Protein AF-A0A8H3C759-F1 (afdb_monomer)

InterPro domains:
  IPR009783 Protein of unknown function DUF1348 [PF07080] (22-110)
  IPR009783 Protein of unknown function DUF1348 [PTHR31757] (17-109)
  IPR032710 NTF2-like domain superfamily [SSF54427] (20-110)

Foldseek 3Di:
DDDDDDDDDDDDDDDDDPPLAWPDDPVSLQVVQVVLQVQVVVLQLLSNLVVADQQDWDDDPPDIAGGSVRSSVVSVVVCVFFAPKHKDKGWDDHGTGDTDIDMDIDTDGPLNQQFDALEADPDCPLDPPDDDLAACVVVLVVLVVVQVVLVVVQCVVCVPPDDDRDDDDGPVVVSQQLVLVPLVAPPWLYAFDKFFFDDDPPDDDDTDIATFGTQGDLNLATEDEDADALVRQVVQLVVLVVVVPPPDDDDDDDDDPDPDDDNDTPVVVNLVRLQRRQQVDDRFLVSHRRAAEYEHAHYDDDPVVDPDDRDVVSVVNQVVSVVVRHNYHYHGQDPPHPPPPPPDPRADRAFFDLEEEEFLLVLQVLLACLQFADADPDLVVLLQQQQFFDWDDDPNDIDTDSDDDPPDDDDDDDDDDDDPPPPVVSVVSVVVSVVQSVVSVVCVVPRPLVVVLVRNDDPDHGAAEYEPVSLVVLQVVCVVDFDPSSNQLSVLCQDQNSQCSNNVSGPDDGPSPPHSPNHHYDPDRADPDSDADDDDDDDSNLVSLRLLLSLLCCCLDQVVLVLLCVLVVHPDSPPLPDVPHPPPDDDDDPDPPDRDDDVVLVPQDHNQPLADSSLSRSLNVLSNVVGEYERQSSSNVSVSVVSSSSVSVNDDDPDCDDDDDDDDDDDDDDDDDDDDDDDHRHRSYYYDHGHHHCQCSTPVNSVVDDDDDD

Structure (mmCIF, N/CA/C/O backbone):
data_AF-A0A8H3C759-F1
#
_entry.id   AF-A0A8H3C759-F1
#
loop_
_atom_site.group_PDB
_atom_site.id
_atom_site.type_symbol
_atom_site.label_atom_id
_atom_site.label_alt_id
_atom_site.label_comp_id
_atom_site.label_asym_id
_atom_site.label_entity_id
_atom_site.label_seq_id
_atom_site.pdbx_PDB_ins_code
_atom_site.Cartn_x
_atom_site.Cartn_y
_atom_site.Cartn_z
_atom_site.occupancy
_atom_site.B_iso_or_equiv
_atom_site.auth_seq_id
_atom_site.auth_comp_id
_atom_site.auth_asym_id
_atom_site.auth_atom_id
_atom_site.pdbx_PDB_model_num
ATOM 1 N N . MET A 1 1 ? -8.752 -54.317 -41.571 1.00 29.92 1 MET A N 1
ATOM 2 C CA . MET A 1 1 ? -7.894 -55.275 -40.842 1.00 29.92 1 MET A CA 1
ATOM 3 C C . MET A 1 1 ? -6.826 -54.487 -40.098 1.00 29.92 1 MET A C 1
ATOM 5 O O . MET A 1 1 ? -6.147 -53.725 -40.766 1.00 29.92 1 MET A O 1
ATOM 9 N N . LEU A 1 2 ? -6.716 -54.722 -38.775 1.00 32.88 2 LEU A N 1
ATOM 10 C CA . LEU A 1 2 ? -5.603 -54.405 -37.843 1.00 32.88 2 LEU A CA 1
ATOM 11 C C . LEU A 1 2 ? -5.312 -52.904 -37.574 1.00 32.88 2 LEU A C 1
ATOM 13 O O . LEU A 1 2 ? -5.333 -52.103 -38.491 1.00 32.88 2 LEU A O 1
ATOM 17 N N . SER A 1 3 ? -5.082 -52.412 -36.347 1.00 28.69 3 SER A N 1
ATOM 18 C CA . SER A 1 3 ? -4.614 -53.028 -35.090 1.00 28.69 3 SER A CA 1
ATOM 19 C C . SER A 1 3 ? -5.157 -52.291 -33.848 1.00 28.69 3 SER A C 1
ATOM 21 O O . SER A 1 3 ? -5.332 -51.075 -33.871 1.00 28.69 3 SER A O 1
ATOM 23 N N . ARG A 1 4 ? -5.384 -53.019 -32.742 1.00 31.38 4 ARG A N 1
ATOM 24 C CA . ARG A 1 4 ? -5.858 -52.513 -31.435 1.00 31.38 4 ARG A CA 1
ATOM 25 C C . ARG A 1 4 ? -5.018 -53.119 -30.297 1.00 31.38 4 ARG A C 1
ATOM 27 O O . ARG A 1 4 ? -4.582 -54.260 -30.402 1.00 31.38 4 ARG A O 1
ATOM 34 N N . CYS A 1 5 ? -4.827 -52.332 -29.237 1.00 28.53 5 CYS A N 1
ATOM 35 C CA . CYS A 1 5 ? -4.073 -52.582 -28.001 1.00 28.53 5 CYS A CA 1
ATOM 36 C C . CYS A 1 5 ? -4.086 -54.016 -27.438 1.00 28.53 5 CYS A C 1
ATOM 38 O O . CYS A 1 5 ? -5.150 -54.616 -27.283 1.00 28.53 5 CYS A O 1
ATOM 40 N N . MET A 1 6 ? -2.926 -54.465 -26.938 1.00 28.61 6 MET A N 1
ATOM 41 C CA . MET A 1 6 ? -2.805 -55.600 -26.019 1.00 28.61 6 MET A CA 1
ATOM 42 C C . MET A 1 6 ? -2.182 -55.167 -24.682 1.00 28.61 6 MET A C 1
ATOM 44 O O . MET A 1 6 ? -1.163 -54.485 -24.631 1.00 28.61 6 MET A O 1
ATOM 48 N N . ARG A 1 7 ? -2.868 -55.570 -23.607 1.00 30.38 7 ARG A N 1
ATOM 49 C CA . ARG A 1 7 ? -2.545 -55.418 -22.182 1.00 30.38 7 ARG A CA 1
ATOM 50 C C . ARG A 1 7 ? -1.283 -56.199 -21.803 1.00 30.38 7 ARG A C 1
ATOM 52 O O . ARG A 1 7 ? -1.209 -57.387 -22.109 1.00 30.38 7 ARG A O 1
ATOM 59 N N . LEU A 1 8 ? -0.400 -55.604 -20.998 1.00 29.20 8 LEU A N 1
ATOM 60 C CA . LEU A 1 8 ? 0.524 -56.360 -20.148 1.00 29.20 8 LEU A CA 1
ATOM 61 C C . LEU A 1 8 ? -0.111 -56.600 -18.768 1.00 29.20 8 LEU A C 1
ATOM 63 O O . LEU A 1 8 ? -0.513 -55.668 -18.073 1.00 29.20 8 LEU A O 1
ATOM 67 N N . ARG A 1 9 ? -0.202 -57.880 -18.394 1.00 32.62 9 ARG A N 1
ATOM 68 C CA . ARG A 1 9 ? -0.493 -58.387 -17.044 1.00 32.62 9 ARG A CA 1
ATOM 69 C C . ARG A 1 9 ? 0.599 -57.903 -16.081 1.00 32.62 9 ARG A C 1
ATOM 71 O O . ARG A 1 9 ? 1.733 -58.353 -16.202 1.00 32.62 9 ARG A O 1
ATOM 78 N N . MET A 1 10 ? 0.260 -57.072 -15.096 1.00 31.66 10 MET A N 1
ATOM 79 C CA . MET A 1 10 ? 1.064 -56.969 -13.875 1.00 31.66 10 MET A CA 1
ATOM 80 C C . MET A 1 10 ? 0.614 -58.061 -12.904 1.00 31.66 10 MET A C 1
ATOM 82 O O . MET A 1 10 ? -0.567 -58.170 -12.570 1.00 31.66 10 MET A O 1
ATOM 86 N N . MET A 1 11 ? 1.561 -58.909 -12.514 1.00 29.75 11 MET A N 1
ATOM 87 C CA . MET A 1 11 ? 1.376 -59.959 -11.521 1.00 29.75 11 MET A CA 1
ATOM 88 C C . MET A 1 11 ? 1.150 -59.308 -10.154 1.00 29.75 11 MET A C 1
ATOM 90 O O . MET A 1 11 ? 1.928 -58.468 -9.712 1.00 29.75 11 MET A O 1
ATOM 94 N N . SER A 1 12 ? 0.049 -59.690 -9.513 1.00 35.22 12 SER A N 1
ATOM 95 C CA . SER A 1 12 ? -0.295 -59.315 -8.148 1.00 35.22 12 SER A CA 1
ATOM 96 C C . SER A 1 12 ? 0.658 -60.012 -7.176 1.00 35.22 12 SER A C 1
ATOM 98 O O . SER A 1 12 ? 0.594 -61.228 -7.009 1.00 35.22 12 SER A O 1
ATOM 100 N N . THR A 1 13 ? 1.532 -59.245 -6.529 1.00 27.98 13 THR A N 1
ATOM 101 C CA . THR A 1 13 ? 2.136 -59.610 -5.246 1.00 27.98 13 THR A CA 1
ATOM 102 C C . THR A 1 13 ? 1.504 -58.721 -4.179 1.00 27.98 13 THR A C 1
ATOM 104 O O . THR A 1 13 ? 1.869 -57.564 -3.984 1.00 27.98 13 THR A O 1
ATOM 107 N N . SER A 1 14 ? 0.472 -59.234 -3.511 1.00 35.12 14 SER A N 1
ATOM 108 C CA . SER A 1 14 ? -0.116 -58.581 -2.344 1.00 35.12 14 SER A CA 1
ATOM 109 C C . SER A 1 14 ? 0.861 -58.670 -1.166 1.00 35.12 14 SER A C 1
ATOM 111 O O . SER A 1 14 ? 0.833 -59.641 -0.408 1.00 35.12 14 SER A O 1
ATOM 113 N N . SER A 1 15 ? 1.730 -57.669 -1.004 1.00 35.56 15 SER A N 1
ATOM 114 C CA . SER A 1 15 ? 2.420 -57.449 0.273 1.00 35.56 15 SER A CA 1
ATOM 115 C C . SER A 1 15 ? 1.374 -57.153 1.355 1.00 35.56 15 SER A C 1
ATOM 117 O O . SER A 1 15 ? 0.507 -56.302 1.131 1.00 35.56 15 SER A O 1
ATOM 119 N N . PRO A 1 16 ? 1.404 -57.827 2.518 1.00 41.16 16 PRO A N 1
ATOM 120 C CA . PRO A 1 16 ? 0.467 -57.544 3.596 1.00 41.16 16 PRO A CA 1
ATOM 121 C C . PRO A 1 16 ? 0.680 -56.107 4.081 1.00 41.16 16 PRO A C 1
ATOM 123 O O . PRO A 1 16 ? 1.810 -55.695 4.337 1.00 41.16 16 PRO A O 1
ATOM 126 N N . ALA A 1 17 ? -0.401 -55.332 4.194 1.00 52.66 17 ALA A N 1
ATOM 127 C CA . ALA A 1 17 ? -0.354 -53.976 4.729 1.00 52.66 17 ALA A CA 1
ATOM 128 C C . ALA A 1 17 ? 0.270 -54.007 6.134 1.00 52.66 17 ALA A C 1
ATOM 130 O O . ALA A 1 17 ? -0.335 -54.525 7.075 1.00 52.66 17 ALA A O 1
ATOM 131 N N . THR A 1 18 ? 1.492 -53.486 6.269 1.00 64.62 18 THR A N 1
ATOM 132 C CA . THR A 1 18 ? 2.233 -53.481 7.532 1.00 64.62 18 THR A CA 1
ATOM 133 C C . THR A 1 18 ? 1.395 -52.779 8.595 1.00 64.62 18 THR A C 1
ATOM 135 O O . THR A 1 18 ? 1.074 -51.593 8.481 1.00 64.62 18 THR A O 1
ATOM 138 N N . LYS A 1 19 ? 0.976 -53.523 9.619 1.00 76.81 19 LYS A N 1
ATOM 139 C CA . LYS A 1 19 ? 0.057 -53.027 10.643 1.00 76.81 19 LYS A CA 1
ATOM 140 C C . LYS A 1 19 ? 0.784 -51.987 11.504 1.00 76.81 19 LYS A C 1
ATOM 142 O O . LYS A 1 19 ? 1.639 -52.335 12.307 1.00 76.81 19 LYS A O 1
ATOM 147 N N . LEU A 1 20 ? 0.448 -50.706 11.335 1.00 89.06 20 LEU A N 1
ATOM 148 C CA . LEU A 1 20 ? 1.064 -49.585 12.062 1.00 89.06 20 LEU A CA 1
ATOM 149 C C . LEU A 1 20 ? 0.465 -49.424 13.472 1.00 89.06 20 LEU A C 1
ATOM 151 O O . LEU A 1 20 ? -0.201 -48.420 13.773 1.00 89.06 20 LEU A O 1
ATOM 155 N N . VAL A 1 21 ? 0.666 -50.443 14.306 1.00 89.50 21 VAL A N 1
ATOM 156 C CA . VAL A 1 21 ? 0.178 -50.543 15.689 1.00 89.50 21 VAL A CA 1
ATOM 157 C C . VAL A 1 21 ? 1.346 -50.763 16.653 1.00 89.50 21 VAL A C 1
ATOM 159 O O . VAL A 1 21 ? 2.360 -51.317 16.239 1.00 89.50 21 VAL A O 1
ATOM 162 N N . PRO A 1 22 ? 1.222 -50.328 17.917 1.00 90.00 22 PRO A N 1
ATOM 163 C CA . PRO A 1 22 ? 2.254 -50.560 18.918 1.00 90.00 22 PRO A CA 1
ATOM 164 C C . PRO A 1 22 ? 2.316 -52.038 19.367 1.00 90.00 22 PRO A C 1
ATOM 166 O O . PRO A 1 22 ? 1.301 -52.735 19.260 1.00 90.00 22 PRO A O 1
ATOM 169 N N . PRO A 1 23 ? 3.454 -52.505 19.918 1.00 91.88 23 PRO A N 1
ATOM 170 C CA . PRO A 1 23 ? 4.701 -51.757 20.110 1.00 91.88 23 PRO A CA 1
ATOM 171 C C . PRO A 1 23 ? 5.412 -51.469 18.781 1.00 91.88 23 PRO A C 1
ATOM 173 O O . PRO A 1 23 ? 5.431 -52.306 17.881 1.00 91.88 23 PRO A O 1
ATOM 176 N N . PHE A 1 24 ? 5.959 -50.261 18.640 1.00 93.44 24 PHE A N 1
ATOM 177 C CA . PHE A 1 24 ? 6.588 -49.833 17.392 1.00 93.44 24 PHE A CA 1
ATOM 178 C C . PHE A 1 24 ? 8.043 -50.306 17.293 1.00 93.44 24 PHE A C 1
ATOM 180 O O . PHE A 1 24 ? 8.797 -50.250 18.258 1.00 93.44 24 PHE A O 1
ATOM 187 N N . THR A 1 25 ? 8.438 -50.707 16.089 1.00 94.38 25 THR A N 1
ATOM 188 C CA . THR A 1 25 ? 9.834 -50.742 15.625 1.00 94.38 25 THR A CA 1
ATOM 189 C C . THR A 1 25 ? 10.195 -49.401 14.985 1.00 94.38 25 THR A C 1
ATOM 191 O O . THR A 1 25 ? 9.303 -48.625 14.641 1.00 94.38 25 THR A O 1
ATOM 194 N N . GLU A 1 26 ? 11.479 -49.125 14.747 1.00 92.81 26 GLU A N 1
ATOM 195 C CA . GLU A 1 26 ? 11.882 -47.875 14.086 1.00 92.81 26 GLU A CA 1
ATOM 196 C C . GLU A 1 26 ? 11.220 -47.717 12.708 1.00 92.81 26 GLU A C 1
ATOM 198 O O . GLU A 1 26 ? 10.673 -46.659 12.387 1.00 92.81 26 GLU A O 1
ATOM 203 N N . GLU A 1 27 ? 11.197 -48.792 11.919 1.00 94.31 27 GLU A N 1
ATOM 204 C CA . GLU A 1 27 ? 10.571 -48.820 10.596 1.00 94.31 27 GLU A CA 1
ATOM 205 C C . GLU A 1 27 ? 9.072 -48.508 10.666 1.00 94.31 27 GLU A C 1
ATOM 207 O O . GLU A 1 27 ? 8.565 -47.650 9.937 1.00 94.31 27 GLU A O 1
ATOM 212 N N . THR A 1 28 ? 8.351 -49.162 11.582 1.00 95.06 28 THR A N 1
ATOM 213 C CA . THR A 1 28 ? 6.902 -48.966 11.736 1.00 95.06 28 THR A CA 1
ATOM 214 C C . THR A 1 28 ? 6.565 -47.614 12.370 1.00 95.06 28 THR A C 1
ATOM 216 O O . THR A 1 28 ? 5.567 -47.003 11.982 1.00 95.06 28 THR A O 1
ATOM 219 N N . ALA A 1 29 ? 7.411 -47.082 13.260 1.00 94.56 29 ALA A N 1
ATOM 220 C CA . ALA A 1 29 ? 7.297 -45.726 13.794 1.00 94.56 29 ALA A CA 1
ATOM 221 C C . ALA A 1 29 ? 7.492 -44.679 12.688 1.00 94.56 29 ALA A C 1
ATOM 223 O O . ALA A 1 29 ? 6.664 -43.779 12.533 1.00 94.56 29 ALA A O 1
ATOM 224 N N . ARG A 1 30 ? 8.530 -44.821 11.855 1.00 95.00 30 ARG A N 1
ATOM 225 C CA . ARG A 1 30 ? 8.799 -43.929 10.715 1.00 95.00 30 ARG A CA 1
ATOM 226 C C . ARG A 1 30 ? 7.655 -43.964 9.700 1.00 95.00 30 ARG A C 1
ATOM 228 O O . ARG A 1 30 ? 7.188 -42.908 9.266 1.00 95.00 30 ARG A O 1
ATOM 235 N N . ALA A 1 31 ? 7.142 -45.155 9.389 1.00 93.81 31 ALA A N 1
ATOM 236 C CA . ALA A 1 31 ? 5.971 -45.327 8.532 1.00 93.81 31 ALA A CA 1
ATOM 237 C C . ALA A 1 31 ? 4.710 -44.679 9.137 1.00 93.81 31 ALA A C 1
ATOM 239 O O . ALA A 1 31 ? 3.974 -43.993 8.425 1.00 93.81 31 ALA A O 1
ATOM 240 N N . LYS A 1 32 ? 4.487 -44.800 10.456 1.00 94.81 32 LYS A N 1
ATOM 241 C CA . LYS A 1 32 ? 3.389 -44.119 11.168 1.00 94.81 32 LYS A CA 1
ATOM 242 C C . LYS A 1 32 ? 3.497 -42.598 11.069 1.00 94.81 32 LYS A C 1
ATOM 244 O O . LYS A 1 32 ? 2.493 -41.939 10.801 1.00 94.81 32 LYS A O 1
ATOM 249 N N . VAL A 1 33 ? 4.700 -42.041 11.232 1.00 95.50 33 VAL A N 1
ATOM 250 C CA . VAL A 1 33 ? 4.949 -40.594 11.118 1.00 95.50 33 VAL A CA 1
ATOM 251 C C . VAL A 1 33 ? 4.652 -40.084 9.707 1.00 95.50 33 VAL A C 1
ATOM 253 O O . VAL A 1 33 ? 3.975 -39.065 9.562 1.00 95.50 33 VAL A O 1
ATOM 256 N N . LYS A 1 34 ? 5.092 -40.796 8.660 1.00 95.12 34 LYS A N 1
ATOM 257 C CA . LYS A 1 34 ? 4.815 -40.407 7.266 1.00 95.12 34 LYS A CA 1
ATOM 258 C C . LYS A 1 34 ? 3.345 -40.575 6.884 1.00 95.12 34 LYS A C 1
ATOM 260 O O . LYS A 1 34 ? 2.791 -39.693 6.233 1.00 95.12 34 LYS A O 1
ATOM 265 N N . ALA A 1 35 ? 2.677 -41.621 7.369 1.00 93.25 35 ALA A N 1
ATOM 266 C CA . ALA A 1 35 ? 1.230 -41.763 7.214 1.00 93.25 35 ALA A CA 1
ATOM 267 C C . ALA A 1 35 ? 0.473 -40.591 7.866 1.00 93.25 35 ALA A C 1
ATOM 269 O O . ALA A 1 35 ? -0.438 -40.033 7.257 1.00 93.25 35 ALA A O 1
ATOM 270 N N . ALA A 1 36 ? 0.889 -40.159 9.063 1.00 92.62 36 ALA A N 1
ATOM 271 C CA . ALA A 1 36 ? 0.318 -38.987 9.721 1.00 92.62 36 ALA A CA 1
ATOM 272 C C . ALA A 1 36 ? 0.609 -37.685 8.954 1.00 92.62 36 ALA A C 1
ATOM 274 O O . ALA A 1 36 ? -0.281 -36.852 8.833 1.00 92.62 36 ALA A O 1
ATOM 275 N N . GLN A 1 37 ? 1.813 -37.501 8.400 1.00 95.25 37 GLN A N 1
ATOM 276 C CA . GLN A 1 37 ? 2.134 -36.345 7.550 1.00 95.25 37 GLN A CA 1
ATOM 277 C C . GLN A 1 37 ? 1.175 -36.252 6.355 1.00 95.25 37 GLN A C 1
ATOM 279 O O . GLN A 1 37 ? 0.558 -35.212 6.145 1.00 95.25 37 GLN A O 1
ATOM 284 N N . ASN A 1 38 ? 1.005 -37.355 5.622 1.00 93.06 38 ASN A N 1
ATOM 285 C CA . ASN A 1 38 ? 0.133 -37.414 4.448 1.00 93.06 38 ASN A CA 1
ATOM 286 C C . ASN A 1 38 ? -1.332 -37.159 4.814 1.00 93.06 38 ASN A C 1
ATOM 288 O O . ASN A 1 38 ? -2.027 -36.429 4.112 1.00 93.06 38 ASN A O 1
ATOM 292 N N . LEU A 1 39 ? -1.790 -37.714 5.940 1.00 93.44 39 LEU A N 1
ATOM 293 C CA . LEU A 1 39 ? -3.149 -37.500 6.428 1.00 93.44 39 LEU A CA 1
ATOM 294 C C . LEU A 1 39 ? -3.406 -36.019 6.757 1.00 93.44 39 LEU A C 1
ATOM 296 O O . LEU A 1 39 ? -4.450 -35.491 6.386 1.00 93.44 39 LEU A O 1
ATOM 300 N N . TRP A 1 40 ? -2.448 -35.344 7.404 1.00 93.19 40 TRP A N 1
ATOM 301 C CA . TRP A 1 40 ? -2.547 -33.922 7.754 1.00 93.19 40 TRP A CA 1
ATOM 302 C C . TRP A 1 40 ? -2.427 -32.990 6.539 1.00 93.19 40 TRP A C 1
ATOM 304 O O . TRP A 1 40 ? -3.160 -32.007 6.471 1.00 93.19 40 TRP A O 1
ATOM 314 N N . ASN A 1 41 ? -1.581 -33.317 5.556 1.00 91.62 41 ASN A N 1
ATOM 315 C CA . ASN A 1 41 ? -1.504 -32.584 4.282 1.00 91.62 41 ASN A CA 1
ATOM 316 C C . ASN A 1 41 ? -2.771 -32.732 3.427 1.00 91.62 41 ASN A C 1
ATOM 318 O O . ASN A 1 41 ? -3.012 -31.913 2.552 1.00 91.62 41 ASN A O 1
ATOM 322 N N . GLY A 1 42 ? -3.611 -33.736 3.695 1.00 90.75 42 GLY A N 1
ATOM 323 C CA . GLY A 1 42 ? -4.936 -33.839 3.083 1.00 90.75 42 GLY A CA 1
ATOM 324 C C . GLY A 1 42 ? -5.953 -32.810 3.597 1.00 90.75 42 GLY A C 1
ATOM 325 O O . GLY A 1 42 ? -7.047 -32.747 3.042 1.00 90.75 42 GLY A O 1
ATOM 326 N N . GLN A 1 43 ? -5.628 -32.061 4.665 1.00 90.56 43 GLN A N 1
ATOM 327 C CA . GLN A 1 43 ? -6.428 -30.969 5.248 1.00 90.56 43 GLN A CA 1
ATOM 328 C C . GLN A 1 43 ? -7.923 -31.293 5.434 1.00 90.56 43 GLN A C 1
ATOM 330 O O . GLN A 1 43 ? -8.787 -30.434 5.268 1.00 90.56 43 GLN A O 1
ATOM 335 N N . ASN A 1 44 ? -8.245 -32.547 5.772 1.00 94.12 44 ASN A N 1
ATOM 336 C CA . ASN A 1 44 ? -9.616 -33.015 5.969 1.00 94.12 44 ASN A CA 1
ATOM 337 C C . ASN A 1 44 ? -9.857 -33.305 7.466 1.00 94.12 44 ASN A C 1
ATOM 339 O O . ASN A 1 44 ? -9.405 -34.349 7.956 1.00 94.12 44 ASN A O 1
ATOM 343 N N . PRO A 1 45 ? -10.528 -32.394 8.200 1.00 94.19 45 PRO A N 1
ATOM 344 C CA . PRO A 1 45 ? -10.726 -32.493 9.647 1.00 94.19 45 PRO A CA 1
ATOM 345 C C . PRO A 1 45 ? -11.353 -33.811 10.096 1.00 94.19 45 PRO A C 1
ATOM 347 O O . PRO A 1 45 ? -10.883 -34.432 11.049 1.00 94.19 45 PRO A O 1
ATOM 350 N N . GLU A 1 46 ? -12.382 -34.264 9.386 1.00 93.69 46 GLU A N 1
ATOM 351 C CA . GLU A 1 46 ? -13.151 -35.459 9.712 1.00 93.69 46 GLU A CA 1
ATOM 352 C C . GLU A 1 46 ? -12.291 -36.716 9.543 1.00 93.69 46 GLU A C 1
ATOM 354 O O . GLU A 1 46 ? -12.238 -37.561 10.438 1.00 93.69 46 GLU A O 1
ATOM 359 N N . LYS A 1 47 ? -11.540 -36.819 8.439 1.00 92.75 47 LYS A N 1
ATOM 360 C CA . LYS A 1 47 ? -10.616 -37.941 8.200 1.00 92.75 47 LYS A CA 1
ATOM 361 C C . LYS A 1 47 ? -9.463 -37.967 9.198 1.00 92.75 47 LYS A C 1
ATOM 363 O O . LYS A 1 47 ? -9.042 -39.047 9.607 1.00 92.75 47 LYS A O 1
ATOM 368 N N . ILE A 1 48 ? -8.955 -36.804 9.602 1.00 94.06 48 ILE A N 1
ATOM 369 C CA . ILE A 1 48 ? -7.866 -36.719 10.580 1.00 94.06 48 ILE A CA 1
ATOM 370 C C . ILE A 1 48 ? -8.362 -37.113 11.969 1.00 94.06 48 ILE A C 1
ATOM 372 O O . ILE A 1 48 ? -7.689 -37.890 12.642 1.00 94.06 48 ILE A O 1
ATOM 376 N N . ALA A 1 49 ? -9.553 -36.670 12.377 1.00 93.31 49 ALA A N 1
ATOM 377 C CA . ALA A 1 49 ? -10.143 -37.041 13.663 1.00 93.31 49 ALA A CA 1
ATOM 378 C C . ALA A 1 49 ? -10.341 -38.564 13.810 1.00 93.31 49 ALA A C 1
ATOM 380 O O . ALA A 1 49 ? -10.172 -39.102 14.905 1.00 93.31 49 ALA A O 1
ATOM 381 N N . LEU A 1 50 ? -10.624 -39.284 12.715 1.00 93.62 50 LEU A N 1
ATOM 382 C CA . LEU A 1 50 ? -10.756 -40.749 12.720 1.00 93.62 50 LEU A CA 1
ATOM 383 C C . LEU A 1 50 ? -9.459 -41.495 13.074 1.00 93.62 50 LEU A C 1
ATOM 385 O O . LEU A 1 50 ? -9.531 -42.644 13.508 1.00 93.62 50 LEU A O 1
ATOM 389 N N . ALA A 1 51 ? -8.289 -40.861 12.945 1.00 90.94 51 ALA A N 1
ATOM 390 C CA . ALA A 1 51 ? -7.017 -41.458 13.357 1.00 90.94 51 ALA A CA 1
ATOM 391 C C . ALA A 1 51 ? -6.829 -41.514 14.886 1.00 90.94 51 ALA A C 1
ATOM 393 O O . ALA A 1 51 ? -5.881 -42.142 15.359 1.00 90.94 51 ALA A O 1
ATOM 394 N N . TYR A 1 52 ? -7.720 -40.879 15.651 1.00 93.00 52 TYR A N 1
ATOM 395 C CA . TYR A 1 52 ? -7.667 -40.776 17.109 1.00 93.00 52 TYR A CA 1
ATOM 396 C C . TYR A 1 52 ? -8.845 -41.522 17.747 1.00 93.00 52 TYR A C 1
ATOM 398 O O . TYR A 1 52 ? -9.860 -41.774 17.091 1.00 93.00 52 TYR A O 1
ATOM 406 N N . THR A 1 53 ? -8.735 -41.918 19.016 1.00 92.81 53 THR A N 1
ATOM 407 C CA . THR A 1 53 ? -9.828 -42.605 19.726 1.00 92.81 53 THR A CA 1
ATOM 408 C C . THR A 1 53 ? -11.009 -41.655 19.988 1.00 92.81 53 THR A C 1
ATOM 410 O O . THR A 1 53 ? -10.822 -40.434 19.988 1.00 92.81 53 THR A O 1
ATOM 413 N N . PRO A 1 54 ? -12.243 -42.169 20.174 1.00 93.25 54 PRO A N 1
ATOM 414 C CA . PRO A 1 54 ? -13.421 -41.336 20.446 1.00 93.25 54 PRO A CA 1
ATOM 415 C C . PRO A 1 54 ? -13.270 -40.401 21.654 1.00 93.25 54 PRO A C 1
ATOM 417 O O . PRO A 1 54 ? -13.819 -39.305 21.638 1.00 93.25 54 PRO A O 1
ATOM 420 N N . ASP A 1 55 ? -12.493 -40.823 22.647 1.00 92.31 55 ASP A N 1
ATOM 421 C CA . ASP A 1 55 ? -12.193 -40.170 23.924 1.00 92.31 55 ASP A CA 1
ATOM 422 C C . ASP A 1 55 ? -10.804 -39.500 23.961 1.00 92.31 55 ASP A C 1
ATOM 424 O O . ASP A 1 55 ? -10.325 -39.114 25.025 1.00 92.31 55 ASP A O 1
ATOM 428 N N . SER A 1 56 ? -10.146 -39.351 22.804 1.00 94.19 56 SER A N 1
ATOM 429 C CA . SER A 1 56 ? -8.790 -38.803 22.700 1.00 94.19 56 SER A CA 1
ATOM 430 C C . SER A 1 56 ? -8.672 -37.422 23.347 1.00 94.19 56 SER A C 1
ATOM 432 O O . SER A 1 56 ? -9.464 -36.525 23.058 1.00 94.19 56 SER A O 1
ATOM 434 N N . ILE A 1 57 ? -7.618 -37.225 24.140 1.00 93.88 57 ILE A N 1
ATOM 435 C CA . ILE A 1 57 ? -7.291 -35.952 24.791 1.00 93.88 57 ILE A CA 1
ATOM 436 C C . ILE A 1 57 ? -6.075 -35.341 24.096 1.00 93.88 57 ILE A C 1
ATOM 438 O O . ILE A 1 57 ? -5.016 -35.965 24.017 1.00 93.88 57 ILE A O 1
ATOM 442 N N . TRP A 1 58 ? -6.213 -34.122 23.578 1.00 94.06 58 TRP A N 1
ATOM 443 C CA . TRP A 1 58 ? -5.110 -33.342 23.021 1.00 94.06 58 TRP A CA 1
ATOM 444 C C . TRP A 1 58 ? -4.816 -32.133 23.887 1.00 94.06 58 TRP A C 1
ATOM 446 O O . TRP A 1 58 ? -5.723 -31.439 24.337 1.00 94.06 58 TRP A O 1
ATOM 456 N N . ARG A 1 59 ? -3.529 -31.812 23.991 1.00 92.00 59 ARG A N 1
ATOM 457 C CA . ARG A 1 59 ? -3.078 -30.461 24.298 1.00 92.00 59 ARG A CA 1
ATOM 458 C C . ARG A 1 59 ? -2.469 -29.870 23.034 1.00 92.00 59 ARG A C 1
ATOM 460 O O . ARG A 1 59 ? -1.412 -30.315 22.591 1.00 92.00 59 ARG A O 1
ATOM 467 N N . ASN A 1 60 ? -3.139 -28.891 22.439 1.00 87.88 60 ASN A N 1
ATOM 468 C CA . ASN A 1 60 ? -2.629 -28.148 21.293 1.00 87.88 60 ASN A CA 1
ATOM 469 C C . ASN A 1 60 ? -2.250 -26.741 21.760 1.00 87.88 60 ASN A C 1
ATOM 471 O O . ASN A 1 60 ? -3.121 -25.941 22.090 1.00 87.88 60 ASN A O 1
ATOM 475 N N . ARG A 1 61 ? -0.94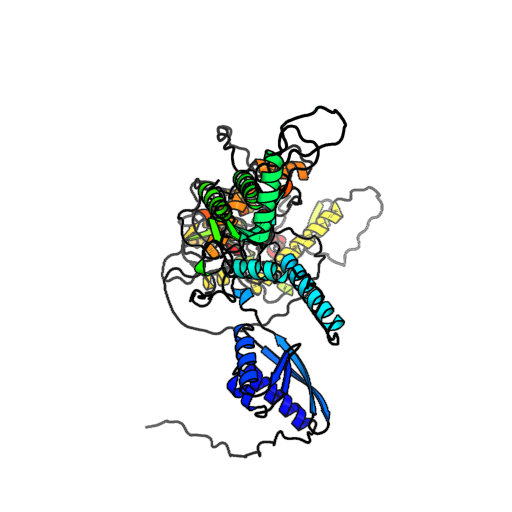3 -26.453 21.816 1.00 85.94 61 ARG A N 1
ATOM 476 C CA . ARG A 1 61 ? -0.398 -25.214 22.395 1.00 85.94 61 ARG A CA 1
ATOM 477 C C . ARG A 1 61 ? -0.918 -25.002 23.830 1.00 85.94 61 ARG A C 1
ATOM 479 O O . ARG A 1 61 ? -0.552 -25.778 24.715 1.00 85.94 61 ARG A O 1
ATOM 486 N N . SER A 1 62 ? -1.749 -23.983 24.043 1.00 81.50 62 SER A N 1
ATOM 487 C CA . SER A 1 62 ? -2.365 -23.610 25.322 1.00 81.50 62 SER A CA 1
ATOM 488 C C . SER A 1 62 ? -3.789 -24.153 25.513 1.00 81.50 62 SER A C 1
ATOM 490 O O . SER A 1 62 ? -4.395 -23.892 26.545 1.00 81.50 62 SER A O 1
ATOM 492 N N . SER A 1 63 ? -4.335 -24.913 24.558 1.00 75.56 63 SER A N 1
ATOM 493 C CA . SER A 1 63 ? -5.719 -25.407 24.603 1.00 75.56 63 SER A CA 1
ATOM 494 C C . SER A 1 63 ? -5.791 -26.919 24.810 1.00 75.56 63 SER A C 1
ATOM 496 O O . SER A 1 63 ? -5.001 -27.675 24.236 1.00 75.56 63 SER A O 1
ATOM 498 N N . PHE A 1 64 ? -6.783 -27.361 25.583 1.00 89.19 64 PHE A N 1
ATOM 499 C CA . PHE A 1 64 ? -7.127 -28.772 25.761 1.00 89.19 64 PHE A CA 1
ATOM 500 C C . PHE A 1 64 ? -8.377 -29.119 24.952 1.00 89.19 64 PHE A C 1
ATOM 502 O O . PHE A 1 64 ? -9.345 -28.364 24.946 1.00 89.19 64 PHE A O 1
ATOM 509 N N . ILE A 1 65 ? -8.342 -30.251 24.251 1.00 92.75 65 ILE A N 1
ATOM 510 C CA . ILE A 1 65 ? -9.421 -30.725 23.379 1.00 92.75 65 ILE A CA 1
ATOM 511 C C . ILE A 1 65 ? -9.715 -32.177 23.727 1.00 92.75 65 ILE A C 1
ATOM 513 O O . ILE A 1 65 ? -8.794 -32.993 23.770 1.00 92.75 65 ILE A O 1
ATOM 517 N N . GLN A 1 66 ? -10.988 -32.504 23.938 1.00 94.19 66 GLN A N 1
ATOM 518 C CA . GLN A 1 66 ? -11.418 -33.859 24.257 1.00 94.19 66 GLN A CA 1
ATOM 519 C C . GLN A 1 66 ? -12.422 -34.369 23.224 1.00 94.19 66 GLN A C 1
ATOM 521 O O . GLN A 1 66 ? -13.462 -33.763 22.974 1.00 94.19 66 GLN A O 1
ATOM 526 N N . GLY A 1 67 ? -12.096 -35.519 22.644 1.00 92.31 67 GLY A N 1
ATOM 527 C CA . GLY A 1 67 ? -12.938 -36.251 21.713 1.00 92.31 67 GLY A CA 1
ATOM 528 C C . GLY A 1 67 ? -12.856 -35.790 20.257 1.00 92.31 67 GLY A C 1
ATOM 529 O O . GLY A 1 67 ? -12.408 -34.692 19.919 1.00 92.31 67 GLY A O 1
ATOM 530 N N . ARG A 1 68 ? -13.300 -36.674 19.356 1.00 95.94 68 ARG A N 1
ATOM 531 C CA . ARG A 1 68 ? -13.179 -36.492 17.896 1.00 95.94 68 ARG A CA 1
ATOM 532 C C . ARG A 1 68 ? -13.894 -35.249 17.373 1.00 95.94 68 ARG A C 1
ATOM 534 O O . ARG A 1 68 ? -13.360 -34.582 16.492 1.00 95.94 68 ARG A O 1
ATOM 541 N N . THR A 1 69 ? -15.074 -34.938 17.909 1.00 90.94 69 THR A N 1
ATOM 542 C CA . THR A 1 69 ? -15.878 -33.786 17.475 1.00 90.94 69 THR A CA 1
ATOM 543 C C . THR A 1 69 ? -15.126 -32.477 17.696 1.00 90.94 69 THR A C 1
ATOM 545 O O . THR A 1 69 ? -14.999 -31.679 16.769 1.00 90.94 69 THR A O 1
ATOM 548 N N . ALA A 1 70 ? -14.545 -32.303 18.886 1.00 88.56 70 ALA A N 1
ATOM 549 C CA . ALA A 1 70 ? -13.784 -31.111 19.235 1.00 88.56 70 ALA A CA 1
ATOM 550 C C . ALA A 1 70 ? -12.443 -31.038 18.474 1.00 88.56 70 ALA A C 1
ATOM 552 O O . ALA A 1 70 ? -12.013 -29.957 18.073 1.00 88.56 70 ALA A O 1
ATOM 553 N N . ILE A 1 71 ? -11.808 -32.187 18.188 1.00 93.19 71 ILE A N 1
ATOM 554 C CA . ILE A 1 71 ? -10.622 -32.251 17.314 1.00 93.19 71 ILE A CA 1
ATOM 555 C C . ILE A 1 71 ? -10.969 -31.779 15.895 1.00 93.19 71 ILE A C 1
ATOM 557 O O . ILE A 1 71 ? -10.260 -30.941 15.340 1.00 93.19 71 ILE A O 1
ATOM 561 N N . ALA A 1 72 ? -12.059 -32.282 15.307 1.00 92.94 72 ALA A N 1
ATOM 562 C CA . ALA A 1 72 ? -12.485 -31.888 13.965 1.00 92.94 72 ALA A CA 1
ATOM 563 C C . ALA A 1 72 ? -12.830 -30.391 13.894 1.00 92.94 72 ALA A C 1
ATOM 565 O O . ALA A 1 72 ? -12.477 -29.720 12.928 1.00 92.94 72 ALA A O 1
ATOM 566 N N . GLU A 1 73 ? -13.469 -29.842 14.926 1.00 92.31 73 GLU A N 1
ATOM 567 C CA . GLU A 1 73 ? -13.771 -28.411 15.006 1.00 92.31 73 GLU A CA 1
ATOM 568 C C . GLU A 1 73 ? -12.512 -27.541 15.091 1.00 92.31 73 GLU A C 1
ATOM 570 O O . GLU A 1 73 ? -12.375 -26.578 14.334 1.00 92.31 73 GLU A O 1
ATOM 575 N N . LEU A 1 74 ? -11.541 -27.922 15.926 1.00 91.62 74 LEU A N 1
ATOM 576 C CA . LEU A 1 74 ? -10.253 -27.233 15.984 1.00 91.62 74 LEU A CA 1
ATOM 577 C C . LEU A 1 74 ? -9.541 -27.251 14.626 1.00 91.62 74 LEU A C 1
ATOM 579 O O . LEU A 1 74 ? -8.984 -26.238 14.207 1.00 91.62 74 LEU A O 1
ATOM 583 N N . LEU A 1 75 ? -9.559 -28.387 13.926 1.00 92.81 75 LEU A N 1
ATOM 584 C CA . LEU A 1 75 ? -8.924 -28.526 12.616 1.00 92.81 75 LEU A CA 1
ATOM 585 C C . LEU A 1 75 ? -9.653 -27.723 11.525 1.00 92.81 75 LEU A C 1
ATOM 587 O O . LEU A 1 75 ? -8.990 -27.111 10.687 1.00 92.81 75 LEU A O 1
ATOM 591 N N . ARG A 1 76 ? -10.992 -27.646 11.573 1.00 91.62 76 ARG A N 1
ATOM 592 C CA . ARG A 1 76 ? -11.785 -26.744 10.718 1.00 91.62 76 ARG A CA 1
ATOM 593 C C . ARG A 1 76 ? -11.343 -25.295 10.903 1.00 91.62 76 ARG A C 1
ATOM 595 O O . ARG A 1 76 ? -11.023 -24.628 9.924 1.00 91.62 76 ARG A O 1
ATOM 602 N N . ASN A 1 77 ? -11.239 -24.837 12.149 1.00 88.06 77 ASN A N 1
ATOM 603 C CA . ASN A 1 77 ? -10.792 -23.477 12.456 1.00 88.06 77 ASN A CA 1
ATOM 604 C C . ASN A 1 77 ? -9.333 -23.242 12.033 1.00 88.06 77 ASN A C 1
ATOM 606 O O . ASN A 1 77 ? -9.002 -22.180 11.505 1.00 88.06 77 ASN A O 1
ATOM 610 N N . LYS A 1 78 ? -8.468 -24.250 12.199 1.00 89.12 78 LYS A N 1
ATOM 611 C CA . LYS A 1 78 ? -7.065 -24.195 11.778 1.00 89.12 78 LYS A CA 1
ATOM 612 C C . LYS A 1 78 ? -6.936 -23.920 10.279 1.00 89.12 78 LYS A C 1
ATOM 614 O O . LYS A 1 78 ? -6.289 -22.946 9.919 1.00 89.12 78 LYS A O 1
ATOM 619 N N . TRP A 1 79 ? -7.571 -24.704 9.406 1.00 89.44 79 TRP A N 1
ATOM 620 C CA . TRP A 1 79 ? -7.457 -24.508 7.945 1.00 89.44 79 TRP A CA 1
ATOM 621 C C . TRP A 1 79 ? -8.433 -23.482 7.362 1.00 89.44 79 TRP A C 1
ATOM 623 O O . TRP A 1 79 ? -8.296 -23.062 6.207 1.00 89.44 79 TRP A O 1
ATOM 633 N N . ALA A 1 80 ? -9.392 -23.004 8.158 1.00 82.88 80 ALA A N 1
ATOM 634 C CA . ALA A 1 80 ? -10.071 -21.754 7.850 1.00 82.88 80 ALA A CA 1
ATOM 635 C C . ALA A 1 80 ? -9.061 -20.598 7.814 1.00 82.88 80 ALA A C 1
ATOM 637 O O . ALA A 1 80 ? -9.137 -19.794 6.893 1.00 82.88 80 ALA A O 1
ATOM 638 N N . LYS A 1 81 ? -8.093 -20.574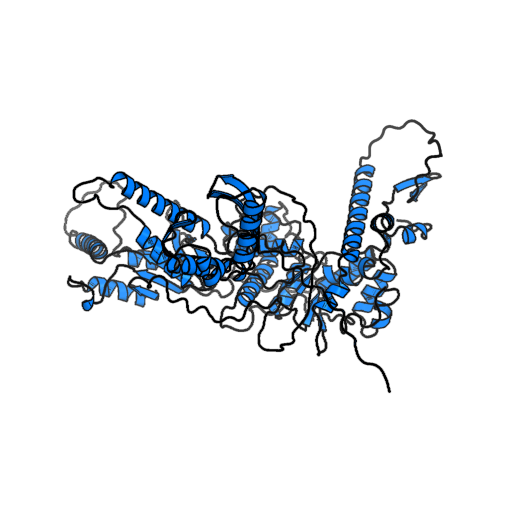 8.743 1.00 76.69 81 LYS A N 1
ATOM 639 C CA . LYS A 1 81 ? -7.075 -19.524 8.888 1.00 76.69 81 LYS A CA 1
ATOM 640 C C . LYS A 1 81 ? -5.764 -19.788 8.134 1.00 76.69 81 LYS A C 1
ATOM 642 O O . LYS A 1 81 ? -5.207 -18.870 7.546 1.00 76.69 81 LYS A O 1
ATOM 647 N N . GLU A 1 82 ? -5.255 -21.013 8.175 1.00 86.94 82 GLU A N 1
ATOM 648 C CA . GLU A 1 82 ? -3.952 -21.390 7.619 1.00 86.94 82 GLU A CA 1
ATOM 649 C C . GLU A 1 82 ? -4.122 -21.928 6.187 1.00 86.94 82 GLU A C 1
ATOM 651 O O . GLU A 1 82 ? -4.414 -23.113 5.993 1.00 86.94 82 GLU A O 1
ATOM 656 N N . LYS A 1 83 ? -4.000 -21.045 5.186 1.00 84.31 83 LYS A N 1
ATOM 657 C CA . LYS A 1 83 ? -4.077 -21.389 3.754 1.00 84.31 83 LYS A CA 1
ATOM 658 C C . LYS A 1 83 ? -2.735 -21.887 3.234 1.00 84.31 83 LYS A C 1
ATOM 660 O O . LYS A 1 83 ? -1.708 -21.631 3.850 1.00 84.31 83 LYS A O 1
ATOM 665 N N . ASP A 1 84 ? -2.764 -22.621 2.123 1.00 85.69 84 ASP A N 1
ATOM 666 C CA . ASP A 1 84 ? -1.566 -23.188 1.480 1.00 85.69 84 ASP A CA 1
ATOM 667 C C . ASP A 1 84 ? -0.695 -24.000 2.461 1.00 85.69 84 ASP A C 1
ATOM 669 O O . ASP A 1 84 ? 0.530 -23.988 2.412 1.00 85.69 84 ASP A O 1
ATOM 673 N N . TYR A 1 85 ? -1.356 -24.682 3.404 1.00 87.75 85 TYR A N 1
ATOM 674 C CA . TYR A 1 85 ? -0.713 -25.414 4.488 1.00 87.75 85 TYR A CA 1
ATOM 675 C C . TYR A 1 85 ? 0.084 -26.602 3.944 1.00 87.75 85 TYR A C 1
ATOM 677 O O . TYR A 1 85 ? -0.491 -27.548 3.402 1.00 87.75 85 TYR A O 1
ATOM 685 N N . MET A 1 86 ? 1.394 -26.600 4.171 1.00 89.94 86 MET A N 1
ATOM 686 C CA . MET A 1 86 ? 2.275 -27.724 3.867 1.00 89.94 86 MET A CA 1
ATOM 687 C C . MET A 1 86 ? 3.009 -28.165 5.123 1.00 89.94 86 MET A C 1
ATOM 689 O O . MET A 1 86 ? 3.659 -27.363 5.779 1.00 89.94 86 MET A O 1
ATOM 693 N N . LEU A 1 87 ? 2.924 -29.452 5.462 1.00 92.94 87 LEU A N 1
ATOM 694 C CA . LEU A 1 87 ? 3.524 -30.039 6.657 1.00 92.94 87 LEU A CA 1
ATOM 695 C C . LEU A 1 87 ? 4.544 -31.122 6.301 1.00 92.94 87 LEU A C 1
ATOM 697 O O . LEU A 1 87 ? 4.257 -32.073 5.567 1.00 92.94 87 LEU A O 1
ATOM 701 N N . ARG A 1 88 ? 5.707 -31.042 6.945 1.00 94.12 88 ARG A N 1
ATOM 702 C CA . ARG A 1 88 ? 6.741 -32.079 6.995 1.00 94.12 88 ARG A CA 1
ATOM 703 C C . ARG A 1 88 ? 6.859 -32.607 8.422 1.00 94.12 88 ARG A C 1
ATOM 705 O O . ARG A 1 88 ? 6.956 -31.826 9.361 1.00 94.12 88 ARG A O 1
ATOM 712 N N . LYS A 1 89 ? 6.862 -33.932 8.596 1.00 94.81 89 LYS A N 1
ATOM 713 C CA . LYS A 1 89 ? 7.095 -34.613 9.880 1.00 94.81 89 LYS A CA 1
ATOM 714 C C . LYS A 1 89 ? 8.278 -35.570 9.779 1.00 94.81 89 LYS A C 1
ATOM 716 O O . LYS A 1 89 ? 8.426 -36.283 8.781 1.00 94.81 89 LYS A O 1
ATOM 721 N N . GLU A 1 90 ? 9.069 -35.643 10.839 1.00 93.56 90 GLU A N 1
ATOM 722 C CA . GLU A 1 90 ? 10.205 -36.549 10.983 1.00 93.56 90 GLU A CA 1
ATOM 723 C C . GLU A 1 90 ? 10.188 -37.239 12.349 1.00 93.56 90 GLU A C 1
ATOM 725 O O . GLU A 1 90 ? 9.769 -36.667 13.357 1.00 93.56 90 GLU A O 1
ATOM 730 N N . LEU A 1 91 ? 10.584 -38.514 12.362 1.00 96.44 91 LEU A N 1
ATOM 731 C CA . LEU A 1 91 ? 10.684 -39.307 13.584 1.00 96.44 91 LEU A CA 1
ATOM 732 C C . LEU A 1 91 ? 11.845 -38.772 14.427 1.00 96.44 91 LEU A C 1
ATOM 734 O O . LEU A 1 91 ? 12.954 -38.665 13.913 1.00 96.44 91 LEU A O 1
ATOM 738 N N . PHE A 1 92 ? 11.593 -38.483 15.704 1.00 94.44 92 PHE A N 1
ATOM 739 C CA . PHE A 1 92 ? 12.640 -38.100 16.653 1.00 94.44 92 PHE A CA 1
ATOM 740 C C . PHE A 1 92 ? 13.065 -39.278 17.529 1.00 94.44 92 PHE A C 1
ATOM 742 O O . PHE A 1 92 ? 14.236 -39.628 17.580 1.00 94.44 92 PHE A O 1
ATOM 749 N N . ALA A 1 93 ? 12.097 -39.908 18.194 1.00 95.19 93 ALA A N 1
ATOM 750 C CA . ALA A 1 93 ? 12.303 -41.080 19.039 1.00 95.19 93 ALA A CA 1
ATOM 751 C C . ALA A 1 93 ? 10.996 -41.877 19.148 1.00 95.19 93 ALA A C 1
ATOM 753 O O . ALA A 1 93 ? 9.914 -41.352 18.873 1.00 95.19 93 ALA A O 1
ATOM 754 N N . PHE A 1 94 ? 11.070 -43.134 19.571 1.00 96.94 94 PHE A N 1
ATOM 755 C CA . PHE A 1 94 ? 9.900 -43.953 19.882 1.00 96.94 94 PHE A CA 1
ATOM 756 C C . PHE A 1 94 ? 10.213 -44.894 21.048 1.00 96.94 94 PHE A C 1
ATOM 758 O O . PHE A 1 94 ? 11.364 -45.263 21.274 1.00 96.94 94 PHE A O 1
ATOM 765 N N . THR A 1 95 ? 9.190 -45.264 21.811 1.00 95.75 95 THR A N 1
ATOM 766 C CA . THR A 1 95 ? 9.280 -46.267 22.882 1.00 95.75 95 THR A CA 1
ATOM 767 C C . THR A 1 95 ? 7.899 -46.879 23.064 1.00 95.75 95 THR A C 1
ATOM 769 O O . THR A 1 95 ? 6.933 -46.147 23.286 1.00 95.75 95 THR A O 1
ATOM 772 N N . ASP A 1 96 ? 7.794 -48.201 22.938 1.00 95.06 96 ASP A N 1
ATOM 773 C CA . ASP A 1 96 ? 6.549 -48.968 23.042 1.00 95.06 96 ASP A CA 1
ATOM 774 C C . ASP A 1 96 ? 5.406 -48.390 22.192 1.00 95.06 96 ASP A C 1
ATOM 776 O O . ASP A 1 96 ? 5.376 -48.545 20.970 1.00 95.06 96 ASP A O 1
ATOM 780 N N . ASN A 1 97 ? 4.454 -47.710 22.834 1.00 94.75 97 ASN A N 1
ATOM 781 C CA . ASN A 1 97 ? 3.278 -47.107 22.220 1.00 94.75 97 ASN A CA 1
ATOM 782 C C . ASN A 1 97 ? 3.381 -45.591 22.002 1.00 94.75 97 ASN A C 1
ATOM 784 O O . ASN A 1 97 ? 2.394 -44.967 21.606 1.00 94.75 97 ASN A O 1
ATOM 788 N N . ARG A 1 98 ? 4.550 -44.990 22.244 1.00 95.94 98 ARG A N 1
ATOM 789 C CA . ARG A 1 98 ? 4.792 -43.547 22.134 1.00 95.94 98 ARG A CA 1
ATOM 790 C C . ARG A 1 98 ? 5.762 -43.244 21.001 1.00 95.94 98 ARG A C 1
ATOM 792 O O . ARG A 1 98 ? 6.779 -43.910 20.838 1.00 95.94 98 ARG A O 1
ATOM 799 N N . ILE A 1 99 ? 5.455 -42.195 20.242 1.00 96.94 99 ILE A N 1
ATOM 800 C CA . ILE A 1 99 ? 6.305 -41.667 19.173 1.00 96.94 99 ILE A CA 1
ATOM 801 C C . ILE A 1 99 ? 6.487 -40.167 19.416 1.00 96.94 99 ILE A C 1
ATOM 803 O O . ILE A 1 99 ? 5.504 -39.430 19.507 1.00 96.94 99 ILE A O 1
ATOM 807 N N . ALA A 1 100 ? 7.736 -39.717 19.495 1.00 95.56 100 ALA A N 1
ATOM 808 C CA . ALA A 1 100 ? 8.111 -38.311 19.477 1.00 95.56 100 ALA A CA 1
ATOM 809 C C . ALA A 1 100 ? 8.414 -37.884 18.034 1.00 95.56 100 ALA A C 1
ATOM 811 O O . ALA A 1 100 ? 9.127 -38.573 17.300 1.00 95.56 100 ALA A O 1
ATOM 812 N N . VAL A 1 101 ? 7.858 -36.746 17.617 1.00 96.31 101 VAL A N 1
ATOM 813 C CA . VAL A 1 101 ? 7.878 -36.287 16.222 1.00 96.31 101 VAL A CA 1
ATOM 814 C C . VAL A 1 101 ? 8.335 -34.836 16.168 1.00 96.31 101 VAL A C 1
ATOM 816 O O . VAL A 1 101 ? 7.756 -33.991 16.849 1.00 96.31 101 VAL A O 1
ATOM 819 N N . GLN A 1 102 ? 9.319 -34.546 15.321 1.00 92.88 102 GLN A N 1
ATOM 820 C CA . GLN A 1 102 ? 9.642 -33.181 14.905 1.00 92.88 102 GLN A CA 1
ATOM 821 C C . GLN A 1 102 ? 8.852 -32.834 13.645 1.00 92.88 102 GLN A C 1
ATOM 823 O O . GLN A 1 102 ? 8.589 -33.701 12.808 1.00 92.88 102 GLN A O 1
ATOM 828 N N . PHE A 1 103 ? 8.421 -31.583 13.508 1.00 93.50 103 PHE A N 1
ATOM 829 C CA . PHE A 1 103 ? 7.673 -31.167 12.330 1.00 93.50 103 PHE A CA 1
ATOM 830 C C . PHE A 1 103 ? 7.838 -29.683 12.019 1.00 93.50 103 PHE A C 1
ATOM 832 O O . PHE A 1 103 ? 8.011 -28.864 12.917 1.00 93.50 103 PHE A O 1
ATOM 839 N N . TRP A 1 104 ? 7.695 -29.361 10.738 1.00 95.00 104 TRP A N 1
ATOM 840 C CA . TRP A 1 104 ? 7.706 -28.012 10.184 1.00 95.00 104 TRP A CA 1
ATOM 841 C C . TRP A 1 104 ? 6.477 -27.860 9.314 1.00 95.00 104 TRP A C 1
ATOM 843 O O . TRP A 1 104 ? 6.118 -28.794 8.593 1.00 95.00 104 TRP A O 1
ATOM 853 N N . TYR A 1 105 ? 5.820 -26.713 9.393 1.00 90.00 105 TYR A N 1
ATOM 854 C CA . TYR A 1 105 ? 4.763 -26.388 8.457 1.00 90.00 105 TYR A CA 1
ATOM 855 C C . TYR A 1 105 ? 4.846 -24.931 8.052 1.00 90.00 105 TYR A C 1
ATOM 857 O O . TYR A 1 105 ? 5.125 -24.065 8.880 1.00 90.00 105 TYR A O 1
ATOM 865 N N . GLU A 1 106 ? 4.567 -24.702 6.783 1.00 82.44 106 GLU A N 1
ATOM 866 C CA . GLU A 1 106 ? 4.416 -23.385 6.191 1.00 82.44 106 GLU A CA 1
ATOM 867 C C . GLU A 1 106 ? 2.947 -23.196 5.838 1.00 82.44 106 GLU A C 1
ATOM 869 O O . GLU A 1 106 ? 2.229 -24.157 5.550 1.00 82.44 106 GLU A O 1
ATOM 874 N N . TYR A 1 107 ? 2.480 -21.961 5.953 1.00 84.19 107 TYR A N 1
ATOM 875 C CA . TYR A 1 107 ? 1.126 -21.566 5.600 1.00 84.19 107 TYR A CA 1
ATOM 876 C C . TYR A 1 107 ? 1.095 -20.056 5.371 1.00 84.19 107 TYR A C 1
ATOM 878 O O . TYR A 1 107 ? 1.981 -19.329 5.822 1.00 84.19 107 TYR A O 1
ATOM 886 N N . ARG A 1 108 ? 0.029 -19.589 4.731 1.00 72.25 108 ARG A N 1
ATOM 887 C CA . ARG A 1 108 ? -0.312 -18.176 4.576 1.00 72.25 108 ARG A CA 1
ATOM 888 C C . ARG A 1 108 ? -1.542 -17.849 5.414 1.00 72.25 108 ARG A C 1
ATOM 890 O O . ARG A 1 108 ? -2.522 -18.600 5.384 1.00 72.25 108 ARG A O 1
ATOM 897 N N . ASP A 1 109 ? -1.508 -16.762 6.183 1.00 70.75 109 ASP A N 1
ATOM 898 C CA . ASP A 1 109 ? -2.672 -16.344 6.969 1.00 70.75 109 ASP A CA 1
ATOM 899 C C . ASP A 1 109 ? -3.748 -15.777 6.025 1.00 70.75 109 ASP A C 1
ATOM 901 O O . ASP A 1 109 ? -3.447 -15.080 5.053 1.00 70.75 109 ASP A O 1
ATOM 905 N N . VAL A 1 110 ? -5.028 -16.042 6.298 1.00 45.44 110 VAL A N 1
ATOM 906 C CA . VAL A 1 110 ? -6.136 -15.400 5.567 1.00 45.44 110 VAL A CA 1
ATOM 907 C C . VAL A 1 110 ? -6.066 -13.874 5.667 1.00 45.44 110 VAL A C 1
ATOM 909 O O . VAL A 1 110 ? -6.453 -13.186 4.724 1.00 45.44 110 VAL A O 1
ATOM 912 N N . LEU A 1 111 ? -5.541 -13.328 6.767 1.00 39.69 111 LEU A N 1
ATOM 913 C CA . LEU A 1 111 ? -5.373 -11.883 6.924 1.00 39.69 111 LEU A CA 1
ATOM 914 C C . LEU A 1 111 ? -4.288 -11.303 6.003 1.00 39.69 111 LEU A C 1
ATOM 916 O O . LEU A 1 111 ? -4.429 -10.153 5.584 1.00 39.69 111 LEU A O 1
ATOM 920 N N . ASP A 1 112 ? -3.294 -12.096 5.592 1.00 37.38 112 ASP A N 1
ATOM 921 C CA . ASP A 1 112 ? -2.276 -11.664 4.621 1.00 37.38 112 ASP A CA 1
ATOM 922 C C . ASP A 1 112 ? -2.885 -11.427 3.226 1.00 37.38 112 ASP A C 1
ATOM 924 O O . ASP A 1 112 ? -2.361 -10.647 2.433 1.00 37.38 112 ASP A O 1
ATOM 928 N N . ALA A 1 113 ? -4.038 -12.042 2.928 1.00 36.88 113 ALA A N 1
ATOM 929 C CA . ALA A 1 113 ? -4.770 -11.837 1.678 1.00 36.88 113 ALA A CA 1
ATOM 930 C C . ALA A 1 113 ? -5.598 -10.536 1.649 1.00 36.88 113 ALA A C 1
ATOM 932 O O . ALA A 1 113 ? -6.014 -10.102 0.578 1.00 36.88 113 ALA A O 1
ATOM 933 N N . THR A 1 114 ? -5.854 -9.899 2.800 1.00 35.34 114 THR A N 1
ATOM 934 C CA . THR A 1 114 ? -6.791 -8.757 2.886 1.00 35.34 114 THR A CA 1
ATOM 935 C C . THR A 1 114 ? -6.184 -7.401 2.522 1.00 35.34 114 THR A C 1
ATOM 937 O O . THR A 1 114 ? -6.915 -6.426 2.347 1.00 35.34 114 THR A O 1
ATOM 940 N N . LEU A 1 115 ? -4.863 -7.321 2.344 1.00 41.41 115 LEU A N 1
ATOM 941 C CA . LEU A 1 115 ? -4.158 -6.082 2.001 1.00 41.41 115 LEU A CA 1
ATOM 942 C C . LEU A 1 115 ? -2.989 -6.332 1.036 1.00 41.41 115 LEU A C 1
ATOM 944 O O . LEU A 1 115 ? -1.928 -5.728 1.197 1.00 41.41 115 LEU A O 1
ATOM 948 N N . GLN A 1 116 ? -3.162 -7.182 0.016 1.00 41.34 116 GLN A N 1
ATOM 949 C CA . GLN A 1 116 ? -2.258 -7.089 -1.130 1.00 41.34 116 GLN A CA 1
ATOM 950 C C . GLN A 1 116 ? -2.550 -5.769 -1.859 1.00 41.34 116 GLN A C 1
ATOM 952 O O . GLN A 1 116 ? -3.689 -5.540 -2.279 1.00 41.34 116 GLN A O 1
ATOM 957 N N . PRO A 1 117 ? -1.573 -4.854 -1.965 1.00 50.84 117 PRO A N 1
ATOM 958 C CA . PRO A 1 117 ? -1.741 -3.687 -2.809 1.00 50.84 117 PRO A CA 1
ATOM 959 C C . PRO A 1 117 ? -1.896 -4.159 -4.261 1.00 50.84 117 PRO A C 1
ATOM 961 O O . PRO A 1 117 ? -1.393 -5.228 -4.606 1.00 50.84 117 PRO A O 1
ATOM 964 N N . PRO A 1 118 ? -2.564 -3.384 -5.124 1.00 57.72 118 PRO A N 1
ATOM 965 C CA . PRO A 1 118 ? -2.805 -3.756 -6.514 1.00 57.72 118 PRO A CA 1
ATOM 966 C C . PRO A 1 118 ? -1.525 -3.631 -7.359 1.00 57.72 118 PRO A C 1
ATOM 968 O O . PRO A 1 118 ? -1.415 -2.742 -8.208 1.00 57.72 118 PRO A O 1
ATOM 971 N N . PHE A 1 119 ? -0.542 -4.491 -7.088 1.00 60.19 119 PHE A N 1
ATOM 972 C CA . PHE A 1 119 ? 0.746 -4.542 -7.764 1.00 60.19 119 PHE A CA 1
ATOM 973 C C . PHE A 1 119 ? 0.942 -5.828 -8.535 1.00 60.19 119 PHE A C 1
ATOM 975 O O . PHE A 1 119 ? 0.611 -6.912 -8.063 1.00 60.19 119 PHE A O 1
ATOM 982 N N . LEU A 1 120 ? 1.601 -5.672 -9.671 1.00 57.25 120 LEU A N 1
ATOM 983 C CA . LEU A 1 120 ? 2.366 -6.729 -10.307 1.00 57.25 120 LEU A CA 1
ATOM 984 C C . LEU A 1 120 ? 3.837 -6.514 -9.910 1.00 57.25 120 LEU A C 1
ATOM 986 O O . LEU A 1 120 ? 4.431 -5.510 -10.311 1.00 57.25 120 LEU A O 1
ATOM 990 N N . ASP A 1 121 ? 4.377 -7.386 -9.049 1.00 54.50 121 ASP A N 1
ATOM 991 C CA . ASP A 1 121 ? 5.793 -7.432 -8.631 1.00 54.50 121 ASP A CA 1
ATOM 992 C C . ASP A 1 121 ? 6.292 -8.881 -8.749 1.00 54.50 121 ASP A C 1
ATOM 994 O O . ASP A 1 121 ? 5.630 -9.805 -8.273 1.00 54.50 121 ASP A O 1
ATOM 998 N N . MET A 1 122 ? 7.445 -9.065 -9.391 1.00 46.31 122 MET A N 1
ATOM 999 C CA . MET A 1 122 ? 8.007 -10.366 -9.784 1.00 46.31 122 MET A CA 1
ATOM 1000 C C . MET A 1 122 ? 8.581 -11.180 -8.617 1.00 46.31 122 MET A C 1
ATOM 1002 O O . MET A 1 122 ? 8.652 -12.404 -8.676 1.00 46.31 122 MET A O 1
ATOM 1006 N N . GLU A 1 123 ? 8.941 -10.520 -7.523 1.00 44.53 123 GLU A N 1
ATOM 1007 C CA . GLU A 1 123 ? 9.438 -11.166 -6.313 1.00 44.53 123 GLU A CA 1
ATOM 1008 C C . GLU A 1 123 ? 8.824 -10.433 -5.135 1.00 44.53 123 GLU A C 1
ATOM 1010 O O . GLU A 1 123 ? 9.188 -9.276 -4.927 1.00 44.53 123 GLU A O 1
ATOM 1015 N N . GLY A 1 124 ? 7.903 -11.076 -4.404 1.00 42.81 124 GLY A N 1
ATOM 1016 C CA . GLY A 1 124 ? 7.081 -10.540 -3.303 1.00 42.81 124 GLY A CA 1
ATOM 1017 C C . GLY A 1 124 ? 7.836 -9.867 -2.143 1.00 42.81 124 GLY A C 1
ATOM 1018 O O . GLY A 1 124 ? 7.693 -10.249 -0.989 1.00 42.81 124 GLY A O 1
ATOM 1019 N N . GLY A 1 125 ? 8.618 -8.835 -2.446 1.00 41.31 125 GLY A N 1
ATOM 1020 C CA . GLY A 1 125 ? 9.641 -8.222 -1.608 1.00 41.31 125 GLY A CA 1
ATOM 1021 C C . GLY A 1 125 ? 9.603 -6.692 -1.624 1.00 41.31 125 GLY A C 1
ATOM 1022 O O . GLY A 1 125 ? 10.354 -6.054 -0.888 1.00 41.31 125 GLY A O 1
ATOM 1023 N N . LEU A 1 126 ? 8.707 -6.055 -2.392 1.00 39.50 126 LEU A N 1
ATOM 1024 C CA . LEU A 1 126 ? 8.351 -4.645 -2.151 1.00 39.50 126 LEU A CA 1
ATOM 1025 C C . LEU A 1 126 ? 7.479 -4.479 -0.896 1.00 39.50 126 LEU A C 1
ATOM 1027 O O . LEU A 1 126 ? 7.566 -3.455 -0.215 1.00 39.50 126 LEU A O 1
ATOM 1031 N N . TYR A 1 127 ? 6.666 -5.488 -0.586 1.00 42.06 127 TYR A N 1
ATOM 1032 C CA . TYR A 1 127 ? 5.885 -5.602 0.641 1.00 42.06 127 TYR A CA 1
ATOM 1033 C C . TYR A 1 127 ? 6.433 -6.776 1.449 1.00 42.06 127 TYR A C 1
ATOM 1035 O O . TYR A 1 127 ? 5.906 -7.880 1.391 1.00 42.06 127 TYR A O 1
ATOM 1043 N N . GLY A 1 128 ? 7.518 -6.533 2.189 1.00 34.72 128 GLY A N 1
ATOM 1044 C CA . GLY A 1 128 ? 7.952 -7.464 3.226 1.00 34.72 128 GLY A CA 1
ATOM 1045 C C . GLY A 1 128 ? 6.765 -7.828 4.121 1.00 34.72 128 GLY A C 1
ATOM 1046 O O . GLY A 1 128 ? 6.013 -6.947 4.548 1.00 34.72 128 GLY A O 1
ATOM 1047 N N . GLY A 1 129 ? 6.575 -9.127 4.350 1.00 32.25 129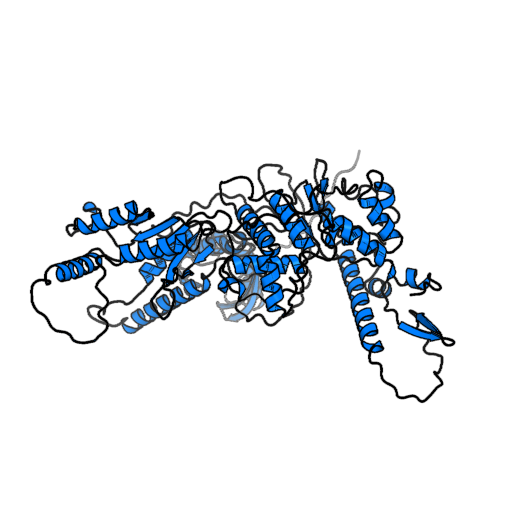 GLY A N 1
ATOM 1048 C CA . GLY A 1 129 ? 5.609 -9.641 5.311 1.00 32.25 129 GLY A CA 1
ATOM 1049 C C . GLY A 1 129 ? 5.957 -9.115 6.699 1.00 32.25 129 GLY A C 1
ATOM 1050 O O . GLY A 1 129 ? 6.905 -9.575 7.324 1.00 32.25 129 GLY A O 1
ATOM 1051 N N . GLY A 1 130 ? 5.228 -8.106 7.162 1.00 36.00 130 GLY A N 1
ATOM 1052 C CA . GLY A 1 130 ? 5.509 -7.471 8.441 1.00 36.00 130 GLY A CA 1
ATOM 1053 C C . GLY A 1 130 ? 4.556 -6.318 8.714 1.00 36.00 130 GLY A C 1
ATOM 1054 O O . GLY A 1 130 ? 4.673 -5.251 8.122 1.00 36.00 130 GLY A O 1
ATOM 1055 N N . ASP A 1 131 ? 3.634 -6.568 9.640 1.00 38.94 131 ASP A N 1
ATOM 1056 C CA . ASP A 1 131 ? 2.568 -5.698 10.137 1.00 38.94 131 ASP A CA 1
ATOM 1057 C C . ASP A 1 131 ? 1.449 -5.353 9.139 1.00 38.94 131 ASP A C 1
ATOM 1059 O O . ASP A 1 131 ? 1.603 -4.621 8.159 1.00 38.94 131 ASP A O 1
ATOM 1063 N N . SER A 1 132 ? 0.246 -5.836 9.478 1.00 46.91 132 SER A N 1
ATOM 1064 C CA . SER A 1 132 ? -1.030 -5.305 8.998 1.00 46.91 132 SER A CA 1
ATOM 1065 C C . SER A 1 132 ? -0.943 -3.779 8.952 1.00 46.91 132 SER A C 1
ATOM 1067 O O . SER A 1 132 ? -0.616 -3.175 9.972 1.00 46.91 132 SER A O 1
ATOM 1069 N N . GLY A 1 133 ? -1.223 -3.154 7.803 1.00 54.19 133 GLY A N 1
ATOM 1070 C CA . GLY A 1 133 ? -1.023 -1.717 7.542 1.00 54.19 133 GLY A CA 1
ATOM 1071 C C . GLY A 1 133 ? -1.843 -0.733 8.400 1.00 54.19 133 GLY A C 1
ATOM 1072 O O . GLY A 1 133 ? -2.047 0.407 7.987 1.00 54.19 133 GLY A O 1
ATOM 1073 N N . VAL A 1 134 ? -2.334 -1.168 9.561 1.00 65.81 134 VAL A N 1
ATOM 1074 C CA . VAL A 1 134 ? -3.110 -0.422 10.549 1.00 65.81 134 VAL A CA 1
ATOM 1075 C C . VAL A 1 134 ? -2.179 0.121 11.634 1.00 65.81 134 VAL A C 1
ATOM 1077 O O . VAL A 1 134 ? -1.588 -0.627 12.413 1.00 65.81 134 VAL A O 1
ATOM 1080 N N . VAL A 1 135 ? -2.080 1.447 11.732 1.00 67.38 135 VAL A N 1
ATOM 1081 C CA . VAL A 1 135 ? -1.258 2.125 12.748 1.00 67.38 135 VAL A CA 1
ATOM 1082 C C . VAL A 1 135 ? -1.735 1.761 14.153 1.00 67.38 135 VAL A C 1
ATOM 1084 O O . VAL A 1 135 ? -2.932 1.772 14.417 1.00 67.38 135 VAL A O 1
ATOM 1087 N N . GLY A 1 136 ? -0.815 1.504 15.085 1.00 70.00 136 GLY A N 1
ATOM 1088 C CA . GLY A 1 136 ? -1.141 1.367 16.512 1.00 70.00 136 GLY A CA 1
ATOM 1089 C C . GLY A 1 136 ? -1.737 0.017 16.923 1.00 70.00 136 GLY A C 1
ATOM 1090 O O . GLY A 1 136 ? -1.869 -0.245 18.119 1.00 70.00 136 GLY A O 1
ATOM 1091 N N . ILE A 1 137 ? -1.997 -0.888 15.973 1.00 78.06 137 ILE A N 1
ATOM 1092 C CA . ILE A 1 137 ? -2.530 -2.228 16.259 1.00 78.06 137 ILE A CA 1
ATOM 1093 C C . ILE A 1 137 ? -1.578 -3.069 17.121 1.00 78.06 137 ILE A C 1
ATOM 1095 O O . ILE A 1 137 ? -2.017 -3.783 18.021 1.00 78.06 137 ILE A O 1
ATOM 1099 N N . LYS A 1 138 ? -0.261 -2.923 16.923 1.00 72.81 138 LYS A N 1
ATOM 1100 C CA . LYS A 1 138 ? 0.769 -3.565 17.752 1.00 72.81 138 LYS A CA 1
ATOM 1101 C C . LYS A 1 138 ? 0.687 -3.108 19.209 1.00 72.81 138 LYS A C 1
ATOM 1103 O O . LYS A 1 138 ? 0.685 -3.938 20.113 1.00 72.81 138 LYS A O 1
ATOM 1108 N N . ASN A 1 139 ? 0.553 -1.801 19.443 1.00 76.25 139 ASN A N 1
ATOM 1109 C CA . ASN A 1 139 ? 0.426 -1.241 20.791 1.00 76.25 139 ASN A CA 1
ATOM 1110 C C . ASN A 1 139 ? -0.885 -1.671 21.456 1.00 76.25 139 ASN A C 1
ATOM 1112 O O . ASN A 1 139 ? -0.891 -2.010 22.637 1.00 76.25 139 ASN A O 1
ATOM 1116 N N . PHE A 1 140 ? -1.976 -1.721 20.689 1.00 83.31 140 PHE A N 1
ATOM 1117 C CA . PHE A 1 140 ? -3.249 -2.261 21.158 1.00 83.31 140 PHE A CA 1
ATOM 1118 C C . PHE A 1 140 ? -3.116 -3.734 21.572 1.00 83.31 140 PHE A C 1
ATOM 1120 O O . PHE A 1 140 ? -3.523 -4.104 22.672 1.00 83.31 140 PHE A O 1
ATOM 1127 N N . ARG A 1 141 ? -2.449 -4.560 20.753 1.00 81.75 141 ARG A N 1
ATOM 1128 C CA . ARG A 1 141 ? -2.166 -5.967 21.069 1.00 81.75 141 ARG A CA 1
ATOM 1129 C C . ARG A 1 141 ? -1.338 -6.108 22.345 1.00 81.75 141 ARG A C 1
ATOM 1131 O O . ARG A 1 141 ? -1.680 -6.936 23.181 1.00 81.75 141 ARG A O 1
ATOM 1138 N N . ILE A 1 142 ? -0.293 -5.297 22.517 1.00 80.31 142 ILE A N 1
ATOM 1139 C CA . ILE A 1 142 ? 0.517 -5.277 23.747 1.00 80.31 142 ILE A CA 1
ATOM 1140 C C . ILE A 1 142 ? -0.352 -4.912 24.957 1.00 80.31 142 ILE A C 1
ATOM 1142 O O . ILE A 1 142 ? -0.260 -5.569 25.989 1.00 80.31 142 ILE A O 1
ATOM 1146 N N . SER A 1 143 ? -1.221 -3.902 24.838 1.00 85.75 143 SER A N 1
ATOM 1147 C CA . SER A 1 143 ? -2.143 -3.517 25.914 1.00 85.75 143 SER A CA 1
ATOM 1148 C C . SER A 1 143 ? -3.099 -4.649 26.294 1.00 85.75 143 SER A C 1
ATOM 1150 O O . SER A 1 143 ? -3.355 -4.841 27.477 1.00 85.75 143 SER A O 1
ATOM 1152 N N . ALA A 1 144 ? -3.602 -5.402 25.313 1.00 88.19 144 ALA A N 1
ATOM 1153 C CA . ALA A 1 144 ? -4.459 -6.556 25.561 1.00 88.19 144 ALA A CA 1
ATOM 1154 C C . ALA A 1 144 ? -3.713 -7.695 26.269 1.00 88.19 144 ALA A C 1
ATOM 1156 O O . ALA A 1 144 ? -4.251 -8.271 27.206 1.00 88.19 144 ALA A O 1
ATOM 1157 N N . HIS A 1 145 ? -2.465 -7.981 25.879 1.00 87.56 145 HIS A N 1
ATOM 1158 C CA . HIS A 1 145 ? -1.657 -9.006 26.554 1.00 87.56 145 HIS A CA 1
ATOM 1159 C C . HIS A 1 145 ? -1.371 -8.627 28.009 1.00 87.56 145 HIS A C 1
ATOM 1161 O O . HIS A 1 145 ? -1.533 -9.462 28.884 1.00 87.56 145 HIS A O 1
ATOM 1167 N N . LYS A 1 146 ? -1.055 -7.354 28.286 1.00 89.56 146 LYS A N 1
ATOM 1168 C CA . LYS A 1 146 ? -0.861 -6.880 29.666 1.00 89.56 146 LYS A CA 1
ATOM 1169 C C . LYS A 1 146 ? -2.099 -7.072 30.545 1.00 89.56 146 LYS A C 1
ATOM 1171 O O . LYS A 1 146 ? -1.954 -7.385 31.721 1.00 89.56 146 LYS A O 1
ATOM 1176 N N . ASP A 1 147 ? -3.296 -6.852 29.997 1.00 91.69 147 ASP A N 1
ATOM 1177 C CA . ASP A 1 147 ? -4.542 -7.059 30.743 1.00 91.69 147 ASP A CA 1
ATOM 1178 C C . ASP A 1 147 ? -4.791 -8.555 30.989 1.00 91.69 147 ASP A C 1
ATOM 1180 O O . ASP A 1 147 ? -5.121 -8.929 32.108 1.00 91.69 147 ASP A O 1
ATOM 1184 N N . ILE A 1 148 ? -4.523 -9.417 29.997 1.00 90.75 148 ILE A N 1
ATOM 1185 C CA . ILE A 1 148 ? -4.567 -10.884 30.149 1.00 90.75 148 ILE A CA 1
ATOM 1186 C C . ILE A 1 148 ? -3.606 -11.347 31.249 1.00 90.75 148 ILE A C 1
ATOM 1188 O O . ILE A 1 148 ? -4.034 -12.037 32.167 1.00 90.75 148 ILE A O 1
ATOM 1192 N N . ASP A 1 149 ? -2.347 -10.906 31.216 1.00 90.38 149 ASP A N 1
ATOM 1193 C CA . ASP A 1 149 ? -1.354 -11.252 32.239 1.00 90.38 149 ASP A CA 1
ATOM 1194 C C . ASP A 1 149 ? -1.804 -10.772 33.634 1.00 90.38 149 ASP A C 1
ATOM 1196 O O . ASP A 1 149 ? -1.613 -11.456 34.640 1.00 90.38 149 ASP A O 1
ATOM 1200 N N . GLY A 1 150 ? -2.423 -9.588 33.716 1.00 90.44 150 GLY A N 1
ATOM 1201 C CA . GLY A 1 150 ? -2.999 -9.056 34.952 1.00 90.44 150 GLY A CA 1
ATOM 1202 C C . GLY A 1 150 ? -4.149 -9.914 35.489 1.00 90.44 150 GLY A C 1
ATOM 1203 O O . GLY A 1 150 ? -4.196 -10.192 36.688 1.00 90.44 150 GLY A O 1
ATOM 1204 N N . LEU A 1 151 ? -5.038 -10.372 34.605 1.00 90.00 151 LEU A N 1
ATOM 1205 C CA . LEU A 1 151 ? -6.142 -11.273 34.938 1.00 90.00 151 LEU A CA 1
ATOM 1206 C C . LEU A 1 151 ? -5.633 -12.647 35.389 1.00 90.00 151 LEU A C 1
ATOM 1208 O O . LEU A 1 151 ? -6.089 -13.147 36.414 1.00 90.00 151 LEU A O 1
ATOM 1212 N N . ASP A 1 152 ? -4.658 -13.225 34.688 1.00 91.12 152 ASP A N 1
ATOM 1213 C CA . ASP A 1 152 ? -4.057 -14.513 35.049 1.00 91.12 152 ASP A CA 1
ATOM 1214 C C . ASP A 1 152 ? -3.371 -14.442 36.419 1.00 91.12 152 ASP A C 1
ATOM 1216 O O . ASP A 1 152 ? -3.545 -15.334 37.253 1.00 91.12 152 ASP A O 1
ATOM 1220 N N . ASN A 1 153 ? -2.658 -13.347 36.699 1.00 90.38 153 ASN A N 1
ATOM 1221 C CA . ASN A 1 153 ? -2.065 -13.101 38.013 1.00 90.38 153 ASN A CA 1
ATOM 1222 C C . ASN A 1 153 ? -3.131 -12.948 39.104 1.00 90.38 153 ASN A C 1
ATOM 1224 O O . ASN A 1 153 ? -2.980 -13.517 40.186 1.00 90.38 153 ASN A O 1
ATOM 1228 N N . PHE A 1 154 ? -4.215 -12.213 38.833 1.00 89.94 154 PHE A N 1
ATOM 1229 C CA . PHE A 1 154 ? -5.325 -12.072 39.774 1.00 89.94 154 PHE A CA 1
ATOM 1230 C C . PHE A 1 154 ? -5.971 -13.427 40.076 1.00 89.94 154 PHE A C 1
ATOM 1232 O O . PHE A 1 154 ? -6.192 -13.747 41.243 1.00 89.94 154 PHE A O 1
ATOM 1239 N N . ILE A 1 155 ? -6.222 -14.244 39.048 1.00 89.25 155 ILE A N 1
ATOM 1240 C CA . ILE A 1 155 ? -6.748 -15.603 39.204 1.00 89.25 155 ILE A CA 1
ATOM 1241 C C . ILE A 1 155 ? -5.787 -16.419 40.067 1.00 89.25 155 ILE A C 1
ATOM 1243 O O . ILE A 1 155 ? -6.204 -16.935 41.099 1.00 89.25 155 ILE A O 1
ATOM 1247 N N . ALA A 1 156 ? -4.501 -16.475 39.710 1.00 88.81 156 ALA A N 1
ATOM 1248 C CA . ALA A 1 156 ? -3.496 -17.251 40.432 1.00 88.81 156 ALA A CA 1
ATOM 1249 C C . ALA A 1 156 ? -3.390 -16.867 41.918 1.00 88.81 156 ALA A C 1
ATOM 1251 O O . ALA A 1 156 ? -3.292 -17.746 42.774 1.00 88.81 156 ALA A O 1
ATOM 1252 N N . GLN A 1 157 ? -3.455 -15.569 42.232 1.00 88.75 157 GLN A N 1
ATOM 1253 C CA . GLN A 1 157 ? -3.408 -15.055 43.604 1.00 88.75 157 GLN A CA 1
ATOM 1254 C C . GLN A 1 157 ? -4.636 -15.439 44.437 1.00 88.75 157 GLN A C 1
ATOM 1256 O O . GLN A 1 157 ? -4.517 -15.582 45.653 1.00 88.75 157 GLN A O 1
ATOM 1261 N N . HIS A 1 158 ? -5.794 -15.632 43.800 1.00 88.12 158 HIS A N 1
ATOM 1262 C CA . HIS A 1 158 ? -7.066 -15.846 44.492 1.00 88.12 158 HIS A CA 1
ATOM 1263 C C . HIS A 1 158 ? -7.686 -17.235 44.275 1.00 88.12 158 HIS A C 1
ATOM 1265 O O . HIS A 1 158 ? -8.803 -17.480 44.727 1.00 88.12 158 HIS A O 1
ATOM 1271 N N . LEU A 1 159 ? -6.962 -18.175 43.648 1.00 85.00 159 LEU A N 1
ATOM 1272 C CA . LEU A 1 159 ? -7.419 -19.555 43.394 1.00 85.00 159 LEU A CA 1
ATOM 1273 C C . LEU A 1 159 ? -7.952 -20.266 44.649 1.00 85.00 159 LEU A C 1
ATOM 1275 O O . LEU A 1 159 ? -8.870 -21.075 44.554 1.00 85.00 159 LEU A O 1
ATOM 1279 N N . ASN A 1 160 ? -7.373 -19.965 45.815 1.00 86.06 160 ASN A N 1
ATOM 1280 C CA . ASN A 1 160 ? -7.686 -20.617 47.089 1.00 86.06 160 ASN A CA 1
ATOM 1281 C C . ASN A 1 160 ? -8.384 -19.684 48.095 1.00 86.06 160 ASN A C 1
ATOM 1283 O O . ASN A 1 160 ? -8.502 -20.030 49.272 1.00 86.06 160 ASN A O 1
ATOM 1287 N N . THR A 1 161 ? -8.812 -18.488 47.679 1.00 84.75 161 THR A N 1
ATOM 1288 C CA . THR A 1 161 ? -9.470 -17.535 48.580 1.00 84.75 161 THR A CA 1
ATOM 1289 C C . THR A 1 161 ? -10.881 -18.018 48.911 1.00 84.75 161 THR A C 1
ATOM 1291 O O . THR A 1 161 ? -11.722 -18.153 48.026 1.00 84.75 161 THR A O 1
ATOM 1294 N N . GLN A 1 162 ? -11.165 -18.254 50.195 1.00 76.06 162 GLN A N 1
ATOM 1295 C CA . GLN A 1 162 ? -12.526 -18.512 50.668 1.00 76.06 162 GLN A CA 1
ATOM 1296 C C . GLN A 1 162 ? -13.160 -17.205 51.152 1.00 76.06 162 GLN A C 1
ATOM 1298 O O . GLN A 1 162 ? -12.809 -16.698 52.215 1.00 76.06 162 GLN A O 1
ATOM 1303 N N . GLY A 1 163 ? -14.066 -16.639 50.351 1.00 79.56 163 GLY A N 1
ATOM 1304 C CA . GLY A 1 163 ? -14.761 -15.382 50.647 1.00 79.56 163 GLY A CA 1
ATOM 1305 C C . GLY A 1 163 ? -15.001 -14.520 49.400 1.00 79.56 163 GLY A C 1
ATOM 1306 O O . GLY A 1 163 ? -14.639 -14.930 48.296 1.00 79.56 163 GLY A O 1
ATOM 1307 N N . PRO A 1 164 ? -15.626 -13.335 49.548 1.00 83.56 164 PRO A N 1
ATOM 1308 C CA . PRO A 1 164 ? -15.803 -12.398 48.443 1.00 83.56 164 PRO A CA 1
ATOM 1309 C C . PRO A 1 164 ? -14.442 -11.906 47.940 1.00 83.56 164 PRO A C 1
ATOM 1311 O O . PRO A 1 164 ? -13.591 -11.474 48.719 1.00 83.56 164 PRO A O 1
ATOM 1314 N N . LEU A 1 165 ? -14.242 -11.988 46.626 1.00 83.50 165 LEU A N 1
ATOM 1315 C CA . LEU A 1 165 ? -13.009 -11.557 45.977 1.00 83.50 165 LEU A CA 1
ATOM 1316 C C . LEU A 1 165 ? -12.859 -10.029 46.039 1.00 83.50 165 LEU A C 1
ATOM 1318 O O . LEU A 1 165 ? -13.863 -9.311 45.977 1.00 83.50 165 LEU A O 1
ATOM 1322 N N . PRO A 1 166 ? -11.620 -9.512 46.115 1.00 85.44 166 PRO A N 1
ATOM 1323 C CA . PRO A 1 166 ? -11.381 -8.084 45.973 1.00 85.44 166 PRO A CA 1
ATOM 1324 C C . PRO A 1 166 ? -11.808 -7.589 44.579 1.00 85.44 166 PRO A C 1
ATOM 1326 O O . PRO A 1 166 ? -11.895 -8.378 43.633 1.00 85.44 166 PRO A O 1
ATOM 1329 N N . PRO A 1 167 ? -12.079 -6.281 44.424 1.00 83.31 167 PRO A N 1
ATOM 1330 C CA . PRO A 1 167 ? -12.511 -5.722 43.150 1.00 83.31 167 PRO A CA 1
ATOM 1331 C C . PRO A 1 167 ? -11.455 -5.940 42.061 1.00 83.31 167 PRO A C 1
ATOM 1333 O O . PRO A 1 167 ? -10.279 -5.614 42.229 1.00 83.31 167 PRO A O 1
ATOM 1336 N N . LEU A 1 168 ? -11.899 -6.469 40.921 1.00 85.06 168 LEU A N 1
ATOM 1337 C CA . LEU A 1 168 ? -11.048 -6.732 39.768 1.00 85.06 168 LEU A CA 1
ATOM 1338 C C . LEU A 1 168 ? -10.730 -5.429 39.028 1.00 85.06 168 LEU A C 1
ATOM 1340 O O . LEU A 1 168 ? -11.621 -4.787 38.468 1.00 85.06 168 LEU A O 1
ATOM 1344 N N . SER A 1 169 ? -9.452 -5.061 38.985 1.00 85.00 169 SER A N 1
ATOM 1345 C CA . SER A 1 169 ? -8.972 -3.962 38.148 1.00 85.00 169 SER A CA 1
ATOM 1346 C C . SER A 1 169 ? -8.626 -4.500 36.759 1.00 85.00 169 SER A C 1
ATOM 1348 O O . SER A 1 169 ? -7.615 -5.175 36.589 1.00 85.00 169 SER A O 1
ATOM 1350 N N . THR A 1 170 ? -9.487 -4.244 35.773 1.00 89.56 170 THR A N 1
ATOM 1351 C CA . THR A 1 170 ? -9.302 -4.695 34.384 1.00 89.56 170 THR A CA 1
ATOM 1352 C C . THR A 1 170 ? -9.812 -3.653 33.394 1.00 89.56 170 THR A C 1
ATOM 1354 O O . THR A 1 170 ? -10.842 -3.010 33.611 1.00 89.56 170 THR A O 1
ATOM 1357 N N . ASN A 1 171 ? -9.098 -3.513 32.277 1.00 90.44 171 ASN A N 1
ATOM 1358 C CA . ASN A 1 171 ? -9.520 -2.727 31.123 1.00 90.44 171 ASN A CA 1
ATOM 1359 C C . ASN A 1 171 ? -10.206 -3.581 30.044 1.00 90.44 171 ASN A C 1
ATOM 1361 O O . ASN A 1 171 ? -10.548 -3.047 28.984 1.00 90.44 171 ASN A O 1
ATOM 1365 N N . ALA A 1 172 ? -10.438 -4.875 30.289 1.00 87.88 172 ALA A N 1
ATOM 1366 C CA . ALA A 1 172 ? -11.035 -5.802 29.331 1.00 87.88 172 ALA A CA 1
ATOM 1367 C C . ALA A 1 172 ? -12.330 -5.280 28.681 1.00 87.88 172 ALA A C 1
ATOM 1369 O O . ALA A 1 172 ? -12.409 -5.354 27.454 1.00 87.88 172 ALA A O 1
ATOM 1370 N N . PRO A 1 173 ? -13.299 -4.668 29.402 1.00 88.25 173 PRO A N 1
ATOM 1371 C CA . PRO A 1 173 ? -14.508 -4.137 28.762 1.00 88.25 173 PRO A CA 1
ATOM 1372 C C . PRO A 1 173 ? -14.203 -3.075 27.696 1.00 88.25 173 PRO A C 1
ATOM 1374 O O . PRO A 1 173 ? -14.754 -3.096 26.598 1.00 88.25 173 PRO A O 1
ATOM 1377 N N . TYR A 1 174 ? -13.259 -2.172 27.979 1.00 91.88 174 TYR A N 1
ATOM 1378 C CA . TYR A 1 174 ? -12.822 -1.162 27.013 1.00 91.88 174 TYR A CA 1
ATOM 1379 C C . TYR A 1 174 ? -12.089 -1.800 25.825 1.00 91.88 174 TYR A C 1
ATOM 1381 O O . TYR A 1 174 ? -12.362 -1.450 24.678 1.00 91.88 174 TYR A O 1
ATOM 1389 N N . ILE A 1 175 ? -11.189 -2.755 26.077 1.00 91.19 175 ILE A N 1
ATOM 1390 C CA . ILE A 1 175 ? -10.423 -3.444 25.028 1.00 91.19 175 ILE A CA 1
ATOM 1391 C C . ILE A 1 175 ? -11.363 -4.208 24.089 1.00 91.19 175 ILE A C 1
ATOM 1393 O O . ILE A 1 175 ? -11.237 -4.089 22.871 1.00 91.19 175 ILE A O 1
ATOM 1397 N N . LEU A 1 176 ? -12.333 -4.944 24.635 1.00 88.56 176 LEU A N 1
ATOM 1398 C CA . LEU A 1 176 ? -13.328 -5.686 23.860 1.00 88.56 176 LEU A CA 1
ATOM 1399 C C . LEU A 1 176 ? -14.200 -4.752 23.020 1.00 88.56 176 LEU A C 1
ATOM 1401 O O . LEU A 1 176 ? -14.391 -5.002 21.832 1.00 88.56 176 LEU A O 1
ATOM 1405 N N . ALA A 1 177 ? -14.662 -3.639 23.590 1.00 89.81 177 ALA A N 1
ATOM 1406 C CA . ALA A 1 177 ? -15.451 -2.658 22.857 1.00 89.81 177 ALA A CA 1
ATOM 1407 C C . ALA A 1 177 ? -14.668 -2.018 21.698 1.00 89.81 177 ALA A C 1
ATOM 1409 O O . ALA A 1 177 ? -15.187 -1.910 20.585 1.00 89.81 177 ALA A O 1
ATOM 1410 N N . VAL A 1 178 ? -13.401 -1.646 21.922 1.00 90.94 178 VAL A N 1
ATOM 1411 C CA . VAL A 1 178 ? -12.520 -1.144 20.854 1.00 90.94 178 VAL A CA 1
ATOM 1412 C C . VAL A 1 178 ? -12.301 -2.218 19.788 1.00 90.94 178 VAL A C 1
ATOM 1414 O O . VAL A 1 178 ? -12.367 -1.915 18.600 1.00 90.94 178 VAL A O 1
ATOM 1417 N N . TRP A 1 179 ? -12.099 -3.475 20.181 1.00 88.50 179 TRP A N 1
ATOM 1418 C CA . TRP A 1 179 ? -11.920 -4.585 19.246 1.00 88.50 179 TRP A CA 1
ATOM 1419 C C . TRP A 1 179 ? -13.163 -4.845 18.385 1.00 88.50 179 TRP A C 1
ATOM 1421 O O . TRP A 1 179 ? -13.045 -5.003 17.170 1.00 88.50 179 TRP A O 1
ATOM 1431 N N . SER A 1 180 ? -14.360 -4.796 18.968 1.00 86.62 180 SER A N 1
ATOM 1432 C CA . SER A 1 180 ? -15.617 -4.882 18.217 1.00 86.62 180 SER A CA 1
ATOM 1433 C C . SER A 1 180 ? -15.771 -3.742 17.205 1.00 86.62 180 SER A C 1
ATOM 1435 O O . SER A 1 180 ? -16.270 -3.963 16.101 1.00 86.62 180 SER A O 1
ATOM 1437 N N . GLU A 1 181 ? -15.314 -2.530 17.538 1.00 87.69 181 GLU A N 1
ATOM 1438 C CA . GLU A 1 181 ? -15.276 -1.412 16.587 1.00 87.69 181 GLU A CA 1
ATOM 1439 C C . GLU A 1 181 ? -14.221 -1.608 15.493 1.00 87.69 181 GLU A C 1
ATOM 1441 O O . GLU A 1 181 ? -14.512 -1.329 14.334 1.00 87.69 181 GLU A O 1
ATOM 1446 N N . ILE A 1 182 ? -13.041 -2.150 15.816 1.00 83.94 182 ILE A N 1
ATOM 1447 C CA . ILE A 1 182 ? -12.006 -2.497 14.827 1.00 83.94 182 ILE A CA 1
ATOM 1448 C C . ILE A 1 182 ? -12.546 -3.511 13.814 1.00 83.94 182 ILE A C 1
ATOM 1450 O O . ILE A 1 182 ? -12.358 -3.326 12.617 1.00 83.94 182 ILE A O 1
ATOM 1454 N N . ILE A 1 183 ? -13.231 -4.561 14.277 1.00 80.00 183 ILE A N 1
ATOM 1455 C CA . ILE A 1 183 ? -13.778 -5.606 13.400 1.00 80.00 183 ILE A CA 1
ATOM 1456 C C . ILE A 1 183 ? -14.917 -5.062 12.525 1.00 80.00 183 ILE A C 1
ATOM 1458 O O . ILE A 1 183 ? -15.046 -5.440 11.364 1.00 80.00 183 ILE A O 1
ATOM 1462 N N . ALA A 1 184 ? -15.768 -4.200 13.082 1.00 76.12 184 ALA A N 1
ATOM 1463 C CA . ALA A 1 184 ? -16.926 -3.662 12.373 1.00 76.12 184 ALA A CA 1
ATOM 1464 C C . ALA A 1 184 ? -16.586 -2.493 11.432 1.00 76.12 184 ALA A C 1
ATOM 1466 O O . ALA A 1 184 ? -17.383 -2.161 10.554 1.00 76.12 184 ALA A O 1
ATOM 1467 N N . ALA A 1 185 ? -15.455 -1.822 11.641 1.00 75.00 185 ALA A N 1
ATOM 1468 C CA . ALA A 1 185 ? -15.012 -0.716 10.810 1.00 75.00 185 ALA A CA 1
ATOM 1469 C C . ALA A 1 185 ? -14.261 -1.222 9.572 1.00 75.00 185 ALA A C 1
ATOM 1471 O O . ALA A 1 185 ? -13.439 -2.129 9.643 1.00 75.00 185 ALA A O 1
ATOM 1472 N N . CYS A 1 186 ? -14.508 -0.599 8.420 1.00 65.88 186 CYS A N 1
ATOM 1473 C CA . CYS A 1 186 ? -13.828 -0.951 7.179 1.00 65.88 186 CYS A CA 1
ATOM 1474 C C . CYS A 1 186 ? -13.656 0.286 6.281 1.00 65.88 186 CYS A C 1
ATOM 1476 O O . CYS A 1 186 ? -14.636 1.001 6.070 1.00 65.88 186 CYS A O 1
ATOM 1478 N N . PRO A 1 187 ? -12.453 0.546 5.737 1.00 67.94 187 PRO A N 1
ATOM 1479 C CA . PRO A 1 187 ? -11.150 0.048 6.193 1.00 67.94 187 PRO A CA 1
ATOM 1480 C C . PRO A 1 187 ? -10.711 0.733 7.504 1.00 67.94 187 PRO A C 1
ATOM 1482 O O . PRO A 1 187 ? -10.985 1.917 7.715 1.00 67.94 187 PRO A O 1
ATOM 1485 N N . VAL A 1 188 ? -9.974 0.023 8.365 1.00 72.00 188 VAL A N 1
ATOM 1486 C CA . VAL A 1 188 ? -9.318 0.626 9.542 1.00 72.00 188 VAL A CA 1
ATOM 1487 C C . VAL A 1 188 ? -7.965 1.209 9.131 1.00 72.00 188 VAL A C 1
ATOM 1489 O O . VAL A 1 188 ? 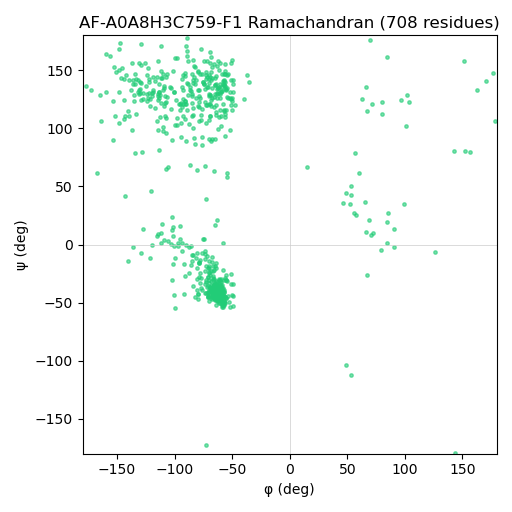-7.156 0.536 8.498 1.00 72.00 188 VAL A O 1
ATOM 1492 N N . GLN A 1 189 ? -7.705 2.466 9.489 1.00 72.75 189 GLN A N 1
ATOM 1493 C CA . GLN A 1 189 ? -6.437 3.148 9.217 1.00 72.75 189 GLN A CA 1
ATOM 1494 C C . GLN A 1 189 ? -5.525 3.186 10.447 1.00 72.75 189 GLN A C 1
ATOM 1496 O O . GLN A 1 189 ? -4.318 2.971 10.328 1.00 72.75 189 GLN A O 1
ATOM 1501 N N . ALA A 1 190 ? -6.081 3.484 11.621 1.00 77.75 190 ALA A N 1
ATOM 1502 C CA . ALA A 1 190 ? -5.315 3.587 12.856 1.00 77.75 190 ALA A CA 1
ATOM 1503 C C . ALA A 1 190 ? -6.145 3.176 14.073 1.00 77.75 190 ALA A C 1
ATOM 1505 O O . ALA A 1 190 ? -7.356 3.383 14.104 1.00 77.75 190 ALA A O 1
ATOM 1506 N N . VAL A 1 191 ? -5.467 2.656 15.090 1.00 83.81 191 VAL A N 1
ATOM 1507 C CA . VAL A 1 191 ? -6.020 2.296 16.393 1.00 83.81 191 VAL A CA 1
ATOM 1508 C C . VAL A 1 191 ? -5.271 3.068 17.478 1.00 83.81 191 VAL A C 1
ATOM 1510 O O . VAL A 1 191 ? -4.041 3.086 17.501 1.00 83.81 191 VAL A O 1
ATOM 1513 N N . GLY A 1 192 ? -6.011 3.715 18.378 1.00 84.38 192 GLY A N 1
ATOM 1514 C CA . GLY A 1 192 ? -5.467 4.447 19.523 1.00 84.38 192 GLY A CA 1
ATOM 1515 C C . GLY A 1 192 ? -4.634 5.677 19.152 1.00 84.38 192 GLY A C 1
ATOM 1516 O O . GLY A 1 192 ? -3.627 5.943 19.805 1.00 84.38 192 GLY A O 1
ATOM 1517 N N . LYS A 1 193 ? -5.022 6.413 18.104 1.00 85.25 193 LYS A N 1
ATOM 1518 C CA . LYS A 1 193 ? -4.295 7.592 17.611 1.00 85.25 193 LYS A CA 1
ATOM 1519 C C . LYS A 1 193 ? -4.637 8.842 18.425 1.00 85.25 193 LYS A C 1
ATOM 1521 O O . LYS A 1 193 ? -5.802 9.099 18.707 1.00 85.25 193 LYS A O 1
ATOM 1526 N N . THR A 1 194 ? -3.631 9.653 18.738 1.00 86.62 194 THR A N 1
ATOM 1527 C CA . THR A 1 194 ? -3.798 10.936 19.436 1.00 86.62 194 THR A CA 1
ATOM 1528 C C . THR A 1 194 ? -3.651 12.104 18.461 1.00 86.62 194 THR A C 1
ATOM 1530 O O . THR A 1 194 ? -2.743 12.112 17.629 1.00 86.62 194 THR A O 1
ATOM 1533 N N . PHE A 1 195 ? -4.541 13.087 18.563 1.00 85.19 195 PHE A N 1
ATOM 1534 C CA . PHE A 1 195 ? -4.587 14.292 17.739 1.00 85.19 195 PHE A CA 1
ATOM 1535 C C . PHE A 1 195 ? -4.368 15.540 18.596 1.00 85.19 195 PHE A C 1
ATOM 1537 O O . PHE A 1 195 ? -4.875 15.633 19.711 1.00 85.19 195 PHE A O 1
ATOM 1544 N N . ASN A 1 196 ? -3.627 16.512 18.067 1.00 84.12 196 ASN A N 1
ATOM 1545 C CA . ASN A 1 196 ? -3.366 17.777 18.758 1.00 84.12 196 ASN A CA 1
ATOM 1546 C C . ASN A 1 196 ? -4.539 18.747 18.586 1.00 84.12 196 ASN A C 1
ATOM 1548 O O . ASN A 1 196 ? -5.097 18.852 17.495 1.00 84.12 196 ASN A O 1
ATOM 1552 N N . LEU A 1 197 ? -4.867 19.495 19.629 1.00 84.44 197 LEU A N 1
ATOM 1553 C CA . LEU A 1 197 ? -5.822 20.595 19.581 1.00 84.44 197 LEU A CA 1
ATOM 1554 C C . LEU A 1 197 ? -5.138 21.879 19.079 1.00 84.44 197 LEU A C 1
ATOM 1556 O O . LEU A 1 197 ? -3.919 22.032 19.229 1.00 84.44 197 LEU A O 1
ATOM 1560 N N . PRO A 1 198 ? -5.896 22.811 18.474 1.00 77.88 198 PRO A N 1
ATOM 1561 C CA . PRO A 1 198 ? -5.369 24.121 18.110 1.00 77.88 198 PRO A CA 1
ATOM 1562 C C . PRO A 1 198 ? -4.831 24.855 19.351 1.00 77.88 198 PRO A C 1
ATOM 1564 O O . PRO A 1 198 ? -5.415 24.785 20.430 1.00 77.88 198 PRO A O 1
ATOM 1567 N N . LYS A 1 199 ? -3.702 25.561 19.205 1.00 71.31 199 LYS A N 1
ATOM 1568 C CA . LYS A 1 199 ? -3.114 26.354 20.296 1.00 71.31 199 LYS A CA 1
ATOM 1569 C C . LYS A 1 199 ? -3.997 27.568 20.597 1.00 71.31 199 LYS A C 1
ATOM 1571 O O . LYS A 1 199 ? -4.181 28.413 19.723 1.00 71.31 199 LYS A O 1
ATOM 1576 N N . GLU A 1 200 ? -4.482 27.692 21.829 1.00 60.47 200 GLU A N 1
ATOM 1577 C CA . GLU A 1 200 ? -5.146 28.913 22.296 1.00 60.47 200 GLU A CA 1
ATOM 1578 C C . GLU A 1 200 ? -4.114 30.027 22.537 1.00 60.47 200 GLU A C 1
ATOM 1580 O O . GLU A 1 200 ? -3.060 29.806 23.143 1.00 60.47 200 GLU A O 1
ATOM 1585 N N . LYS A 1 201 ? -4.395 31.245 22.056 1.00 47.56 201 LYS A N 1
ATOM 1586 C CA . LYS A 1 201 ? -3.551 32.416 22.335 1.00 47.56 201 LYS A CA 1
ATOM 1587 C C . LYS A 1 201 ? -3.688 32.782 23.819 1.00 47.56 201 LYS A C 1
ATOM 1589 O O . LYS A 1 201 ? -4.735 33.273 24.217 1.00 47.56 201 LYS A O 1
ATOM 1594 N N . GLY A 1 202 ? -2.633 32.581 24.614 1.00 55.53 202 GLY A N 1
ATOM 1595 C CA . GLY A 1 202 ? -2.531 33.133 25.977 1.00 55.53 202 GLY A CA 1
ATOM 1596 C C . GLY A 1 202 ? -2.236 32.150 27.116 1.00 55.53 202 GLY A C 1
ATOM 1597 O O . GLY A 1 202 ? -1.967 32.605 28.223 1.00 55.53 202 GLY A O 1
ATOM 1598 N N . ARG A 1 203 ? -2.213 30.829 26.886 1.00 45.97 203 ARG A N 1
ATOM 1599 C CA . ARG A 1 203 ? -1.810 29.841 27.908 1.00 45.97 203 ARG A CA 1
ATOM 1600 C C . ARG A 1 203 ? -0.457 29.213 27.572 1.00 45.97 203 ARG A C 1
ATOM 1602 O O . ARG A 1 203 ? -0.279 28.604 26.521 1.00 45.97 203 ARG A O 1
ATOM 1609 N N . GLY A 1 204 ? 0.514 29.402 28.462 1.00 47.53 204 GLY A N 1
ATOM 1610 C CA . GLY A 1 204 ? 1.832 28.781 28.375 1.00 47.53 204 GLY A CA 1
ATOM 1611 C C . GLY A 1 204 ? 1.798 27.296 28.752 1.00 47.53 204 GLY A C 1
ATOM 1612 O O . GLY A 1 204 ? 1.206 26.936 29.763 1.00 47.53 204 GLY A O 1
ATOM 1613 N N . LYS A 1 205 ? 2.533 26.506 27.956 1.00 47.97 205 LYS A N 1
ATOM 1614 C CA . LYS A 1 205 ? 2.845 25.063 28.032 1.00 47.97 205 LYS A CA 1
ATOM 1615 C C . LYS A 1 205 ? 1.759 24.089 27.530 1.00 47.97 205 LYS A C 1
ATOM 1617 O O . LYS A 1 205 ? 0.712 23.915 28.131 1.00 47.97 205 LYS A O 1
ATOM 1622 N N . ASP A 1 206 ? 2.136 23.454 26.415 1.00 48.94 206 ASP A N 1
ATOM 1623 C CA . ASP A 1 206 ? 1.563 22.329 25.665 1.00 48.94 206 ASP A CA 1
ATOM 1624 C C . ASP A 1 206 ? 0.170 22.491 25.033 1.00 48.94 206 ASP A C 1
ATOM 1626 O O . ASP A 1 206 ? -0.826 22.824 25.666 1.00 48.94 206 ASP A O 1
ATOM 1630 N N . ALA A 1 207 ? 0.100 22.234 23.720 1.00 61.06 207 ALA A N 1
ATOM 1631 C CA . ALA A 1 207 ? -1.170 22.118 23.013 1.00 61.06 207 ALA A CA 1
ATOM 1632 C C . ALA A 1 207 ? -1.909 20.884 23.552 1.00 61.06 207 ALA A C 1
ATOM 1634 O O . ALA A 1 207 ? -1.336 19.794 23.569 1.00 61.06 207 ALA A O 1
ATOM 1635 N N . GLY A 1 208 ? -3.163 21.042 23.988 1.00 77.69 208 GLY A N 1
ATOM 1636 C CA . GLY A 1 208 ? -3.976 19.918 24.455 1.00 77.69 208 GLY A CA 1
ATOM 1637 C C . GLY A 1 208 ? -4.085 18.819 23.392 1.00 77.69 208 GLY A C 1
ATOM 1638 O O . GLY A 1 208 ? -3.939 19.079 22.198 1.00 77.69 208 GLY A O 1
ATOM 1639 N N . THR A 1 209 ? -4.341 17.578 23.801 1.00 85.88 209 THR A N 1
ATOM 1640 C CA . THR A 1 209 ? -4.471 16.451 22.866 1.00 85.88 209 THR A CA 1
ATOM 1641 C C . THR A 1 209 ? -5.750 15.663 23.115 1.00 85.88 209 THR A C 1
ATOM 1643 O O . THR A 1 209 ? -6.289 15.664 24.220 1.00 85.88 209 THR A O 1
ATOM 1646 N N . VAL A 1 210 ? -6.249 14.990 22.078 1.00 90.12 210 VAL A N 1
ATOM 1647 C CA . VAL A 1 210 ? -7.426 14.124 22.153 1.00 90.12 210 VAL A CA 1
ATOM 1648 C C . VAL A 1 210 ? -7.130 12.766 21.529 1.00 90.12 210 VAL A C 1
ATOM 1650 O O . VAL A 1 210 ? -6.552 12.671 20.447 1.00 90.12 210 VAL A O 1
ATOM 1653 N N . LYS A 1 211 ? -7.513 11.692 22.220 1.00 91.88 211 LYS A N 1
ATOM 1654 C CA . LYS A 1 211 ? -7.348 10.316 21.740 1.00 91.88 211 LYS A CA 1
ATOM 1655 C C . LYS A 1 211 ? -8.571 9.885 20.932 1.00 91.88 211 LYS A C 1
ATOM 1657 O O . LYS A 1 211 ? -9.697 10.132 21.346 1.00 91.88 211 LYS A O 1
ATOM 1662 N N . VAL A 1 212 ? -8.337 9.181 19.831 1.00 93.75 212 VAL A N 1
ATOM 1663 C CA . VAL A 1 212 ? -9.332 8.485 19.009 1.00 93.75 212 VAL A CA 1
ATOM 1664 C C . VAL A 1 212 ? -8.979 7.001 19.003 1.00 93.75 212 VAL A C 1
ATOM 1666 O O . VAL A 1 212 ? -7.837 6.628 18.732 1.00 93.75 212 VAL A O 1
ATOM 1669 N N . ASP A 1 213 ? -9.942 6.138 19.323 1.00 94.25 213 ASP A N 1
ATOM 1670 C CA . ASP A 1 213 ? -9.671 4.706 19.484 1.00 94.25 213 ASP A CA 1
ATOM 1671 C C . ASP A 1 213 ? -9.600 3.978 18.152 1.00 94.25 213 ASP A C 1
ATOM 1673 O O . ASP A 1 213 ? -8.728 3.131 17.986 1.00 94.25 213 ASP A O 1
ATOM 1677 N N . VAL A 1 214 ? -10.462 4.329 17.197 1.00 90.50 214 VAL A N 1
ATOM 1678 C CA . VAL A 1 214 ? -10.434 3.765 15.845 1.00 90.50 214 VAL A CA 1
ATOM 1679 C C . VAL A 1 214 ? -10.603 4.890 14.830 1.00 90.50 214 VAL A C 1
ATOM 1681 O O . VAL A 1 214 ? -11.579 5.635 14.861 1.00 90.50 214 VAL A O 1
ATOM 1684 N N . VAL A 1 215 ? -9.643 5.016 13.919 1.00 85.50 215 VAL A N 1
ATOM 1685 C CA . VAL A 1 215 ? -9.721 5.886 12.743 1.00 85.50 215 VAL A CA 1
ATOM 1686 C C . VAL A 1 215 ? -10.008 4.992 11.548 1.00 85.50 215 VAL A C 1
ATOM 1688 O O . VAL A 1 215 ? -9.198 4.125 11.210 1.00 85.50 215 VAL A O 1
ATOM 1691 N N . ALA A 1 216 ? -11.161 5.193 10.924 1.00 82.44 216 ALA A N 1
ATOM 1692 C CA . ALA A 1 216 ? -11.673 4.372 9.839 1.00 82.44 216 ALA A CA 1
ATOM 1693 C C . ALA A 1 216 ? -12.089 5.231 8.640 1.00 82.44 216 ALA A C 1
ATOM 1695 O O . ALA A 1 216 ? -12.094 6.463 8.718 1.00 82.44 216 ALA A O 1
ATOM 1696 N N . ASP A 1 217 ? -12.421 4.566 7.533 1.00 73.38 217 ASP A N 1
ATOM 1697 C CA . ASP A 1 217 ? -12.906 5.210 6.306 1.00 73.38 217 ASP A CA 1
ATOM 1698 C C . ASP A 1 217 ? -11.955 6.316 5.815 1.00 73.38 217 ASP A C 1
ATOM 1700 O O . ASP A 1 217 ? -12.322 7.474 5.645 1.00 73.38 217 ASP A O 1
ATOM 1704 N N . GLU A 1 218 ? -10.666 5.974 5.704 1.00 69.69 218 GLU A N 1
ATOM 1705 C CA . GLU A 1 218 ? -9.602 6.899 5.269 1.00 69.69 218 GLU A CA 1
ATOM 1706 C C . GLU A 1 218 ? -9.467 8.166 6.138 1.00 69.69 218 GLU A C 1
ATOM 1708 O O . GLU A 1 218 ? -8.991 9.207 5.686 1.00 69.69 218 GLU A O 1
ATOM 1713 N N . GLY A 1 219 ? -9.885 8.086 7.402 1.00 76.06 219 GLY A N 1
ATOM 1714 C CA . GLY A 1 219 ? -9.848 9.207 8.331 1.00 76.06 219 GLY A CA 1
ATOM 1715 C C . GLY A 1 219 ? -11.115 10.053 8.336 1.00 76.06 219 GLY A C 1
ATOM 1716 O O . GLY A 1 219 ? -11.197 10.951 9.170 1.00 76.06 219 GLY A O 1
ATOM 1717 N N . ARG A 1 220 ? -12.110 9.744 7.489 1.00 81.06 220 ARG A N 1
ATOM 1718 C CA . ARG A 1 220 ? -13.437 10.384 7.497 1.00 81.06 220 ARG A CA 1
ATOM 1719 C C . ARG A 1 220 ? -14.275 9.995 8.696 1.00 81.06 220 ARG A C 1
ATOM 1721 O O . ARG A 1 220 ? -15.206 10.718 9.025 1.00 81.06 220 ARG A O 1
ATOM 1728 N N . ARG A 1 221 ? -13.967 8.876 9.354 1.00 87.69 221 ARG A N 1
ATOM 1729 C CA . ARG A 1 221 ? -14.693 8.429 10.540 1.00 87.69 221 ARG A CA 1
ATOM 1730 C C . ARG A 1 221 ? -13.754 8.222 11.714 1.00 87.69 221 ARG A C 1
ATOM 1732 O O . ARG A 1 221 ? -12.806 7.441 11.639 1.00 87.69 221 ARG A O 1
ATOM 1739 N N . TRP A 1 222 ? -14.033 8.911 12.811 1.00 93.88 222 TRP A N 1
ATOM 1740 C CA . TRP A 1 222 ? -13.305 8.776 14.068 1.00 93.88 222 TRP A CA 1
ATOM 1741 C C . TRP A 1 222 ? -14.233 8.180 15.111 1.00 93.88 222 TRP A C 1
ATOM 1743 O O . TRP A 1 222 ? -15.315 8.705 15.351 1.00 93.88 222 TRP A O 1
ATOM 1753 N N . ILE A 1 223 ? -13.809 7.091 15.737 1.00 95.12 223 ILE A N 1
ATOM 1754 C CA . ILE A 1 223 ? -14.591 6.379 16.740 1.00 95.12 223 ILE A CA 1
ATOM 1755 C C . ILE A 1 223 ? -13.871 6.502 18.080 1.00 95.12 223 ILE A C 1
ATOM 1757 O O . ILE A 1 223 ? -12.698 6.135 18.213 1.00 95.12 223 ILE A O 1
ATOM 1761 N N . ARG A 1 224 ? -14.586 7.018 19.079 1.00 96.38 224 ARG A N 1
ATOM 1762 C CA . ARG A 1 224 ? -14.157 7.051 20.478 1.00 96.38 224 ARG A CA 1
ATOM 1763 C C . ARG A 1 224 ? -15.054 6.130 21.295 1.00 96.38 224 ARG A C 1
ATOM 1765 O O . ARG A 1 224 ? -16.273 6.245 21.235 1.00 96.38 224 ARG A O 1
ATOM 1772 N N . VAL A 1 225 ? -14.448 5.242 22.070 1.00 95.00 225 VAL A N 1
ATOM 1773 C CA . VAL A 1 225 ? -15.117 4.343 23.008 1.00 95.00 225 VAL A CA 1
ATOM 1774 C C . VAL A 1 225 ? -14.994 4.915 24.417 1.00 95.00 225 VAL A C 1
ATOM 1776 O O . VAL A 1 225 ? -13.903 5.278 24.864 1.00 95.00 225 VAL A O 1
ATOM 1779 N N . ASN A 1 226 ? -16.119 4.979 25.127 1.00 94.12 226 ASN A N 1
ATOM 1780 C CA . ASN A 1 226 ? -16.192 5.340 26.538 1.00 94.12 226 ASN A CA 1
ATOM 1781 C C . ASN A 1 226 ? -17.059 4.316 27.298 1.00 94.12 226 ASN A C 1
ATOM 1783 O O . ASN A 1 226 ? -18.063 3.814 26.786 1.00 94.12 226 ASN A O 1
ATOM 1787 N N . THR A 1 227 ? -16.641 3.982 28.517 1.00 92.56 227 THR A N 1
ATOM 1788 C CA . THR A 1 227 ? -17.247 2.975 29.403 1.00 92.56 227 THR A CA 1
ATOM 1789 C C . THR A 1 227 ? -17.927 3.596 30.629 1.00 92.56 227 THR A C 1
ATOM 1791 O O . THR A 1 227 ? -18.177 2.904 31.617 1.00 92.56 227 THR A O 1
ATOM 1794 N N . ILE A 1 228 ? -18.222 4.901 30.592 1.00 90.75 228 ILE A N 1
ATOM 1795 C CA . ILE A 1 228 ? -18.945 5.608 31.655 1.00 90.75 228 ILE A CA 1
ATOM 1796 C C . ILE A 1 228 ? -20.326 4.985 31.916 1.00 90.75 228 ILE A C 1
ATOM 1798 O O . ILE A 1 228 ? -21.032 4.618 30.978 1.00 90.75 228 ILE A O 1
ATOM 1802 N N . LYS A 1 229 ? -20.688 4.861 33.199 1.00 90.88 229 LYS A N 1
ATOM 1803 C CA . LYS A 1 229 ? -22.009 4.398 33.653 1.00 90.88 229 LYS A CA 1
ATOM 1804 C C . LYS A 1 229 ? -22.913 5.573 34.012 1.00 90.88 229 LYS A C 1
ATOM 1806 O O . LYS A 1 229 ? -22.401 6.627 34.393 1.00 90.88 229 LYS A O 1
ATOM 1811 N N . ASN A 1 230 ? -24.223 5.331 34.054 1.00 90.75 230 ASN A N 1
ATOM 1812 C CA . ASN A 1 230 ? -25.227 6.283 34.542 1.00 90.75 230 ASN A CA 1
ATOM 1813 C C . ASN A 1 230 ? -24.841 6.876 35.903 1.00 90.75 230 ASN A C 1
ATOM 1815 O O . ASN A 1 230 ? -24.709 8.088 36.017 1.00 90.75 230 ASN A O 1
ATOM 1819 N N . SER A 1 231 ? -24.540 6.041 36.902 1.00 89.19 231 SER A N 1
ATOM 1820 C CA . SER A 1 231 ? -24.185 6.510 38.251 1.00 89.19 231 SER A CA 1
ATOM 1821 C C . SER A 1 231 ? -22.955 7.421 38.289 1.00 89.19 231 SER A C 1
ATOM 1823 O O . SER A 1 231 ? -22.918 8.382 39.054 1.00 89.19 231 SER A O 1
ATOM 1825 N N . ARG A 1 232 ? -21.953 7.166 37.437 1.00 90.62 232 ARG A N 1
ATOM 1826 C CA . ARG A 1 232 ? -20.753 8.008 37.366 1.00 90.62 232 ARG A CA 1
ATOM 1827 C C . ARG A 1 232 ? -21.058 9.362 36.736 1.00 90.62 232 ARG A C 1
ATOM 1829 O O . ARG A 1 232 ? -20.589 10.366 37.261 1.00 90.62 232 ARG A O 1
ATOM 1836 N N . LEU A 1 233 ? -21.824 9.380 35.644 1.00 90.19 233 LEU A N 1
ATOM 1837 C CA . LEU A 1 233 ? -22.244 10.620 34.993 1.00 90.19 233 LEU A CA 1
ATOM 1838 C C . LEU A 1 233 ? -23.134 11.454 35.923 1.00 90.19 233 LEU A C 1
ATOM 1840 O O . LEU A 1 233 ? -22.966 12.662 36.007 1.00 90.19 233 LEU A O 1
ATOM 1844 N N . MET A 1 234 ? -24.023 10.804 36.673 1.00 89.06 234 MET A N 1
ATOM 1845 C CA . MET A 1 234 ? -24.860 11.462 37.677 1.00 89.06 234 MET A CA 1
ATOM 1846 C C . MET A 1 234 ? -24.050 12.096 38.800 1.00 89.06 234 MET A C 1
ATOM 1848 O O . MET A 1 234 ? -24.357 13.212 39.202 1.00 89.06 234 MET A O 1
ATOM 1852 N N . ALA A 1 235 ? -22.994 11.426 39.268 1.00 88.19 235 ALA A N 1
ATOM 1853 C CA . ALA A 1 235 ? -22.084 12.019 40.242 1.00 88.19 235 ALA A CA 1
ATOM 1854 C C . ALA A 1 235 ? -21.416 13.289 39.687 1.00 88.19 235 ALA A C 1
ATOM 1856 O O . ALA A 1 235 ? -21.374 14.291 40.385 1.00 88.19 235 ALA A O 1
ATOM 1857 N N . GLU A 1 236 ? -20.980 13.284 38.419 1.00 90.12 236 GLU A N 1
ATOM 1858 C CA . GLU A 1 236 ? -20.430 14.493 37.779 1.00 90.12 236 GLU A CA 1
ATOM 1859 C C . GLU A 1 236 ? -21.468 15.615 37.689 1.00 90.12 236 GLU A C 1
ATOM 1861 O O . GLU A 1 236 ? -21.145 16.767 37.939 1.00 90.12 236 GLU A O 1
ATOM 1866 N N . ILE A 1 237 ? -22.718 15.294 37.353 1.00 87.12 237 ILE A N 1
ATOM 1867 C CA . ILE A 1 237 ? -23.793 16.290 37.271 1.00 87.12 237 ILE A CA 1
ATOM 1868 C C . ILE A 1 237 ? -24.091 16.884 38.656 1.00 87.12 237 ILE A C 1
ATOM 1870 O O . ILE A 1 237 ? -24.220 18.094 38.779 1.00 87.12 237 ILE A O 1
ATOM 1874 N N . HIS A 1 238 ? -24.153 16.064 39.707 1.00 85.81 238 HIS A N 1
ATOM 1875 C CA . HIS A 1 238 ? -24.370 16.556 41.071 1.00 85.81 238 HIS A CA 1
ATOM 1876 C C . HIS A 1 238 ? -23.199 17.393 41.588 1.00 85.81 238 HIS A C 1
ATOM 1878 O O . HIS A 1 238 ? -23.421 18.379 42.284 1.00 85.81 238 HIS A O 1
ATOM 1884 N N . GLU A 1 239 ? -21.965 17.010 41.245 1.00 85.69 239 GLU A N 1
ATOM 1885 C CA . GLU A 1 239 ? -20.784 17.825 41.526 1.00 85.69 239 GLU A CA 1
ATOM 1886 C C . GLU A 1 239 ? -20.939 19.211 40.884 1.00 85.69 239 GLU A C 1
ATOM 1888 O O . GLU A 1 239 ? -20.714 20.206 41.560 1.00 85.69 239 GLU A O 1
ATOM 1893 N N . LEU A 1 240 ? -21.395 19.292 39.628 1.00 80.06 240 LEU A N 1
ATOM 1894 C CA . LEU A 1 240 ? -21.633 20.565 38.934 1.00 80.06 240 LEU A CA 1
ATOM 1895 C C . LEU A 1 240 ? -22.743 21.406 39.585 1.00 80.06 240 LEU A C 1
ATOM 1897 O O . LEU A 1 240 ? -22.530 22.592 39.821 1.00 80.06 240 LEU A O 1
ATOM 1901 N N . ASP A 1 241 ? -23.880 20.798 39.928 1.00 78.81 241 ASP A N 1
ATOM 1902 C CA . ASP A 1 241 ? -25.009 21.502 40.558 1.00 78.81 241 ASP A CA 1
ATOM 1903 C C . ASP A 1 241 ? -24.654 22.046 41.956 1.00 78.81 241 ASP A C 1
ATOM 1905 O O . ASP A 1 241 ? -25.137 23.105 42.369 1.00 78.81 241 ASP A O 1
ATOM 1909 N N . GLY A 1 242 ? -23.792 21.331 42.690 1.00 69.75 242 GLY A N 1
ATOM 1910 C CA . GLY A 1 242 ? -23.296 21.758 43.998 1.00 69.75 242 GLY A CA 1
ATOM 1911 C C . GLY A 1 242 ? -22.465 23.041 43.933 1.00 69.75 242 GLY A C 1
ATOM 1912 O O . GLY A 1 242 ? -22.519 23.848 44.857 1.00 69.75 242 GLY A O 1
ATOM 1913 N N . TYR A 1 243 ? -21.757 23.277 42.823 1.00 61.03 243 TYR A N 1
ATOM 1914 C CA . TYR A 1 243 ? -20.976 24.501 42.623 1.00 61.03 243 TYR A CA 1
ATOM 1915 C C . TYR A 1 243 ? -21.827 25.717 42.227 1.00 61.03 243 TYR A C 1
ATOM 1917 O O . TYR A 1 243 ? -21.420 26.841 42.512 1.00 61.03 243 TYR A O 1
ATOM 1925 N N . ASP A 1 244 ? -23.008 25.521 41.630 1.00 54.31 244 ASP A N 1
ATOM 1926 C CA . ASP A 1 244 ? -23.915 26.621 41.261 1.00 54.31 244 ASP A CA 1
ATOM 1927 C C . ASP A 1 244 ? -24.727 27.164 42.458 1.00 54.31 244 ASP A C 1
ATOM 1929 O O . ASP A 1 244 ? -25.267 28.268 42.385 1.00 54.31 244 ASP A O 1
ATOM 1933 N N . SER A 1 245 ? -24.802 26.427 43.576 1.00 52.41 245 SER A N 1
ATOM 1934 C CA . SER A 1 245 ? -25.640 26.790 44.737 1.00 52.41 245 SER A CA 1
ATOM 1935 C C . SER A 1 245 ? -24.899 27.470 45.902 1.00 52.41 245 SER A C 1
ATOM 1937 O O . SER A 1 245 ? -25.560 28.021 46.779 1.00 52.41 245 SER A O 1
ATOM 1939 N N . GLU A 1 246 ? -23.560 27.490 45.924 1.00 49.19 246 GLU A N 1
ATOM 1940 C CA . GLU A 1 246 ? -22.764 28.109 47.010 1.00 49.19 246 GLU A CA 1
ATOM 1941 C C . GLU A 1 246 ? -22.176 29.492 46.655 1.00 49.19 246 GLU A C 1
ATOM 1943 O O . GLU A 1 246 ? -21.204 29.937 47.258 1.00 49.19 246 GLU A O 1
ATOM 1948 N N . SER A 1 247 ? -22.763 30.222 45.697 1.00 47.66 247 SER A N 1
ATOM 1949 C CA . SER A 1 247 ? -22.370 31.612 45.403 1.00 47.66 247 SER A CA 1
ATOM 1950 C C . SER A 1 247 ? -23.414 32.625 45.876 1.00 47.66 247 SER A C 1
ATOM 1952 O O . SER A 1 247 ? -24.018 33.363 45.099 1.00 47.66 247 SER A O 1
ATOM 1954 N N . SER A 1 248 ? -23.584 32.688 47.194 1.00 48.34 248 SER A N 1
ATOM 1955 C CA . SER A 1 248 ? -23.963 33.922 47.873 1.00 48.34 248 SER A CA 1
ATOM 1956 C C . SER A 1 248 ? -23.233 34.001 49.213 1.00 48.34 248 SER A C 1
ATOM 1958 O O . SER A 1 248 ? -23.568 33.272 50.141 1.00 48.34 248 SER A O 1
ATOM 1960 N N . GLU A 1 249 ? -22.298 34.951 49.263 1.00 45.50 249 GLU A N 1
ATOM 1961 C CA . GLU A 1 249 ? -21.644 35.558 50.430 1.00 45.50 249 GLU A CA 1
ATOM 1962 C C . GLU A 1 249 ? -20.201 35.129 50.786 1.00 45.50 249 GLU A C 1
ATOM 1964 O O . GLU A 1 249 ? -19.887 33.985 51.092 1.00 45.50 249 GLU A O 1
ATOM 1969 N N . GLU A 1 250 ? -19.376 36.183 50.808 1.00 39.53 250 GLU A N 1
ATOM 1970 C CA . GLU A 1 250 ? -18.113 36.420 51.514 1.00 39.53 250 GLU A CA 1
ATOM 1971 C C . GLU A 1 250 ? -16.757 36.312 50.788 1.00 39.53 250 GLU A C 1
ATOM 1973 O O . GLU A 1 250 ? -16.389 35.377 50.085 1.00 39.53 250 GLU A O 1
ATOM 1978 N N . ASP A 1 251 ? -16.029 37.405 51.002 1.00 40.53 251 ASP A N 1
ATOM 1979 C CA . ASP A 1 251 ? -14.799 37.900 50.412 1.00 40.53 251 ASP A CA 1
ATOM 1980 C C . ASP A 1 251 ? -13.582 37.281 51.122 1.00 40.53 251 ASP A C 1
ATOM 1982 O O . ASP A 1 251 ? -13.469 37.348 52.346 1.00 40.53 251 ASP A O 1
ATOM 1986 N N . SER A 1 252 ? -12.638 36.691 50.382 1.00 34.28 252 SER A N 1
ATOM 1987 C CA . SER A 1 252 ? -11.255 36.542 50.864 1.00 34.28 252 SER A CA 1
ATOM 1988 C C . SER A 1 252 ? -10.255 36.319 49.714 1.00 34.28 252 SER A C 1
ATOM 1990 O O . SER A 1 252 ? -10.464 35.452 48.862 1.00 34.28 252 SER A O 1
ATOM 1992 N N . PRO A 1 253 ? -9.129 37.065 49.665 1.00 49.72 253 PRO A N 1
ATOM 1993 C CA . PRO A 1 253 ? -8.143 36.932 48.601 1.00 49.72 253 PRO A CA 1
ATOM 1994 C C . PRO A 1 253 ? -6.961 36.075 49.062 1.00 49.72 253 PRO A C 1
ATOM 1996 O O . PRO A 1 253 ? -6.075 36.571 49.758 1.00 49.72 253 PRO A O 1
ATOM 1999 N N . GLN A 1 254 ? -6.881 34.808 48.643 1.00 38.31 254 GLN A N 1
ATOM 2000 C CA . GLN A 1 254 ? -5.634 34.039 48.749 1.00 38.31 254 GLN A CA 1
ATOM 2001 C C . GLN A 1 254 ? -5.329 33.198 47.504 1.00 38.31 254 GLN A C 1
ATOM 2003 O O . GLN A 1 254 ? -6.164 32.505 46.934 1.00 38.31 254 GLN A O 1
ATOM 2008 N N . ASN A 1 255 ? -4.067 33.327 47.097 1.00 38.66 255 ASN A N 1
ATOM 2009 C CA . ASN A 1 255 ? -3.396 32.697 45.969 1.00 38.66 255 ASN A CA 1
ATOM 2010 C C . ASN A 1 255 ? -3.590 31.179 45.877 1.00 38.66 255 ASN A C 1
ATOM 2012 O O . ASN A 1 255 ? -3.338 30.455 46.836 1.00 38.66 255 ASN A O 1
ATOM 2016 N N . GLY A 1 256 ? -3.814 30.705 44.649 1.00 32.62 256 GLY A N 1
ATOM 2017 C CA . GLY A 1 256 ? -3.564 29.319 44.260 1.00 32.62 256 GLY A CA 1
ATOM 2018 C C . GLY A 1 256 ? -4.474 28.857 43.132 1.00 32.62 256 GLY A C 1
ATOM 2019 O O . GLY A 1 256 ? -5.462 28.206 43.408 1.00 32.62 256 GLY A O 1
ATOM 2020 N N . THR A 1 257 ? -4.141 29.201 41.881 1.00 36.06 257 THR A N 1
ATOM 2021 C CA . THR A 1 257 ? -4.632 28.612 40.611 1.00 36.06 257 THR A CA 1
ATOM 2022 C C . THR A 1 257 ? -5.891 27.734 40.719 1.00 36.06 257 THR A C 1
ATOM 2024 O O . THR A 1 257 ? -5.837 26.527 40.481 1.00 36.06 257 THR A O 1
ATOM 2027 N N . ILE A 1 258 ? -7.034 28.327 41.066 1.00 36.94 258 ILE A N 1
ATOM 2028 C CA . ILE A 1 258 ? -8.312 27.618 41.051 1.00 36.94 258 ILE A CA 1
ATOM 2029 C C . ILE A 1 258 ? -8.721 27.536 39.582 1.00 36.94 258 ILE A C 1
ATOM 2031 O O . ILE A 1 258 ? -9.037 28.540 38.942 1.00 36.94 258 ILE A O 1
ATOM 2035 N N . ILE A 1 259 ? -8.621 26.338 39.006 1.00 40.62 259 ILE A N 1
ATOM 2036 C CA . ILE A 1 259 ? -9.235 26.029 37.716 1.00 40.62 259 ILE A CA 1
ATOM 2037 C C . ILE A 1 259 ? -10.731 26.253 37.923 1.00 40.62 259 ILE A C 1
ATOM 2039 O O . ILE A 1 259 ? -11.347 25.507 38.677 1.00 40.62 259 ILE A O 1
ATOM 2043 N N . ALA A 1 260 ? -11.299 27.287 37.299 1.00 40.75 260 ALA A N 1
ATOM 2044 C CA . ALA A 1 260 ? -12.743 27.480 37.299 1.00 40.75 260 ALA A CA 1
ATOM 2045 C C . ALA A 1 260 ? -13.417 26.159 36.863 1.00 40.75 260 ALA A C 1
ATOM 2047 O O . ALA A 1 260 ? -13.024 25.617 35.818 1.00 40.75 260 ALA A O 1
ATOM 2048 N N . PRO A 1 261 ? -14.351 25.595 37.652 1.00 46.81 261 PRO A N 1
ATOM 2049 C CA . PRO A 1 261 ? -15.021 24.352 37.293 1.00 46.81 261 PRO A CA 1
ATOM 2050 C C . PRO A 1 261 ? -15.748 24.551 35.959 1.00 46.81 261 PRO A C 1
ATOM 2052 O O . PRO A 1 261 ? -16.418 25.559 35.740 1.00 46.81 261 PRO A O 1
ATOM 2055 N N . SER A 1 262 ? -15.556 23.628 35.014 1.00 55.94 262 SER A N 1
ATOM 2056 C CA . SER A 1 262 ? -16.282 23.687 33.745 1.00 55.94 262 SER A CA 1
ATOM 2057 C C . SER A 1 262 ? -17.746 23.381 34.015 1.00 55.94 262 SER A C 1
ATOM 2059 O O . SER A 1 262 ? -18.005 22.320 34.565 1.00 55.94 262 SER A O 1
ATOM 2061 N N . SER A 1 263 ? -18.682 24.209 33.554 1.00 66.50 263 SER A N 1
ATOM 2062 C CA . SER A 1 263 ? -20.140 23.999 33.661 1.00 66.50 263 SER A CA 1
ATOM 2063 C C . SER A 1 263 ? -20.675 22.784 32.874 1.00 66.50 263 SER A C 1
ATOM 2065 O O . SER A 1 263 ? -21.857 22.695 32.561 1.00 66.50 263 SER A O 1
ATOM 2067 N N . GLU A 1 264 ? -19.801 21.862 32.470 1.00 80.44 264 GLU A N 1
ATOM 2068 C CA . GLU A 1 264 ? -20.067 20.805 31.501 1.00 80.44 264 GLU A CA 1
ATOM 2069 C C . GLU A 1 264 ? -19.497 19.474 31.987 1.00 80.44 264 GLU A C 1
ATOM 2071 O O . GLU A 1 264 ? -18.360 19.404 32.464 1.00 80.44 264 GLU A O 1
ATOM 2076 N N . ASN A 1 265 ? -20.270 18.399 31.807 1.00 88.94 265 ASN A N 1
ATOM 2077 C CA . ASN A 1 265 ? -19.839 17.049 32.166 1.00 88.94 265 ASN A CA 1
ATOM 2078 C C . ASN A 1 265 ? -18.710 16.525 31.255 1.00 88.94 265 ASN A C 1
ATOM 2080 O O . ASN A 1 265 ? -18.422 17.057 30.173 1.00 88.94 265 ASN A O 1
ATOM 2084 N N . SER A 1 266 ? -18.058 15.441 31.685 1.00 90.81 266 SER A N 1
ATOM 2085 C CA . SER A 1 266 ? -16.865 14.919 31.011 1.00 90.81 266 SER A CA 1
ATOM 2086 C C . SER A 1 266 ? -17.115 14.441 29.575 1.00 90.81 266 SER A C 1
ATOM 2088 O O . SER A 1 266 ? -16.223 14.572 28.727 1.00 90.81 266 SER A O 1
ATOM 2090 N N . ILE A 1 267 ? -18.310 13.917 29.276 1.00 92.38 267 ILE A N 1
ATOM 2091 C CA . ILE A 1 267 ? -18.663 13.400 27.947 1.00 92.38 267 ILE A CA 1
ATOM 2092 C C . ILE A 1 267 ? -18.813 14.555 26.952 1.00 92.38 267 ILE A C 1
ATOM 2094 O O . ILE A 1 267 ? -18.240 14.494 25.861 1.00 92.38 267 ILE A O 1
ATOM 2098 N N . ILE A 1 268 ? -19.510 15.626 27.346 1.00 92.50 268 ILE A N 1
ATOM 2099 C CA . ILE A 1 268 ? -19.678 16.837 26.529 1.00 92.50 268 ILE A CA 1
ATOM 2100 C C . ILE A 1 268 ? -18.320 17.481 26.254 1.00 92.50 268 ILE A C 1
ATOM 2102 O O . ILE A 1 268 ? -17.987 17.765 25.099 1.00 92.50 268 ILE A O 1
ATOM 2106 N N . ARG A 1 269 ? -17.474 17.620 27.282 1.00 91.25 269 ARG A N 1
ATOM 2107 C CA . ARG A 1 269 ? -16.116 18.158 27.122 1.00 91.25 269 ARG A CA 1
ATOM 2108 C C . ARG A 1 269 ? -15.290 17.335 26.132 1.00 91.25 269 ARG A C 1
ATOM 2110 O O . ARG A 1 269 ? -14.639 17.898 25.251 1.00 91.25 269 ARG A O 1
ATOM 2117 N N . MET A 1 270 ? -15.346 16.005 26.229 1.00 92.88 270 MET A N 1
ATOM 2118 C CA . MET A 1 270 ? -14.653 15.112 25.298 1.00 92.88 270 MET A CA 1
ATOM 2119 C C . MET A 1 270 ? -15.170 15.268 23.861 1.00 92.88 270 MET A C 1
ATOM 2121 O O . MET A 1 270 ? -14.364 15.333 22.932 1.00 92.88 270 MET A O 1
ATOM 2125 N N . ALA A 1 271 ? -16.487 15.364 23.668 1.00 93.62 271 ALA A N 1
ATOM 2126 C CA . ALA A 1 271 ? -17.086 15.597 22.358 1.00 93.62 271 ALA A CA 1
ATOM 2127 C C . ALA A 1 271 ? -16.637 16.934 21.749 1.00 93.62 271 ALA A C 1
ATOM 2129 O O . ALA A 1 271 ? -16.238 16.972 20.585 1.00 93.62 271 ALA A O 1
ATOM 2130 N N . LYS A 1 272 ? -16.595 18.013 22.543 1.00 92.56 272 LYS A N 1
ATOM 2131 C CA . LYS A 1 272 ? -16.067 19.315 22.103 1.00 92.56 272 LYS A CA 1
ATOM 2132 C C . LYS A 1 272 ? -14.605 19.228 21.681 1.00 92.56 272 LYS A C 1
ATOM 2134 O O . LYS A 1 272 ? -14.257 19.734 20.616 1.00 92.56 272 LYS A O 1
ATOM 2139 N N . SER A 1 273 ? -13.758 18.553 22.461 1.00 92.06 273 SER A N 1
ATOM 2140 C CA . SER A 1 273 ? -12.352 18.343 22.093 1.00 92.06 273 SER A CA 1
ATOM 2141 C C . SER A 1 273 ? -12.207 17.525 20.806 1.00 92.06 273 SER A C 1
ATOM 2143 O O . SER A 1 273 ? -11.401 17.880 19.950 1.00 92.06 273 SER A O 1
ATOM 2145 N N . LEU A 1 274 ? -13.005 16.467 20.624 1.00 93.31 274 LEU A N 1
ATOM 2146 C CA . LEU A 1 274 ? -13.003 15.669 19.392 1.00 93.31 274 LEU A CA 1
ATOM 2147 C C . LEU A 1 274 ? -13.421 16.503 18.177 1.00 93.31 274 LEU A C 1
ATOM 2149 O O . LEU A 1 274 ? -12.742 16.457 17.156 1.00 93.31 274 LEU A O 1
ATOM 2153 N N . LEU A 1 275 ? -14.484 17.302 18.290 1.00 93.38 275 LEU A N 1
ATOM 2154 C CA . LEU A 1 275 ? -14.956 18.176 17.212 1.00 93.38 275 LEU A CA 1
ATOM 2155 C C . LEU A 1 275 ? -13.956 19.295 16.893 1.00 93.38 275 LEU A C 1
ATOM 2157 O O . LEU A 1 275 ? -13.728 19.601 15.724 1.00 93.38 275 LEU A O 1
ATOM 2161 N N . ALA A 1 276 ? -13.328 19.893 17.909 1.00 90.31 276 ALA A N 1
ATOM 2162 C CA . ALA A 1 276 ? -12.281 20.895 17.720 1.00 90.31 276 ALA A CA 1
ATOM 2163 C C . ALA A 1 276 ? -11.058 20.299 17.007 1.00 90.31 276 ALA A C 1
ATOM 2165 O O . ALA A 1 276 ? -10.546 20.889 16.054 1.00 90.31 276 ALA A O 1
ATOM 2166 N N . ALA A 1 277 ? -10.629 19.101 17.414 1.00 88.19 277 ALA A N 1
ATOM 2167 C CA . ALA A 1 277 ? -9.560 18.378 16.738 1.00 88.19 277 ALA A CA 1
ATOM 2168 C C . ALA A 1 277 ? -9.946 17.988 15.307 1.00 88.19 277 ALA A C 1
ATOM 2170 O O . ALA A 1 277 ? -9.127 18.151 14.412 1.00 88.19 277 ALA A O 1
ATOM 2171 N N . ALA A 1 278 ? -11.175 17.534 15.059 1.00 89.06 278 ALA A N 1
ATOM 2172 C CA . ALA A 1 278 ? -11.647 17.162 13.724 1.00 89.06 278 ALA A CA 1
ATOM 2173 C C . ALA A 1 278 ? -11.673 18.356 12.759 1.00 89.06 278 ALA A C 1
ATOM 2175 O O . ALA A 1 278 ? -11.294 18.221 11.599 1.00 89.06 278 ALA A O 1
ATOM 2176 N N . LYS A 1 279 ? -12.058 19.546 13.241 1.00 88.94 279 LYS A N 1
ATOM 2177 C CA . LYS A 1 279 ? -12.002 20.793 12.457 1.00 88.94 279 LYS A CA 1
ATOM 2178 C C . LYS A 1 279 ? -10.568 21.228 12.141 1.00 88.94 279 LYS A C 1
ATOM 2180 O O . LYS A 1 279 ? -10.338 21.857 11.116 1.00 88.94 279 LYS A O 1
ATOM 2185 N N . TYR A 1 280 ? -9.615 20.910 13.017 1.00 83.75 280 TYR A N 1
ATOM 2186 C CA . TYR A 1 280 ? -8.201 21.238 12.827 1.00 83.75 280 TYR A CA 1
ATOM 2187 C C . TYR A 1 280 ? -7.460 20.197 11.966 1.00 83.75 280 TYR A C 1
ATOM 2189 O O . TYR A 1 280 ? -6.606 20.550 11.156 1.00 83.75 280 TYR A O 1
ATOM 2197 N N . HIS A 1 281 ? -7.814 18.918 12.097 1.00 79.44 281 HIS A N 1
ATOM 2198 C CA . HIS A 1 281 ? -7.260 17.787 11.346 1.00 79.44 281 HIS A CA 1
ATOM 2199 C C . HIS A 1 281 ? -8.264 17.300 10.303 1.00 79.44 281 HIS A C 1
ATOM 2201 O O . HIS A 1 281 ? -8.785 16.186 10.397 1.00 79.44 281 HIS A O 1
ATOM 2207 N N . LEU A 1 282 ? -8.530 18.153 9.314 1.00 78.12 282 LEU A N 1
ATOM 2208 C CA . LEU A 1 282 ? -9.415 17.822 8.201 1.00 78.12 282 LEU A CA 1
ATOM 2209 C C . LEU A 1 282 ? -8.949 16.553 7.484 1.00 78.12 282 LEU A C 1
ATOM 2211 O O . LEU A 1 282 ? -7.748 16.271 7.390 1.00 78.12 282 LEU A O 1
ATOM 2215 N N . VAL A 1 283 ? -9.914 15.811 6.939 1.00 68.62 283 VAL A N 1
ATOM 2216 C CA . VAL A 1 283 ? -9.637 14.685 6.055 1.00 68.62 283 VAL A CA 1
ATOM 2217 C C . VAL A 1 283 ? -8.823 15.222 4.880 1.00 68.62 283 VAL A C 1
ATOM 2219 O O . VAL A 1 283 ? -9.283 16.120 4.162 1.00 68.62 283 VAL A O 1
ATOM 2222 N N . PRO A 1 284 ? -7.615 14.694 4.662 1.00 51.25 284 PRO A N 1
ATOM 2223 C CA . PRO A 1 284 ? -6.764 15.177 3.590 1.00 51.25 284 PRO A CA 1
ATOM 2224 C C . PRO A 1 284 ? -7.449 15.101 2.214 1.00 51.25 284 PRO A C 1
ATOM 2226 O O . PRO A 1 284 ? -8.264 14.212 1.971 1.00 51.25 284 PRO A O 1
ATOM 2229 N N . ASP A 1 285 ? -7.138 16.056 1.332 1.00 47.06 285 ASP A N 1
ATOM 2230 C CA . ASP A 1 285 ? -7.615 16.209 -0.063 1.00 47.06 285 ASP A CA 1
ATOM 2231 C C . ASP A 1 285 ? -9.105 16.528 -0.271 1.00 47.06 285 ASP A C 1
ATOM 2233 O O . ASP A 1 285 ? -9.474 17.155 -1.268 1.00 47.06 285 ASP A O 1
ATOM 2237 N N . THR A 1 286 ? -9.976 16.141 0.660 1.00 59.41 286 THR A N 1
ATOM 2238 C CA . THR A 1 286 ? -11.394 16.538 0.621 1.00 59.41 286 THR A CA 1
ATOM 2239 C C . THR A 1 286 ? -11.666 17.825 1.378 1.00 59.41 286 THR A C 1
ATOM 2241 O O . THR A 1 286 ? -12.596 18.546 1.020 1.00 59.41 286 THR A O 1
ATOM 2244 N N . GLY A 1 287 ? -10.845 18.130 2.390 1.00 64.44 287 GLY A N 1
ATOM 2245 C CA . GLY A 1 287 ? -11.111 19.226 3.320 1.00 64.44 287 GLY A CA 1
ATOM 2246 C C . GLY A 1 287 ? -12.346 18.968 4.188 1.00 64.44 287 GLY A C 1
ATOM 2247 O O . GLY A 1 287 ? -12.824 19.878 4.857 1.00 64.44 287 GLY A O 1
ATOM 2248 N N . GLU A 1 288 ? -12.878 17.742 4.167 1.00 78.81 288 GLU A N 1
ATOM 2249 C CA . GLU A 1 288 ? -14.031 17.357 4.967 1.00 78.81 288 GLU A CA 1
ATOM 2250 C C . GLU A 1 288 ? -13.635 17.230 6.436 1.00 78.81 288 GLU A C 1
ATOM 2252 O O . GLU A 1 288 ? -12.534 16.798 6.780 1.00 78.81 288 GLU A O 1
ATOM 2257 N N . VAL A 1 289 ? -14.561 17.581 7.320 1.00 85.00 289 VAL A N 1
ATOM 2258 C CA . VAL A 1 289 ? -14.407 17.335 8.752 1.00 85.00 289 VAL A CA 1
ATOM 2259 C C . VAL A 1 289 ? -14.742 15.861 9.017 1.00 85.00 289 VAL A C 1
ATOM 2261 O O . VAL A 1 289 ? -15.817 15.418 8.605 1.00 85.00 289 VAL A O 1
ATOM 2264 N N . PRO A 1 290 ? -13.875 15.091 9.701 1.00 89.56 290 PRO A N 1
ATOM 2265 C CA . PRO A 1 290 ? -14.189 13.722 10.090 1.00 89.56 290 PRO A CA 1
ATOM 2266 C C . PRO A 1 290 ? -15.489 13.629 10.896 1.00 89.56 290 PRO A C 1
ATOM 2268 O O . PRO A 1 290 ? -15.685 14.360 11.869 1.00 89.56 290 PRO A O 1
ATOM 2271 N N . ARG A 1 291 ? -16.358 12.680 10.540 1.00 92.94 291 ARG A N 1
ATOM 2272 C CA . ARG A 1 291 ? -17.530 12.318 11.334 1.00 92.94 291 ARG A CA 1
ATOM 2273 C C . ARG A 1 291 ? -17.076 11.639 12.623 1.00 92.94 291 ARG A C 1
ATOM 2275 O O . ARG A 1 291 ? -16.384 10.618 12.590 1.00 92.94 291 ARG A O 1
ATOM 2282 N N . ILE A 1 292 ? -17.506 12.188 13.753 1.00 96.00 292 ILE A N 1
ATOM 2283 C CA . ILE A 1 292 ? -17.225 11.639 15.078 1.00 96.00 292 ILE A CA 1
ATOM 2284 C C . ILE A 1 292 ? -18.342 10.677 15.473 1.00 96.00 292 ILE A C 1
ATOM 2286 O O . ILE A 1 292 ? -19.505 11.068 15.525 1.00 96.00 292 ILE A O 1
ATOM 2290 N N . THR A 1 293 ? -17.973 9.439 15.785 1.00 95.69 293 THR A N 1
ATOM 2291 C CA . THR A 1 293 ? -18.828 8.448 16.438 1.00 95.69 293 THR A CA 1
ATOM 2292 C C . THR A 1 293 ? -18.370 8.284 17.886 1.00 95.69 293 THR A C 1
ATOM 2294 O O . THR A 1 293 ? -17.197 7.992 18.143 1.00 95.69 293 THR A O 1
ATOM 2297 N N . LEU A 1 294 ? -19.291 8.430 18.837 1.00 95.94 294 LEU A N 1
ATOM 2298 C CA . LEU A 1 294 ? -19.034 8.216 20.258 1.00 95.94 294 LEU A CA 1
ATOM 2299 C C . LEU A 1 294 ? -19.806 6.987 20.749 1.00 95.94 294 LEU A C 1
ATOM 2301 O O . LEU A 1 294 ? -21.029 7.007 20.853 1.00 95.94 294 LEU A O 1
ATOM 2305 N N . ARG A 1 295 ? -19.077 5.911 21.053 1.00 94.31 295 ARG A N 1
ATOM 2306 C CA . ARG A 1 295 ? -19.619 4.646 21.561 1.00 94.31 295 ARG A CA 1
ATOM 2307 C C . ARG A 1 295 ? -19.634 4.671 23.091 1.00 94.31 295 ARG A C 1
ATOM 2309 O O . ARG A 1 295 ? -18.574 4.584 23.713 1.00 94.31 295 ARG A O 1
ATOM 2316 N N . LEU A 1 296 ? -20.820 4.782 23.686 1.00 94.69 296 LEU A N 1
ATOM 2317 C CA . LEU A 1 296 ? -21.049 4.807 25.134 1.00 94.69 296 LEU A CA 1
ATOM 2318 C C . LEU A 1 296 ? -21.561 3.434 25.581 1.00 94.69 296 LEU A C 1
ATOM 2320 O O . LEU A 1 296 ? -22.753 3.153 25.570 1.00 94.69 296 LEU A O 1
ATOM 2324 N N . THR A 1 297 ? -20.630 2.555 25.933 1.00 92.06 297 THR A N 1
ATOM 2325 C CA . THR A 1 297 ? -20.898 1.112 26.107 1.00 92.06 297 THR A CA 1
ATOM 2326 C C . THR A 1 297 ? -21.742 0.754 27.326 1.00 92.06 297 THR A C 1
ATOM 2328 O O . THR A 1 297 ? -22.360 -0.302 27.335 1.00 92.06 297 THR A O 1
ATOM 2331 N N . ARG A 1 298 ? -21.752 1.608 28.356 1.00 89.94 298 ARG A N 1
ATOM 2332 C CA . ARG A 1 298 ? -22.402 1.348 29.654 1.00 89.94 298 ARG A CA 1
ATOM 2333 C C . ARG A 1 298 ? -23.361 2.459 30.084 1.00 89.94 298 ARG A C 1
ATOM 2335 O O . ARG A 1 298 ? -23.717 2.528 31.261 1.00 89.94 298 ARG A O 1
ATOM 2342 N N . LEU A 1 299 ? -23.706 3.346 29.153 1.00 89.69 299 LEU A N 1
ATOM 2343 C CA . LEU A 1 299 ? -24.690 4.393 29.378 1.00 89.69 299 LEU A CA 1
ATOM 2344 C C . LEU A 1 299 ? -26.039 3.905 28.851 1.00 89.69 299 LEU A C 1
ATOM 2346 O O . LEU A 1 299 ? -26.154 3.607 27.663 1.00 89.69 299 LEU A O 1
ATOM 2350 N N . GLU A 1 300 ? -27.033 3.849 29.730 1.00 85.56 300 GLU A N 1
ATOM 2351 C CA . GLU A 1 300 ? -28.391 3.407 29.422 1.00 85.56 300 GLU A CA 1
ATOM 2352 C C . GLU A 1 300 ? -29.354 4.591 29.447 1.00 85.56 300 GLU A C 1
ATOM 2354 O O . GLU A 1 300 ? -29.324 5.410 30.368 1.00 85.56 300 GLU A O 1
ATOM 2359 N N . ILE A 1 301 ? -30.221 4.673 28.439 1.00 86.19 301 ILE A N 1
ATOM 2360 C CA . ILE A 1 301 ? -31.296 5.678 28.372 1.00 86.19 301 ILE A CA 1
ATOM 2361 C C . ILE A 1 301 ? -32.687 5.053 28.279 1.00 86.19 301 ILE A C 1
ATOM 2363 O O . ILE A 1 301 ? -33.675 5.770 28.408 1.00 86.19 301 ILE A O 1
ATOM 2367 N N . ASP A 1 302 ? -32.765 3.744 28.033 1.00 81.44 302 ASP A N 1
ATOM 2368 C CA . ASP A 1 302 ? -34.026 3.025 27.913 1.00 81.44 302 ASP A CA 1
ATOM 2369 C C . ASP A 1 302 ? -34.459 2.509 29.294 1.00 81.44 302 ASP A C 1
ATOM 2371 O O . ASP A 1 302 ? -33.766 1.661 29.868 1.00 81.44 302 ASP A O 1
ATOM 2375 N N . PRO A 1 303 ? -35.597 2.982 29.839 1.00 76.12 303 PRO A N 1
ATOM 2376 C CA . PRO A 1 303 ? -36.115 2.509 31.118 1.00 76.12 303 PRO A CA 1
ATOM 2377 C C . PRO A 1 303 ? -36.378 0.999 31.142 1.00 76.12 303 PRO A C 1
ATOM 2379 O O . PRO A 1 303 ? -36.410 0.415 32.218 1.00 76.12 303 PRO A O 1
ATOM 2382 N N . ALA A 1 304 ? -36.561 0.353 29.984 1.00 75.12 304 ALA A N 1
ATOM 2383 C CA . ALA A 1 304 ? -36.788 -1.088 29.902 1.00 75.12 304 ALA A CA 1
ATOM 2384 C C . ALA A 1 304 ? -35.546 -1.932 30.247 1.00 75.12 304 ALA A C 1
ATOM 2386 O O . ALA A 1 304 ? -35.689 -3.105 30.589 1.00 75.12 304 ALA A O 1
ATOM 2387 N N . ASN A 1 305 ? -34.343 -1.351 30.167 1.00 72.94 305 ASN A N 1
ATOM 2388 C CA . ASN A 1 305 ? -33.070 -2.052 30.368 1.00 72.94 305 ASN A CA 1
ATOM 2389 C C . ASN A 1 305 ? -32.404 -1.731 31.720 1.00 72.94 305 ASN A C 1
ATOM 2391 O O . ASN A 1 305 ? -31.291 -2.193 31.974 1.00 72.94 305 ASN A O 1
ATOM 2395 N N . SER A 1 306 ? -33.052 -0.933 32.576 1.00 72.38 306 SER A N 1
ATOM 2396 C CA . SER A 1 306 ? -32.504 -0.465 33.854 1.00 72.38 306 SER A CA 1
ATOM 2397 C C . SER A 1 306 ? -33.465 -0.752 35.007 1.00 72.38 306 SER A C 1
ATOM 2399 O O . SER A 1 306 ? -34.632 -0.379 34.947 1.00 72.38 306 SER A O 1
ATOM 2401 N N . ASP A 1 307 ? -32.952 -1.350 36.086 1.00 70.69 307 ASP A N 1
ATOM 2402 C CA . ASP A 1 307 ? -33.706 -1.568 37.331 1.00 70.69 307 ASP A CA 1
ATOM 2403 C C . ASP A 1 307 ? -33.916 -0.260 38.128 1.00 70.69 307 ASP A C 1
ATOM 2405 O O . ASP A 1 307 ? -34.791 -0.178 38.991 1.00 70.69 307 ASP A O 1
ATOM 2409 N N . GLU A 1 308 ? -33.123 0.778 37.837 1.00 74.19 308 GLU A N 1
ATOM 2410 C CA . GLU A 1 308 ? -33.194 2.098 38.471 1.00 74.19 308 GLU A CA 1
ATOM 2411 C C . GLU A 1 308 ? -33.800 3.154 37.526 1.00 74.19 308 GLU A C 1
ATOM 2413 O O . GLU A 1 308 ? -33.563 3.104 36.310 1.00 74.19 308 GLU A O 1
ATOM 2418 N N . PRO A 1 309 ? -34.545 4.146 38.057 1.00 76.38 309 PRO A N 1
ATOM 2419 C CA . PRO A 1 309 ? -35.099 5.231 37.256 1.00 76.38 309 PRO A CA 1
ATOM 2420 C C . PRO A 1 309 ? -33.982 6.075 36.629 1.00 76.38 309 PRO A C 1
ATOM 2422 O O . PRO A 1 309 ? -33.101 6.593 37.314 1.00 76.38 309 PRO A O 1
ATOM 2425 N N . ILE A 1 310 ? -34.038 6.230 35.307 1.00 82.94 310 ILE A N 1
ATOM 2426 C CA . ILE A 1 310 ? -33.058 7.003 34.541 1.00 82.94 310 ILE A CA 1
ATOM 2427 C C . ILE A 1 310 ? -33.369 8.496 34.687 1.00 82.94 310 ILE A C 1
ATOM 2429 O O . ILE A 1 310 ? -34.460 8.953 34.344 1.00 82.94 310 ILE A O 1
ATOM 2433 N N . ASP A 1 311 ? -32.397 9.267 35.176 1.00 86.19 311 ASP A N 1
ATOM 2434 C CA . ASP A 1 311 ? -32.530 10.717 35.311 1.00 86.19 311 ASP A CA 1
ATOM 2435 C C . ASP A 1 311 ? -32.598 11.395 33.931 1.00 86.19 311 ASP A C 1
ATOM 2437 O O . ASP A 1 311 ? -31.794 11.133 33.028 1.00 86.19 311 ASP A O 1
ATOM 2441 N N . SER A 1 312 ? -33.546 12.321 33.785 1.00 86.06 312 SER A N 1
ATOM 2442 C CA . SER A 1 312 ? -33.770 13.098 32.560 1.00 86.06 312 SER A CA 1
ATOM 2443 C C . SER A 1 312 ? -32.527 13.850 32.059 1.00 86.06 312 SER A C 1
ATOM 2445 O O . SER A 1 312 ? -32.386 14.072 30.855 1.00 86.06 312 SER A O 1
ATOM 2447 N N . ARG A 1 313 ? -31.587 14.196 32.948 1.00 87.06 313 ARG A N 1
ATOM 2448 C CA . ARG A 1 313 ? -30.336 14.895 32.616 1.00 87.06 313 ARG A CA 1
ATOM 2449 C C . ARG A 1 313 ? -29.349 14.011 31.847 1.00 87.06 313 ARG A C 1
ATOM 2451 O O . ARG A 1 313 ? -28.585 14.521 31.024 1.00 87.06 313 ARG A O 1
ATOM 2458 N N . ILE A 1 314 ? -29.398 12.689 32.036 1.00 88.50 314 ILE A N 1
ATOM 2459 C CA . ILE A 1 314 ? -28.614 11.736 31.230 1.00 88.50 314 ILE A CA 1
ATOM 2460 C C . ILE A 1 314 ? -29.129 11.741 29.790 1.00 88.50 314 ILE A C 1
ATOM 2462 O O . ILE A 1 314 ? -28.350 11.875 28.846 1.00 88.50 314 ILE A O 1
ATOM 2466 N N . VAL A 1 315 ? -30.453 11.665 29.627 1.00 89.25 315 VAL A N 1
ATOM 2467 C CA . VAL A 1 315 ? -31.113 11.734 28.315 1.00 89.25 315 VAL A CA 1
ATOM 2468 C C . VAL A 1 315 ? -30.822 13.077 27.643 1.00 89.25 315 VAL A C 1
ATOM 2470 O O . VAL A 1 315 ? -30.501 13.118 26.455 1.00 89.25 315 VAL A O 1
ATOM 2473 N N . ARG A 1 316 ? -30.847 14.175 28.411 1.00 89.62 316 ARG A N 1
ATOM 2474 C CA . ARG A 1 316 ? -30.469 15.505 27.920 1.00 89.62 316 ARG A CA 1
ATOM 2475 C C . ARG A 1 316 ? -29.026 15.540 27.417 1.00 89.62 316 ARG A C 1
ATOM 2477 O O . ARG A 1 316 ? -28.807 16.019 26.313 1.00 89.62 316 ARG A O 1
ATOM 2484 N N . THR A 1 317 ? -28.081 14.961 28.156 1.00 91.88 317 THR A N 1
ATOM 2485 C CA . THR A 1 317 ? -26.668 14.887 27.742 1.00 91.88 317 THR A CA 1
ATOM 2486 C C . THR A 1 317 ? -26.501 14.163 26.404 1.00 91.88 317 THR A C 1
ATOM 2488 O O . THR A 1 317 ? -25.747 14.620 25.548 1.00 91.88 317 THR A O 1
ATOM 2491 N N . VAL A 1 318 ? -27.205 13.044 26.193 1.00 92.25 318 VAL A N 1
ATOM 2492 C CA . VAL A 1 318 ? -27.176 12.320 24.908 1.00 92.25 318 VAL A CA 1
ATOM 2493 C C . VAL A 1 318 ? -27.742 13.181 23.780 1.00 92.25 318 VAL A C 1
ATOM 2495 O O . VAL A 1 318 ? -27.120 13.284 22.725 1.00 92.25 318 VAL A O 1
ATOM 2498 N N . LYS A 1 319 ? -28.861 13.866 24.026 1.00 92.06 319 LYS A N 1
ATOM 2499 C CA . LYS A 1 319 ? -29.468 14.772 23.049 1.00 92.06 319 LYS A CA 1
ATOM 2500 C C . LYS A 1 319 ? -28.548 15.942 22.690 1.00 92.06 319 LYS A C 1
ATOM 2502 O O . LYS A 1 319 ? -28.412 16.267 21.516 1.00 92.06 319 LYS A O 1
ATOM 2507 N N . ASP A 1 320 ? -27.875 16.535 23.674 1.00 92.44 320 ASP A N 1
ATOM 2508 C CA . ASP A 1 320 ? -26.925 17.629 23.446 1.00 92.44 320 ASP A CA 1
ATOM 2509 C C . ASP A 1 320 ? -25.753 17.171 22.555 1.00 92.44 320 ASP A C 1
ATOM 2511 O O . ASP A 1 320 ? -25.324 17.901 21.663 1.00 92.44 320 ASP A O 1
ATOM 2515 N N . LEU A 1 321 ? -25.264 15.936 22.726 1.00 94.06 321 LEU A N 1
ATOM 2516 C CA . LEU A 1 321 ? -24.230 15.357 21.856 1.00 94.06 321 LEU A CA 1
ATOM 2517 C C . LEU A 1 321 ? -24.709 15.189 20.406 1.00 94.06 321 LEU A C 1
ATOM 2519 O O . LEU A 1 321 ? -23.958 15.481 19.470 1.00 94.06 321 LEU A O 1
ATOM 2523 N N . GLU A 1 322 ? -25.945 14.730 20.214 1.00 94.00 322 GLU A N 1
ATOM 2524 C CA . GLU A 1 322 ? -26.555 14.583 18.889 1.00 94.00 322 GLU A CA 1
ATOM 2525 C C . GLU A 1 322 ? -26.788 15.946 18.220 1.00 94.00 322 GLU A C 1
ATOM 2527 O O . GLU A 1 322 ? -26.458 16.118 17.045 1.00 94.00 322 GLU A O 1
ATOM 2532 N N . GLU A 1 323 ? -27.266 16.945 18.972 1.00 94.50 323 GLU A N 1
ATOM 2533 C CA . GLU A 1 323 ? -27.434 18.334 18.515 1.00 94.50 323 GLU A CA 1
ATOM 2534 C C . GLU A 1 323 ? -26.088 18.971 18.112 1.00 94.50 323 GLU A C 1
ATOM 2536 O O . GLU A 1 323 ? -26.028 19.768 17.173 1.00 94.50 323 GLU A O 1
ATOM 2541 N N . MET A 1 324 ? -24.979 18.568 18.745 1.00 92.75 324 MET A N 1
ATOM 2542 C CA . MET A 1 324 ? -23.617 18.957 18.352 1.00 92.75 324 MET A CA 1
ATOM 2543 C C . MET A 1 324 ? -23.106 18.261 17.075 1.00 92.75 324 MET A C 1
ATOM 2545 O O . MET A 1 324 ? -22.012 18.584 16.597 1.00 92.75 324 MET A O 1
ATOM 2549 N N . GLY A 1 325 ? -23.859 17.309 16.517 1.00 91.19 325 GLY A N 1
ATOM 2550 C CA . GLY A 1 325 ? -23.494 16.552 15.318 1.00 91.19 325 GLY A CA 1
ATOM 2551 C C . GLY A 1 325 ? -22.602 15.332 15.578 1.00 91.19 325 GLY A C 1
ATOM 2552 O O . GLY A 1 325 ? -21.942 14.853 14.651 1.00 91.19 325 GLY A O 1
ATOM 2553 N N . VAL A 1 326 ? -22.549 14.827 16.816 1.00 94.56 326 VAL A N 1
ATOM 2554 C CA . VAL A 1 326 ? -21.856 13.574 17.151 1.00 94.56 326 VAL A CA 1
ATOM 2555 C C . VAL A 1 326 ? -22.790 12.387 16.918 1.00 94.56 326 VAL A C 1
ATOM 2557 O O . VAL A 1 326 ? -23.927 12.372 17.372 1.00 94.56 326 VAL A O 1
ATOM 2560 N N . ASP A 1 327 ? -22.295 11.355 16.235 1.00 94.12 327 ASP A N 1
ATOM 2561 C CA . ASP A 1 327 ? -22.991 10.074 16.084 1.00 94.12 327 ASP A CA 1
ATOM 2562 C C . ASP A 1 327 ? -22.872 9.272 17.389 1.00 94.12 327 ASP A C 1
ATOM 2564 O O . ASP A 1 327 ? -21.876 8.577 17.612 1.00 94.12 327 ASP A O 1
ATOM 2568 N N . VAL A 1 328 ? -23.854 9.420 18.282 1.00 94.94 328 VAL A N 1
ATOM 2569 C CA . VAL A 1 328 ? -23.889 8.716 19.569 1.00 94.94 328 VAL A CA 1
ATOM 2570 C C . VAL A 1 328 ? -24.395 7.295 19.370 1.00 94.94 328 VAL A C 1
ATOM 2572 O O . VAL A 1 328 ? -25.384 7.040 18.690 1.00 94.94 328 VAL A O 1
ATOM 2575 N N . GLN A 1 329 ? -23.686 6.341 19.959 1.00 93.69 329 GLN A N 1
ATOM 2576 C CA . GLN A 1 329 ? -23.987 4.929 19.832 1.00 93.69 329 GLN A CA 1
ATOM 2577 C C . GLN A 1 329 ? -23.948 4.280 21.216 1.00 93.69 329 GLN A C 1
ATOM 2579 O O . GLN A 1 329 ? -22.881 4.184 21.824 1.00 93.69 329 GLN A O 1
ATOM 2584 N N . LEU A 1 330 ? -25.100 3.843 21.717 1.00 91.62 330 LEU A N 1
ATOM 2585 C CA . LEU A 1 330 ? -25.223 3.250 23.050 1.00 91.62 330 LEU A CA 1
ATOM 2586 C C . LEU A 1 330 ? -24.984 1.736 23.024 1.00 91.62 330 LEU A C 1
ATOM 2588 O O . LEU A 1 330 ? -25.108 1.094 21.975 1.00 91.62 330 LEU A O 1
ATOM 2592 N N . GLY A 1 331 ? -24.616 1.192 24.182 1.00 87.06 331 GLY A N 1
ATOM 2593 C CA . GLY A 1 331 ? -24.407 -0.238 24.392 1.00 87.06 331 GLY A CA 1
ATOM 2594 C C . GLY A 1 331 ? -23.180 -0.815 23.682 1.00 87.06 331 GLY A C 1
ATOM 2595 O O . GLY A 1 331 ? -22.457 -0.144 22.934 1.00 87.06 331 GLY A O 1
ATOM 2596 N N . GLU A 1 332 ? -22.926 -2.094 23.935 1.00 81.94 332 GLU A N 1
ATOM 2597 C CA . GLU A 1 332 ? -21.860 -2.849 23.282 1.00 81.94 332 GLU A CA 1
ATOM 2598 C C . GLU A 1 332 ? -22.319 -3.416 21.934 1.00 81.94 332 GLU A C 1
ATOM 2600 O O . GLU A 1 332 ? -23.469 -3.816 21.746 1.00 81.94 332 GLU A O 1
ATOM 2605 N N . LYS A 1 333 ? -21.395 -3.497 20.971 1.00 78.31 333 LYS A N 1
ATOM 2606 C CA . LYS A 1 333 ? -21.626 -4.313 19.778 1.00 78.31 333 LYS A CA 1
ATOM 2607 C C . LYS A 1 333 ? -21.548 -5.791 20.173 1.00 78.31 333 LYS A C 1
ATOM 2609 O O . LYS A 1 333 ? -20.589 -6.159 20.852 1.00 78.31 333 LYS A O 1
ATOM 2614 N N . PRO A 1 334 ? -22.480 -6.644 19.709 1.00 69.62 334 PRO A N 1
ATOM 2615 C CA . PRO A 1 334 ? -22.423 -8.074 19.989 1.00 69.62 334 PRO A CA 1
ATOM 2616 C C . PRO A 1 334 ? -21.088 -8.652 19.508 1.00 69.62 334 PRO A C 1
ATOM 2618 O O . PRO A 1 334 ? -20.624 -8.296 18.424 1.00 69.62 334 PRO A O 1
ATOM 2621 N N . PHE A 1 335 ? -20.475 -9.520 20.317 1.00 57.03 335 PHE A N 1
ATOM 2622 C CA . PHE A 1 335 ? -19.175 -10.128 20.033 1.00 57.03 335 PHE A CA 1
ATOM 2623 C C . PHE A 1 335 ? -19.291 -11.650 19.794 1.00 57.03 335 PHE A C 1
ATOM 2625 O O . PHE A 1 335 ? -19.889 -12.340 20.620 1.00 57.03 335 PHE A O 1
ATOM 2632 N N . PRO A 1 336 ? -18.689 -12.196 18.715 1.00 54.00 336 PRO A N 1
ATOM 2633 C CA . PRO A 1 336 ? -18.126 -11.454 17.589 1.00 54.00 336 PRO A CA 1
ATOM 2634 C C . PRO A 1 336 ? -19.249 -10.727 16.829 1.00 54.00 336 PRO A C 1
ATOM 2636 O O . PRO A 1 336 ? -20.346 -11.282 16.701 1.00 54.00 336 PRO A O 1
ATOM 2639 N N . PRO A 1 337 ? -19.020 -9.506 16.308 1.00 55.28 337 PRO A N 1
ATOM 2640 C CA . PRO A 1 337 ? -20.007 -8.882 15.436 1.00 55.28 337 PRO A CA 1
ATOM 2641 C C . PRO A 1 337 ? -20.254 -9.846 14.278 1.00 55.28 337 PRO A C 1
ATOM 2643 O O . PRO A 1 337 ? -19.306 -10.481 13.812 1.00 55.28 337 PRO A O 1
ATOM 2646 N N . ARG A 1 338 ? -21.513 -10.008 13.841 1.00 46.16 338 ARG A N 1
ATOM 2647 C CA . ARG A 1 338 ? -21.832 -10.790 12.637 1.00 46.16 338 ARG A CA 1
ATOM 2648 C C . ARG A 1 338 ? -21.038 -10.196 11.476 1.00 46.16 338 ARG A C 1
ATOM 2650 O O . ARG A 1 338 ? -21.476 -9.250 10.829 1.00 46.16 338 ARG A O 1
ATOM 2657 N N . LEU A 1 339 ? -19.858 -10.754 11.239 1.00 47.34 339 LEU A N 1
ATOM 2658 C CA . LEU A 1 339 ? -19.074 -10.558 10.045 1.00 47.34 339 LEU A CA 1
ATOM 2659 C C . LEU A 1 339 ? -19.871 -11.250 8.955 1.00 47.34 339 LEU A C 1
ATOM 2661 O O . LEU A 1 339 ? -19.707 -12.442 8.702 1.00 47.34 339 LEU A O 1
ATOM 2665 N N . VAL A 1 340 ? -20.781 -10.511 8.327 1.00 39.12 340 VAL A N 1
ATOM 2666 C CA . VAL A 1 340 ? -21.122 -10.838 6.953 1.00 39.12 340 VAL A CA 1
ATOM 2667 C C . VAL A 1 340 ? -19.828 -10.570 6.207 1.00 39.12 340 VAL A C 1
ATOM 2669 O O . VAL A 1 340 ? -19.532 -9.429 5.858 1.00 39.12 340 VAL A O 1
ATOM 2672 N N . ALA A 1 341 ? -18.991 -11.604 6.086 1.00 36.00 341 ALA A N 1
ATOM 2673 C CA . ALA A 1 341 ? -17.892 -11.561 5.150 1.00 36.00 341 ALA A CA 1
ATOM 2674 C C . ALA A 1 341 ? -18.541 -11.145 3.829 1.00 36.00 341 ALA A C 1
ATOM 2676 O O . ALA A 1 341 ? -19.476 -11.836 3.400 1.00 36.00 341 ALA A O 1
ATOM 2677 N N . PRO A 1 342 ? -18.151 -10.012 3.214 1.00 38.69 342 PRO A N 1
ATOM 2678 C CA . PRO A 1 342 ? -18.514 -9.826 1.828 1.00 38.69 342 PRO A CA 1
ATOM 2679 C C . PRO A 1 342 ? -18.083 -11.120 1.144 1.00 38.69 342 PRO A C 1
ATOM 2681 O O . PRO A 1 342 ? -16.955 -11.578 1.337 1.00 38.69 342 PRO A O 1
ATOM 2684 N N . THR A 1 343 ? -19.005 -11.770 0.439 1.00 34.88 343 THR A N 1
ATOM 2685 C CA . THR A 1 343 ? -18.691 -12.862 -0.478 1.00 34.88 343 THR A CA 1
ATOM 2686 C C . THR A 1 343 ? -17.877 -12.254 -1.615 1.00 34.88 343 THR A C 1
ATOM 2688 O O . THR A 1 343 ? -18.350 -12.145 -2.740 1.00 34.88 343 THR A O 1
ATOM 2691 N N . SER A 1 344 ? -16.692 -11.729 -1.307 1.00 39.66 344 SER A N 1
ATOM 2692 C CA . SER A 1 344 ? -15.754 -11.298 -2.311 1.00 39.66 344 SER A CA 1
ATOM 2693 C C . SER A 1 344 ? -15.252 -12.582 -2.954 1.00 39.66 344 SER A C 1
ATOM 2695 O O . SER A 1 344 ? -14.837 -13.494 -2.223 1.00 39.66 344 SER A O 1
ATOM 2697 N N . PRO A 1 345 ? -15.298 -12.694 -4.288 1.00 39.78 345 PRO A N 1
ATOM 2698 C CA . PRO A 1 345 ? -14.615 -13.778 -4.972 1.00 39.78 345 PRO A CA 1
ATOM 2699 C C . PRO A 1 345 ? -13.148 -13.854 -4.502 1.00 39.78 345 PRO A C 1
ATOM 2701 O O . PRO A 1 345 ? -12.614 -12.863 -3.987 1.00 39.78 345 PRO A O 1
ATOM 2704 N N . PRO A 1 346 ? -12.497 -15.027 -4.611 1.00 43.75 346 PRO A N 1
ATOM 2705 C CA . PRO A 1 346 ? -11.087 -15.162 -4.255 1.00 43.75 346 PRO A CA 1
ATOM 2706 C C . PRO A 1 346 ? -10.267 -14.049 -4.928 1.00 43.75 346 PRO A C 1
ATOM 2708 O O . PRO A 1 346 ? -10.580 -13.696 -6.067 1.00 43.75 346 PRO A O 1
ATOM 2711 N N . PRO A 1 347 ? -9.257 -13.475 -4.243 1.00 47.25 347 PRO A N 1
ATOM 2712 C CA . PRO A 1 347 ? -8.469 -12.380 -4.793 1.00 47.25 347 PRO A CA 1
ATOM 2713 C C . PRO A 1 347 ? -7.860 -12.822 -6.125 1.00 47.25 347 PRO A C 1
ATOM 2715 O O . PRO A 1 347 ? -7.034 -13.733 -6.174 1.00 47.25 347 PRO A O 1
ATOM 2718 N N . VAL A 1 348 ? -8.335 -12.210 -7.207 1.00 52.25 348 VAL A N 1
ATOM 2719 C CA . VAL A 1 348 ? -7.831 -12.430 -8.562 1.00 52.25 348 VAL A CA 1
ATOM 2720 C C . VAL A 1 348 ? -6.481 -11.727 -8.663 1.00 52.25 348 VAL A C 1
ATOM 2722 O O . VAL A 1 348 ? -6.327 -10.613 -8.159 1.00 52.25 348 VAL A O 1
ATOM 2725 N N . THR A 1 349 ? -5.499 -12.371 -9.294 1.00 57.91 349 THR A N 1
ATOM 2726 C CA . THR A 1 349 ? -4.205 -11.740 -9.585 1.00 57.91 349 THR A CA 1
ATOM 2727 C C . THR A 1 349 ? -4.437 -10.436 -10.348 1.00 57.91 349 THR A C 1
ATOM 2729 O O . THR A 1 349 ? -5.143 -10.468 -11.363 1.00 57.91 349 THR A O 1
ATOM 2732 N N . PRO A 1 350 ? -3.884 -9.302 -9.884 1.00 68.06 350 PRO A N 1
ATOM 2733 C CA . PRO A 1 350 ? -4.118 -8.026 -10.532 1.00 68.06 350 PRO A CA 1
ATOM 2734 C C . PRO A 1 350 ? -3.582 -8.063 -11.971 1.00 68.06 350 PRO A C 1
ATOM 2736 O O . PRO A 1 350 ? -2.489 -8.558 -12.203 1.00 68.06 350 PRO A O 1
ATOM 2739 N N . ARG A 1 351 ? -4.338 -7.562 -12.946 1.00 75.56 351 ARG A N 1
ATOM 2740 C CA . ARG A 1 351 ? -3.953 -7.483 -14.365 1.00 75.56 351 ARG A CA 1
ATOM 2741 C C . ARG A 1 351 ? -3.759 -6.030 -14.793 1.00 75.56 351 ARG A C 1
ATOM 2743 O O . ARG A 1 351 ? -4.435 -5.153 -14.253 1.00 75.56 351 ARG A O 1
ATOM 2750 N N . PRO A 1 352 ? -2.872 -5.732 -15.750 1.00 81.75 352 PRO A N 1
ATOM 2751 C CA . PRO A 1 352 ? -2.726 -4.369 -16.240 1.00 81.75 352 PRO A CA 1
ATOM 2752 C C . PRO A 1 352 ? -3.997 -3.892 -16.963 1.00 81.75 352 PRO A C 1
ATOM 2754 O O . PRO A 1 352 ? -4.786 -4.685 -17.485 1.00 81.75 352 PRO A O 1
ATOM 2757 N N . THR A 1 353 ? -4.201 -2.577 -17.003 1.00 84.44 353 THR A N 1
ATOM 2758 C CA . THR A 1 353 ? -5.197 -1.944 -17.873 1.00 84.44 353 THR A CA 1
ATOM 2759 C C . THR A 1 353 ? -4.806 -2.070 -19.343 1.00 84.44 353 THR A C 1
ATOM 2761 O O . THR A 1 353 ? -3.646 -2.273 -19.684 1.00 84.44 353 THR A O 1
ATOM 2764 N N . ARG A 1 354 ? -5.784 -1.889 -20.237 1.00 84.81 354 ARG A N 1
ATOM 2765 C CA . ARG A 1 354 ? -5.560 -1.888 -21.696 1.00 84.81 354 ARG A CA 1
ATOM 2766 C C . ARG A 1 354 ? -4.762 -0.684 -22.193 1.00 84.81 354 ARG A C 1
ATOM 2768 O O . ARG A 1 354 ? -4.049 -0.778 -23.184 1.00 84.81 354 ARG A O 1
ATOM 2775 N N . LEU A 1 355 ? -4.928 0.442 -21.505 1.00 88.81 355 LEU A N 1
ATOM 2776 C CA . LEU A 1 355 ? -4.098 1.626 -21.668 1.00 88.81 355 LEU A CA 1
ATOM 2777 C C . LEU A 1 355 ? -2.987 1.531 -20.629 1.00 88.81 355 LEU A C 1
ATOM 2779 O O . LEU A 1 355 ? -3.308 1.506 -19.445 1.00 88.81 355 LEU A O 1
ATOM 2783 N N . VAL A 1 356 ? -1.721 1.459 -21.022 1.00 91.75 356 VAL A N 1
ATOM 2784 C CA . VAL A 1 356 ? -0.602 1.347 -20.072 1.00 91.75 356 VAL A CA 1
ATOM 2785 C C . VAL A 1 356 ? 0.249 2.606 -20.152 1.00 91.75 356 VAL A C 1
ATOM 2787 O O . VAL A 1 356 ? 0.682 3.012 -21.229 1.00 91.75 356 VAL A O 1
ATOM 2790 N N . ASN A 1 357 ? 0.498 3.226 -19.002 1.00 94.56 357 ASN A N 1
ATOM 2791 C CA . ASN A 1 357 ? 1.380 4.379 -18.896 1.00 94.56 357 ASN A CA 1
ATOM 2792 C C . ASN A 1 357 ? 2.819 3.924 -18.614 1.00 94.56 357 ASN A C 1
ATOM 2794 O O . ASN A 1 357 ? 3.080 3.286 -17.593 1.00 94.56 357 ASN A O 1
ATOM 2798 N N . LEU A 1 358 ? 3.751 4.275 -19.494 1.00 95.56 358 LEU A N 1
ATOM 2799 C CA . LEU A 1 358 ? 5.160 3.920 -19.408 1.00 95.56 358 LEU A CA 1
ATOM 2800 C C . LEU A 1 358 ? 5.961 5.046 -18.756 1.00 95.56 358 LEU A C 1
ATOM 2802 O O . LEU A 1 358 ? 6.020 6.170 -19.259 1.00 95.56 358 LEU A O 1
ATOM 2806 N N . ASP A 1 359 ? 6.620 4.733 -17.644 1.00 94.50 359 ASP A N 1
ATOM 2807 C CA . ASP A 1 359 ? 7.589 5.629 -17.020 1.00 94.50 359 ASP A CA 1
ATOM 2808 C C . ASP A 1 359 ? 8.913 5.685 -17.811 1.00 94.50 359 ASP A C 1
ATOM 2810 O O . ASP A 1 359 ? 9.266 4.737 -18.509 1.00 94.50 359 ASP A O 1
ATOM 2814 N N . LEU A 1 360 ? 9.702 6.757 -17.642 1.00 92.12 360 LEU A N 1
ATOM 2815 C CA . LEU A 1 360 ? 11.005 6.937 -18.304 1.00 92.12 360 LEU A CA 1
ATOM 2816 C C . LEU A 1 360 ? 11.918 5.715 -18.154 1.00 92.12 360 LEU A C 1
ATOM 2818 O O . LEU A 1 360 ? 12.558 5.302 -19.116 1.00 92.12 360 LEU A O 1
ATOM 2822 N N . SER A 1 361 ? 11.976 5.136 -16.953 1.00 91.81 361 SER A N 1
ATOM 2823 C CA . SER A 1 361 ? 12.802 3.955 -16.678 1.00 91.81 361 SER A CA 1
ATOM 2824 C C . SER A 1 361 ? 12.435 2.756 -17.556 1.00 91.81 361 SER A C 1
ATOM 2826 O O . SER A 1 361 ? 13.322 2.022 -17.984 1.00 91.81 361 SER A O 1
ATOM 2828 N N . LEU A 1 362 ? 11.150 2.596 -17.878 1.00 94.75 362 LEU A N 1
ATOM 2829 C CA . LEU A 1 362 ? 10.695 1.560 -18.789 1.00 94.75 362 LEU A CA 1
ATOM 2830 C C . LEU A 1 362 ? 10.991 1.919 -20.245 1.00 94.75 362 LEU A C 1
ATOM 2832 O O . LEU A 1 362 ? 11.409 1.049 -20.993 1.00 94.75 362 LEU A O 1
ATOM 2836 N N . ILE A 1 363 ? 10.830 3.180 -20.654 1.00 95.81 363 ILE A N 1
ATOM 2837 C CA . ILE A 1 363 ? 11.188 3.606 -22.018 1.00 95.81 363 ILE A CA 1
ATOM 2838 C C . ILE A 1 363 ? 12.665 3.300 -22.290 1.00 95.81 363 ILE A C 1
ATOM 2840 O O . ILE A 1 363 ? 12.998 2.741 -23.329 1.00 95.81 363 ILE A O 1
ATOM 2844 N N . ILE A 1 364 ? 13.547 3.606 -21.330 1.00 95.06 364 ILE A N 1
ATOM 2845 C CA . ILE A 1 364 ? 14.971 3.261 -21.412 1.00 95.06 364 ILE A CA 1
ATOM 2846 C C . ILE A 1 364 ? 15.168 1.745 -21.498 1.00 95.06 364 ILE A C 1
ATOM 2848 O O . ILE A 1 364 ? 15.949 1.283 -22.328 1.00 95.06 364 ILE A O 1
ATOM 2852 N N . ALA A 1 365 ? 14.442 0.972 -20.691 1.00 94.25 365 ALA A N 1
ATOM 2853 C CA . ALA A 1 365 ? 14.530 -0.479 -20.732 1.00 94.25 365 ALA A CA 1
ATOM 2854 C C . ALA A 1 365 ? 14.057 -1.067 -22.069 1.00 94.25 365 ALA A C 1
ATOM 2856 O O . ALA A 1 365 ? 14.685 -1.986 -22.586 1.00 94.25 365 ALA A O 1
ATOM 2857 N N . LEU A 1 366 ? 13.004 -0.505 -22.660 1.00 95.69 366 LEU A N 1
ATOM 2858 C CA . LEU A 1 366 ? 12.453 -0.936 -23.940 1.00 95.69 366 LEU A CA 1
ATOM 2859 C C . LEU A 1 366 ? 13.360 -0.615 -25.120 1.00 95.69 366 LEU A C 1
ATOM 2861 O O . LEU A 1 366 ? 13.318 -1.350 -26.083 1.00 95.69 366 LEU A O 1
ATOM 2865 N N . VAL A 1 367 ? 14.161 0.453 -25.083 1.00 96.12 367 VAL A N 1
ATOM 2866 C CA . VAL A 1 367 ? 15.081 0.777 -26.195 1.00 96.12 367 VAL A CA 1
ATOM 2867 C C . VAL A 1 367 ? 16.474 0.171 -26.006 1.00 96.12 367 VAL A C 1
ATOM 2869 O O . VAL A 1 367 ? 17.247 0.099 -26.967 1.00 96.12 367 VAL A O 1
ATOM 2872 N N . SER A 1 368 ? 16.791 -0.248 -24.776 1.00 95.50 368 SER A N 1
ATOM 2873 C CA . SER A 1 368 ? 18.092 -0.776 -24.365 1.00 95.50 368 SER A CA 1
ATOM 2874 C C . SER A 1 368 ? 18.513 -1.987 -25.186 1.00 95.50 368 SER A C 1
ATOM 2876 O O . SER A 1 368 ? 17.732 -2.901 -25.459 1.00 95.50 368 SER A O 1
ATOM 2878 N N . ASP A 1 369 ? 19.801 -2.041 -25.510 1.00 92.44 369 ASP A N 1
ATOM 2879 C CA . ASP A 1 369 ? 20.377 -3.203 -26.170 1.00 92.44 369 ASP A CA 1
ATOM 2880 C C . ASP A 1 369 ? 20.361 -4.470 -25.297 1.00 92.44 369 ASP A C 1
ATOM 2882 O O . ASP A 1 369 ? 20.331 -5.570 -25.838 1.00 92.44 369 ASP A O 1
ATOM 2886 N N . LEU A 1 370 ? 20.271 -4.355 -23.965 1.00 93.31 370 LEU A N 1
ATOM 2887 C CA . LEU A 1 370 ? 20.065 -5.516 -23.083 1.00 93.31 370 LEU A CA 1
ATOM 2888 C C . LEU A 1 370 ? 18.776 -6.274 -23.437 1.00 93.31 370 LEU A C 1
ATOM 2890 O O . LEU A 1 370 ? 18.745 -7.507 -23.420 1.00 93.31 370 LEU A O 1
ATOM 2894 N N . THR A 1 371 ? 17.729 -5.539 -23.810 1.00 94.81 371 THR A N 1
ATOM 2895 C CA . THR A 1 371 ? 16.421 -6.094 -24.173 1.00 94.81 371 THR A CA 1
ATOM 2896 C C . THR A 1 371 ? 16.418 -6.670 -25.586 1.00 94.81 371 THR A C 1
ATOM 2898 O O . THR A 1 371 ? 15.749 -7.664 -25.834 1.00 94.81 371 THR A O 1
ATOM 2901 N N . HIS A 1 372 ? 17.177 -6.102 -26.527 1.00 95.12 372 HIS A N 1
ATOM 2902 C CA . HIS A 1 372 ? 17.089 -6.497 -27.938 1.00 95.12 372 HIS A CA 1
ATOM 2903 C C . HIS A 1 372 ? 18.215 -7.410 -28.425 1.00 95.12 372 HIS A C 1
ATOM 2905 O O . HIS A 1 372 ? 17.971 -8.209 -29.331 1.00 95.12 372 HIS A O 1
ATOM 2911 N N . ALA A 1 373 ? 19.422 -7.314 -27.868 1.00 92.62 373 ALA A N 1
ATOM 2912 C CA . ALA A 1 373 ? 20.572 -8.076 -28.341 1.00 92.62 373 ALA A CA 1
ATOM 2913 C C . ALA A 1 373 ? 20.406 -9.585 -28.086 1.00 92.62 373 ALA A C 1
ATOM 2915 O O . ALA A 1 373 ? 19.744 -9.978 -27.117 1.00 92.62 373 ALA A O 1
ATOM 2916 N N . PRO A 1 374 ? 21.047 -10.449 -28.898 1.00 92.94 374 PRO A N 1
ATOM 2917 C CA . PRO A 1 374 ? 21.087 -11.887 -28.649 1.00 92.94 374 PRO A CA 1
ATOM 2918 C C . PRO A 1 374 ? 21.610 -12.199 -27.246 1.00 92.94 374 PRO A C 1
ATOM 2920 O O . PRO A 1 374 ? 22.616 -11.630 -26.808 1.00 92.94 374 PRO A O 1
ATOM 2923 N N . LEU A 1 375 ? 20.941 -13.104 -26.535 1.00 93.12 375 LEU A N 1
ATOM 2924 C CA . LEU A 1 375 ? 21.344 -13.486 -25.184 1.00 93.12 375 LEU A CA 1
ATOM 2925 C C . LEU A 1 375 ? 22.654 -14.303 -25.214 1.00 93.12 375 LEU A C 1
ATOM 2927 O O . LEU A 1 375 ? 22.852 -15.090 -26.141 1.00 93.12 375 LEU A O 1
ATOM 2931 N N . PRO A 1 376 ? 23.563 -14.115 -24.240 1.00 92.00 376 PRO A N 1
ATOM 2932 C CA . PRO A 1 376 ? 24.729 -14.982 -24.063 1.00 92.00 376 PRO A CA 1
ATOM 2933 C C . PRO A 1 376 ? 24.331 -16.439 -23.790 1.00 92.00 376 PRO A C 1
ATOM 2935 O O . PRO A 1 376 ? 23.239 -16.701 -23.285 1.00 92.00 376 PRO A O 1
ATOM 2938 N N . ALA A 1 377 ? 25.223 -17.391 -24.080 1.00 89.25 377 ALA A N 1
ATOM 2939 C CA . ALA A 1 377 ? 24.944 -18.810 -23.851 1.00 89.25 377 ALA A CA 1
ATOM 2940 C C . ALA A 1 377 ? 25.064 -19.208 -22.371 1.00 89.25 377 ALA A C 1
ATOM 2942 O O . ALA A 1 377 ? 24.403 -20.144 -21.922 1.00 89.25 377 ALA A O 1
ATOM 2943 N N . ASN A 1 378 ? 25.917 -18.517 -21.614 1.00 90.69 378 ASN A N 1
ATOM 2944 C CA . ASN A 1 378 ? 26.184 -18.803 -20.209 1.00 90.69 378 ASN A CA 1
ATOM 2945 C C . ASN A 1 378 ? 26.510 -17.515 -19.426 1.00 90.69 378 ASN A C 1
ATOM 2947 O O . ASN A 1 378 ? 26.637 -16.432 -19.999 1.00 90.69 378 ASN A O 1
ATOM 2951 N N . GLU A 1 379 ? 26.634 -17.630 -18.102 1.00 88.56 379 GLU A N 1
ATOM 2952 C CA . GLU A 1 379 ? 26.892 -16.471 -17.240 1.00 88.56 379 GLU A CA 1
ATOM 2953 C C . GLU A 1 379 ? 28.265 -15.828 -17.479 1.00 88.56 379 GLU A C 1
ATOM 2955 O O . GLU A 1 379 ? 28.390 -14.607 -17.393 1.00 88.56 379 GLU A O 1
ATOM 2960 N N . ALA A 1 380 ? 29.291 -16.620 -17.808 1.00 86.19 380 ALA A N 1
ATOM 2961 C CA . ALA A 1 380 ? 30.633 -16.106 -18.068 1.00 86.19 380 ALA A CA 1
ATOM 2962 C C . ALA A 1 380 ? 30.651 -15.208 -19.316 1.00 86.19 380 ALA A C 1
ATOM 2964 O O . ALA A 1 380 ? 31.202 -14.108 -19.265 1.00 86.19 380 ALA A O 1
ATOM 2965 N N . ASP A 1 381 ? 29.958 -15.617 -20.381 1.00 86.75 381 ASP A N 1
ATOM 2966 C CA . ASP A 1 381 ? 29.791 -14.823 -21.603 1.00 86.75 381 ASP A CA 1
ATOM 2967 C C . ASP A 1 381 ? 29.053 -13.496 -21.323 1.00 86.75 381 ASP A C 1
ATOM 2969 O O . ASP A 1 381 ? 29.328 -12.470 -21.949 1.00 86.75 381 ASP A O 1
ATOM 2973 N N . ALA A 1 382 ? 28.113 -13.489 -20.367 1.00 86.88 382 ALA A N 1
ATOM 2974 C CA . ALA A 1 382 ? 27.394 -12.279 -19.965 1.00 86.88 382 ALA A CA 1
ATOM 2975 C C . ALA A 1 382 ? 28.318 -11.262 -19.275 1.00 86.88 382 ALA A C 1
ATOM 2977 O O . ALA A 1 382 ? 28.244 -10.067 -19.570 1.00 86.88 382 ALA A O 1
ATOM 2978 N N . TYR A 1 383 ? 29.215 -11.725 -18.399 1.00 86.56 383 TYR A N 1
ATOM 2979 C CA . TYR A 1 383 ? 30.246 -10.874 -17.795 1.00 86.56 383 TYR A CA 1
ATOM 2980 C C . TYR A 1 383 ? 31.303 -10.432 -18.813 1.00 86.56 383 TYR A C 1
ATOM 2982 O O . TYR A 1 383 ? 31.770 -9.295 -18.761 1.00 86.56 383 TYR A O 1
ATOM 2990 N N . GLU A 1 384 ? 31.663 -11.297 -19.763 1.00 86.56 384 GLU A N 1
ATOM 2991 C CA . GLU A 1 384 ? 32.611 -10.962 -20.826 1.00 86.56 384 GLU A CA 1
ATOM 2992 C C . GLU A 1 384 ? 32.093 -9.857 -21.758 1.00 86.56 384 GLU A C 1
ATOM 2994 O O . GLU A 1 384 ? 32.866 -9.005 -22.216 1.00 86.56 384 GLU A O 1
ATOM 2999 N N . ARG A 1 385 ? 30.779 -9.826 -21.999 1.00 87.88 385 ARG A N 1
ATOM 3000 C CA . ARG A 1 385 ? 30.141 -8.800 -22.828 1.00 87.88 385 ARG A CA 1
ATOM 3001 C C . ARG A 1 385 ? 30.351 -7.382 -22.295 1.00 87.88 385 ARG A C 1
ATOM 3003 O O . ARG A 1 385 ? 30.411 -6.459 -23.097 1.00 87.88 385 ARG A O 1
ATOM 3010 N N . PHE A 1 386 ? 30.502 -7.204 -20.984 1.00 84.94 386 PHE A N 1
ATOM 3011 C CA . PHE A 1 386 ? 30.686 -5.894 -20.349 1.00 84.94 386 PHE A CA 1
ATOM 3012 C C . PHE A 1 386 ? 32.006 -5.818 -19.580 1.00 84.94 386 PHE A C 1
ATOM 3014 O O . PHE A 1 386 ? 32.039 -5.374 -18.438 1.00 84.94 386 PHE A O 1
ATOM 3021 N N . LYS A 1 387 ? 33.114 -6.281 -20.175 1.00 77.31 387 LYS A N 1
ATOM 3022 C CA . LYS A 1 387 ? 34.434 -6.170 -19.537 1.00 77.31 387 LYS A CA 1
ATOM 3023 C C . LYS A 1 387 ? 34.793 -4.695 -19.255 1.00 77.31 387 LYS A C 1
ATOM 3025 O O . LYS A 1 387 ? 34.690 -3.873 -20.167 1.00 77.31 387 LYS A O 1
ATOM 3030 N N . PRO A 1 388 ? 35.253 -4.365 -18.032 1.00 64.69 388 PRO A N 1
ATOM 3031 C CA . PRO A 1 388 ? 35.671 -3.014 -17.668 1.00 64.69 388 PRO A CA 1
ATOM 3032 C C . PRO A 1 388 ? 36.775 -2.490 -18.590 1.00 64.69 388 PRO A C 1
ATOM 3034 O O . PRO A 1 388 ? 37.688 -3.223 -18.974 1.00 64.69 388 PRO A O 1
ATOM 3037 N N . LEU A 1 389 ? 36.708 -1.203 -18.920 1.00 57.66 389 LEU A N 1
ATOM 3038 C CA . LEU A 1 389 ? 37.728 -0.519 -19.710 1.00 57.66 389 LEU A CA 1
ATOM 3039 C C . LEU A 1 389 ? 38.946 -0.216 -18.828 1.00 57.66 389 LEU A C 1
ATOM 3041 O O . LEU A 1 389 ? 38.875 0.650 -17.957 1.00 57.66 389 LEU A O 1
ATOM 3045 N N . THR A 1 390 ? 40.083 -0.865 -19.074 1.00 52.56 390 THR A N 1
ATOM 3046 C CA . THR A 1 390 ? 41.359 -0.477 -18.450 1.00 52.56 390 THR A CA 1
ATOM 3047 C C . THR A 1 390 ? 42.059 0.605 -19.278 1.00 52.56 390 THR A C 1
ATOM 3049 O O . THR A 1 390 ? 42.101 0.544 -20.509 1.00 52.56 390 THR A O 1
ATOM 3052 N N . ARG A 1 391 ? 42.595 1.641 -18.618 1.00 50.72 391 ARG A N 1
ATOM 3053 C CA . ARG A 1 391 ? 43.414 2.671 -19.281 1.00 50.72 391 ARG A CA 1
ATOM 3054 C C . ARG A 1 391 ? 44.841 2.147 -19.430 1.00 50.72 391 ARG A C 1
ATOM 3056 O O . ARG A 1 391 ? 45.444 1.752 -18.440 1.00 50.72 391 ARG A O 1
ATOM 3063 N N . VAL A 1 392 ? 45.376 2.167 -20.648 1.00 46.62 392 VAL A N 1
ATOM 3064 C CA . VAL A 1 392 ? 46.757 1.763 -20.948 1.00 46.62 392 VAL A CA 1
ATOM 3065 C C . VAL A 1 392 ? 47.461 2.923 -21.648 1.00 46.62 392 VAL A C 1
ATOM 3067 O O . VAL A 1 392 ? 46.944 3.485 -22.615 1.00 46.62 392 VAL A O 1
ATOM 3070 N N . TRP A 1 393 ? 48.640 3.300 -21.159 1.00 39.97 393 TRP A N 1
ATOM 3071 C CA . TRP A 1 393 ? 49.492 4.295 -21.809 1.00 39.97 393 TRP A CA 1
ATOM 3072 C C . TRP A 1 393 ? 50.222 3.659 -22.998 1.00 39.97 393 TRP A C 1
ATOM 3074 O O . TRP A 1 393 ? 50.901 2.649 -22.832 1.00 39.97 393 TRP A O 1
ATOM 3084 N N . LYS A 1 394 ? 50.105 4.247 -24.198 1.00 41.06 394 LYS A N 1
ATOM 3085 C CA . LYS A 1 394 ? 50.930 3.884 -25.366 1.00 41.06 394 LYS A CA 1
ATOM 3086 C C . LYS A 1 394 ? 51.425 5.140 -26.079 1.00 41.06 394 LYS A C 1
ATOM 3088 O O . LYS A 1 394 ? 50.635 6.015 -26.420 1.00 41.06 394 LYS A O 1
ATOM 3093 N N . SER A 1 395 ? 52.735 5.225 -26.319 1.00 41.00 395 SER A N 1
ATOM 3094 C CA . SER A 1 395 ? 53.371 6.280 -27.133 1.00 41.00 395 SER A CA 1
ATOM 3095 C C . SER A 1 395 ? 52.948 7.715 -26.764 1.00 41.00 395 SER A C 1
ATOM 3097 O O . SER A 1 395 ? 52.629 8.521 -27.637 1.00 41.00 395 SER A O 1
ATOM 3099 N N . GLY A 1 396 ? 52.895 8.031 -25.465 1.00 39.56 396 GLY A N 1
ATOM 3100 C CA . GLY A 1 396 ? 52.550 9.371 -24.970 1.00 39.56 396 GLY A CA 1
ATOM 3101 C C . GLY A 1 396 ? 51.073 9.769 -25.114 1.00 39.56 396 GLY A C 1
ATOM 3102 O O . GLY A 1 396 ? 50.738 10.929 -24.886 1.00 39.56 396 GLY A O 1
ATOM 3103 N N . LYS A 1 397 ? 50.182 8.836 -25.480 1.00 34.91 397 LYS A N 1
ATOM 3104 C CA . LYS A 1 397 ? 48.724 9.030 -25.516 1.00 34.91 397 LYS A CA 1
ATOM 3105 C C . LYS A 1 397 ? 48.010 7.985 -24.652 1.00 34.91 397 LYS A C 1
ATOM 3107 O O . LYS A 1 397 ? 48.443 6.837 -24.540 1.00 34.91 397 LYS A O 1
ATOM 3112 N N . LEU A 1 398 ? 46.906 8.397 -24.032 1.00 40.91 398 LEU A N 1
ATOM 3113 C CA . LEU A 1 398 ? 46.079 7.550 -23.175 1.00 40.91 398 LEU A CA 1
ATOM 3114 C C . LEU A 1 398 ? 45.099 6.740 -24.038 1.00 40.91 398 LEU A C 1
ATOM 3116 O O . LEU A 1 398 ? 44.243 7.324 -24.701 1.00 40.91 398 LEU A O 1
ATOM 3120 N N . PHE A 1 399 ? 45.204 5.409 -24.024 1.00 41.91 399 PHE A N 1
ATOM 3121 C CA . PHE A 1 399 ? 44.298 4.519 -24.755 1.00 41.91 399 PHE A CA 1
ATOM 3122 C C . PHE A 1 399 ? 43.354 3.783 -23.797 1.00 41.91 399 PHE A C 1
ATOM 3124 O O . PHE A 1 399 ? 43.730 3.400 -22.687 1.00 41.91 399 PHE A O 1
ATOM 3131 N N . ARG A 1 400 ? 42.111 3.558 -24.234 1.00 46.91 400 ARG A N 1
ATOM 3132 C CA . ARG A 1 400 ? 41.167 2.645 -23.574 1.00 46.91 400 ARG A CA 1
ATOM 3133 C C . ARG A 1 400 ? 41.344 1.259 -24.201 1.00 46.91 400 ARG A C 1
ATOM 3135 O O . ARG A 1 400 ? 41.198 1.134 -25.410 1.00 46.91 400 ARG A O 1
ATOM 3142 N N . SER A 1 401 ? 41.695 0.245 -23.409 1.00 46.09 401 SER A N 1
ATOM 3143 C CA . SER A 1 401 ? 41.937 -1.127 -23.884 1.00 46.09 401 SER A CA 1
ATOM 3144 C C . SER A 1 401 ? 41.277 -2.144 -22.955 1.00 46.09 401 SER A C 1
ATOM 3146 O O . SER A 1 401 ? 41.314 -1.993 -21.734 1.00 46.09 401 SER A O 1
ATOM 3148 N N . THR A 1 402 ? 40.706 -3.205 -23.525 1.00 39.81 402 THR A N 1
ATOM 3149 C CA . THR A 1 402 ? 40.197 -4.382 -22.794 1.00 39.81 402 THR A CA 1
ATOM 3150 C C . THR A 1 402 ? 41.275 -5.451 -22.564 1.00 39.81 402 THR A C 1
ATOM 3152 O O . THR A 1 402 ? 40.992 -6.485 -21.959 1.00 39.81 402 THR A O 1
ATOM 3155 N N . VAL A 1 403 ? 42.497 -5.242 -23.072 1.00 40.31 403 VAL A N 1
ATOM 3156 C CA . VAL A 1 403 ? 43.605 -6.210 -23.042 1.00 40.31 403 VAL A CA 1
ATOM 3157 C C . VAL A 1 403 ? 44.764 -5.652 -22.215 1.00 40.31 403 VAL A C 1
ATOM 3159 O O . VAL A 1 403 ? 45.376 -4.654 -22.600 1.00 40.31 403 VAL A O 1
ATOM 3162 N N . ILE A 1 404 ? 45.089 -6.335 -21.114 1.00 38.34 404 ILE A N 1
ATOM 3163 C CA . ILE A 1 404 ? 46.396 -6.253 -20.452 1.00 38.34 404 ILE A CA 1
ATOM 3164 C C . ILE A 1 404 ? 47.244 -7.382 -21.051 1.00 38.34 404 ILE A C 1
ATOM 3166 O O . ILE A 1 404 ? 46.954 -8.553 -20.810 1.00 38.34 404 ILE A O 1
ATOM 3170 N N . ASN A 1 405 ? 48.264 -7.055 -21.851 1.00 33.81 405 ASN A N 1
ATOM 3171 C CA . ASN A 1 405 ? 49.271 -8.038 -22.264 1.00 33.81 405 ASN A CA 1
ATOM 3172 C C . ASN A 1 405 ? 50.256 -8.235 -21.096 1.00 33.81 405 ASN A C 1
ATOM 3174 O O . ASN A 1 405 ? 50.929 -7.272 -20.736 1.00 33.81 405 ASN A O 1
ATOM 3178 N N . PRO A 1 406 ? 50.401 -9.440 -20.510 1.00 36.28 406 PRO A N 1
ATOM 3179 C CA . PRO A 1 406 ? 51.280 -9.660 -19.352 1.00 36.28 406 PRO A CA 1
ATOM 3180 C C . PRO A 1 406 ? 52.783 -9.686 -19.685 1.00 36.28 406 PRO A C 1
ATOM 3182 O O . PRO A 1 406 ? 53.587 -10.044 -18.831 1.00 36.28 406 PRO A O 1
ATOM 3185 N N . SER A 1 407 ? 53.167 -9.415 -20.935 1.00 31.20 407 SER A N 1
ATOM 3186 C CA . SER A 1 407 ? 54.486 -9.753 -21.491 1.00 31.20 407 SER A CA 1
ATOM 3187 C C . SER A 1 407 ? 55.358 -8.558 -21.891 1.00 31.20 407 SER A C 1
ATOM 3189 O O . SER A 1 407 ? 56.439 -8.778 -22.431 1.00 31.20 407 SER A O 1
ATOM 3191 N N . GLU A 1 408 ? 54.968 -7.316 -21.589 1.00 31.64 408 GLU A N 1
ATOM 3192 C CA . GLU A 1 408 ? 55.850 -6.152 -21.772 1.00 31.64 408 GLU A CA 1
ATOM 3193 C C . GLU A 1 408 ? 56.320 -5.600 -20.415 1.00 31.64 408 GLU A C 1
ATOM 3195 O O . GLU A 1 408 ? 55.483 -5.249 -19.581 1.00 31.64 408 GLU A O 1
ATOM 3200 N N . PRO A 1 409 ? 57.640 -5.528 -20.156 1.00 32.09 409 PRO A N 1
ATOM 3201 C CA . PRO A 1 409 ? 58.159 -4.907 -18.947 1.00 32.09 409 PRO A CA 1
ATOM 3202 C C . PRO A 1 409 ? 58.025 -3.384 -19.060 1.00 32.09 409 PRO A C 1
ATOM 3204 O O . PRO A 1 409 ? 58.549 -2.774 -19.991 1.00 32.09 409 PRO A O 1
ATOM 3207 N N . SER A 1 410 ? 57.332 -2.766 -18.104 1.00 31.66 410 SER A N 1
ATOM 3208 C CA . SER A 1 410 ? 57.289 -1.313 -17.957 1.00 31.66 410 SER A CA 1
ATOM 3209 C C . SER A 1 410 ? 58.633 -0.814 -17.424 1.00 31.66 410 SER A C 1
ATOM 3211 O O . SER A 1 410 ? 58.934 -0.977 -16.241 1.00 31.66 410 SER A O 1
ATOM 3213 N N . SER A 1 411 ? 59.441 -0.217 -18.293 1.00 34.84 411 SER A N 1
ATOM 3214 C CA . SER A 1 411 ? 60.501 0.703 -17.893 1.00 34.84 411 SER A CA 1
ATOM 3215 C C . SER A 1 411 ? 59.883 2.090 -17.734 1.00 34.84 411 SER A C 1
ATOM 3217 O O . SER A 1 411 ? 59.404 2.661 -18.712 1.00 34.84 411 SER A O 1
ATOM 3219 N N . ASP A 1 412 ? 59.789 2.586 -16.507 1.00 35.47 412 ASP A N 1
ATOM 3220 C CA . ASP A 1 412 ? 60.553 3.762 -16.079 1.00 35.47 412 ASP A CA 1
ATOM 3221 C C . ASP A 1 412 ? 60.080 4.259 -14.710 1.00 35.47 412 ASP A C 1
ATOM 3223 O O . ASP A 1 412 ? 58.903 4.214 -14.350 1.00 35.47 412 ASP A O 1
ATOM 3227 N N . ASP A 1 413 ? 61.097 4.655 -13.960 1.00 35.56 413 ASP A N 1
ATOM 3228 C CA . ASP A 1 413 ? 61.142 5.079 -12.574 1.00 35.56 413 ASP A CA 1
ATOM 3229 C C . ASP A 1 413 ? 60.914 6.599 -12.445 1.00 35.56 413 ASP A C 1
ATOM 3231 O O . ASP A 1 413 ? 61.117 7.357 -13.394 1.00 35.56 413 ASP A O 1
ATOM 3235 N N . GLU A 1 414 ? 60.575 6.999 -11.221 1.00 37.59 414 GLU A N 1
ATOM 3236 C CA . GLU A 1 414 ? 60.590 8.344 -10.626 1.00 37.59 414 GLU A CA 1
ATOM 3237 C C . GLU A 1 414 ? 59.566 9.421 -11.045 1.00 37.59 414 GLU A C 1
ATOM 3239 O O . GLU A 1 414 ? 59.526 9.937 -12.162 1.00 37.59 414 GLU A O 1
ATOM 3244 N N . GLY A 1 415 ? 58.811 9.879 -10.035 1.00 29.97 415 GLY A N 1
ATOM 3245 C CA . GLY A 1 415 ? 58.091 11.151 -10.056 1.00 29.97 415 GLY A CA 1
ATOM 3246 C C . GLY A 1 415 ? 56.898 11.194 -9.105 1.00 29.97 415 GLY A C 1
ATOM 3247 O O . GLY A 1 415 ? 55.758 11.054 -9.541 1.00 29.97 415 GLY A O 1
ATOM 3248 N N . GLU A 1 416 ? 57.146 11.416 -7.812 1.00 39.31 416 GLU A N 1
ATOM 3249 C CA . GLU A 1 416 ? 56.112 11.837 -6.860 1.00 39.31 416 GLU A CA 1
ATOM 3250 C C . GLU A 1 416 ? 55.430 13.123 -7.363 1.00 39.31 416 GLU A C 1
ATOM 3252 O O . GLU A 1 416 ? 56.080 14.160 -7.483 1.00 39.31 416 GLU A O 1
ATOM 3257 N N . ASN A 1 417 ? 54.130 13.051 -7.668 1.00 29.44 417 ASN A N 1
ATOM 3258 C CA . ASN A 1 417 ? 53.163 14.136 -7.473 1.00 29.44 417 ASN A CA 1
ATOM 3259 C C . ASN A 1 417 ? 51.721 13.602 -7.560 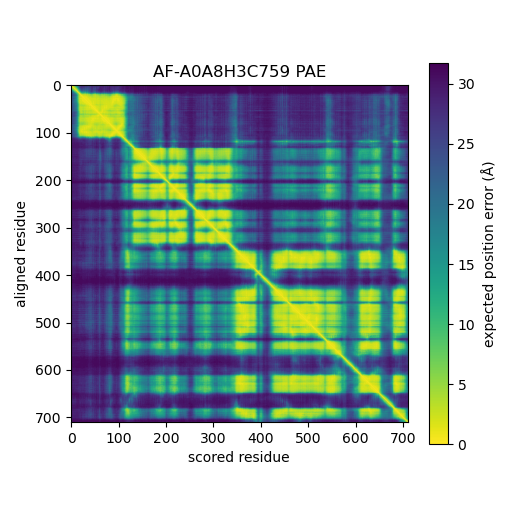1.00 29.44 417 ASN A C 1
ATOM 3261 O O . ASN A 1 417 ? 51.337 12.908 -8.500 1.00 29.44 417 ASN A O 1
ATOM 3265 N N . GLU A 1 418 ? 50.943 13.946 -6.536 1.00 39.62 418 GLU A N 1
ATOM 3266 C CA . GLU A 1 418 ? 49.525 13.655 -6.323 1.00 39.62 418 GLU A CA 1
ATOM 3267 C C . GLU A 1 418 ? 48.627 14.044 -7.510 1.00 39.62 418 GLU A C 1
ATOM 3269 O O . GLU A 1 418 ? 48.652 15.200 -7.921 1.00 39.62 418 GLU A O 1
ATOM 3274 N N . VAL A 1 419 ? 47.745 13.128 -7.949 1.00 31.42 419 VAL A N 1
ATOM 3275 C CA . VAL A 1 419 ? 46.297 13.388 -8.138 1.00 31.42 419 VAL A CA 1
ATOM 3276 C C . VAL A 1 419 ? 45.515 12.072 -7.945 1.00 31.42 419 VAL A C 1
ATOM 3278 O O . VAL A 1 419 ? 45.550 11.170 -8.782 1.00 31.42 419 VAL A O 1
ATOM 3281 N N . THR A 1 420 ? 44.754 11.976 -6.857 1.00 36.34 420 THR A N 1
ATOM 3282 C CA . THR A 1 420 ? 43.821 10.895 -6.469 1.00 36.34 420 THR A CA 1
ATOM 3283 C C . THR A 1 420 ? 42.525 10.865 -7.308 1.00 36.34 420 THR A C 1
ATOM 3285 O O . THR A 1 420 ? 41.448 10.614 -6.790 1.00 36.34 420 THR A O 1
ATOM 3288 N N . GLU A 1 421 ? 42.587 11.120 -8.619 1.00 36.69 421 GLU A N 1
ATOM 3289 C CA . GLU A 1 421 ? 41.404 11.066 -9.509 1.00 36.69 421 GLU A CA 1
ATOM 3290 C C . GLU A 1 421 ? 41.330 9.768 -10.338 1.00 36.69 421 GLU A C 1
ATOM 3292 O O . GLU A 1 421 ? 40.282 9.424 -10.883 1.00 36.69 421 GLU A O 1
ATOM 3297 N N . GLY A 1 422 ? 42.430 9.015 -10.444 1.00 40.25 422 GLY A N 1
ATOM 3298 C CA . GLY A 1 422 ? 42.496 7.801 -11.266 1.00 40.25 422 GLY A CA 1
ATOM 3299 C C . GLY A 1 422 ? 41.830 6.567 -10.648 1.00 40.25 422 GLY A C 1
ATOM 3300 O O . GLY A 1 422 ? 41.214 5.787 -11.374 1.00 40.25 422 GLY A O 1
ATOM 3301 N N . GLU A 1 423 ? 41.930 6.385 -9.328 1.00 42.28 423 GLU A N 1
ATOM 3302 C CA . GLU A 1 423 ? 41.428 5.185 -8.638 1.00 42.28 423 GLU A CA 1
ATOM 3303 C C . GLU A 1 423 ? 39.894 5.154 -8.538 1.00 42.28 423 GLU A C 1
ATOM 3305 O O . GLU A 1 423 ? 39.283 4.117 -8.813 1.00 42.28 423 GLU A O 1
ATOM 3310 N N . ASP A 1 424 ? 39.259 6.293 -8.242 1.00 39.12 424 ASP A N 1
ATOM 3311 C CA . ASP A 1 424 ? 37.796 6.396 -8.128 1.00 39.12 424 ASP A CA 1
ATOM 3312 C C . ASP A 1 424 ? 37.097 6.153 -9.477 1.00 39.12 424 ASP A C 1
ATOM 3314 O O . ASP A 1 424 ? 36.116 5.412 -9.556 1.00 39.12 424 ASP A O 1
ATOM 3318 N N . VAL A 1 425 ? 37.654 6.674 -10.577 1.00 47.97 425 VAL A N 1
ATOM 3319 C CA . VAL A 1 425 ? 37.085 6.496 -11.927 1.00 47.97 425 VAL A CA 1
ATOM 3320 C C . VAL A 1 425 ? 37.166 5.038 -12.400 1.00 47.97 425 VAL A C 1
ATOM 3322 O O . VAL A 1 425 ? 36.271 4.557 -13.102 1.00 47.97 425 VAL A O 1
ATOM 3325 N N . VAL A 1 426 ? 38.225 4.313 -12.025 1.00 51.09 426 VAL A N 1
ATOM 3326 C CA . VAL A 1 426 ? 38.368 2.881 -12.339 1.00 51.09 426 VAL A CA 1
ATOM 3327 C C . VAL A 1 426 ? 37.361 2.064 -11.531 1.00 51.09 426 VAL A C 1
ATOM 3329 O O . VAL A 1 426 ? 36.669 1.214 -12.096 1.00 51.09 426 VAL A O 1
ATOM 3332 N N . LYS A 1 427 ? 37.209 2.358 -10.237 1.00 53.75 427 LYS A N 1
ATOM 3333 C CA . LYS A 1 427 ? 36.238 1.688 -9.367 1.00 53.75 427 LYS A CA 1
ATOM 3334 C C . LYS A 1 427 ? 34.796 1.858 -9.866 1.00 53.75 427 LYS A C 1
ATOM 3336 O O . LYS A 1 427 ? 34.095 0.856 -10.020 1.00 53.75 427 LYS A O 1
ATOM 3341 N N . ASP A 1 428 ? 34.399 3.075 -10.237 1.00 54.84 428 ASP A N 1
ATOM 3342 C CA . ASP A 1 428 ? 33.065 3.369 -10.782 1.00 54.84 428 ASP A CA 1
ATOM 3343 C C . ASP A 1 428 ? 32.794 2.633 -12.108 1.00 54.84 428 ASP A C 1
ATOM 3345 O O . ASP A 1 428 ? 31.693 2.124 -12.341 1.00 54.84 428 ASP A O 1
ATOM 3349 N N . SER A 1 429 ? 33.805 2.511 -12.978 1.00 62.44 429 SER A N 1
ATOM 3350 C CA . SER A 1 429 ? 33.684 1.772 -14.244 1.00 62.44 429 SER A CA 1
ATOM 3351 C C . SER A 1 429 ? 33.490 0.267 -14.025 1.00 62.44 429 SER A C 1
ATOM 3353 O O . SER A 1 429 ? 32.666 -0.356 -14.707 1.00 62.44 429 SER A O 1
ATOM 3355 N N . HIS A 1 430 ? 34.193 -0.318 -13.052 1.00 68.44 430 HIS A N 1
ATOM 3356 C CA . HIS A 1 430 ? 34.023 -1.718 -12.657 1.00 68.44 430 HIS A CA 1
ATOM 3357 C C . HIS A 1 430 ? 32.635 -1.982 -12.056 1.00 68.44 430 HIS A C 1
ATOM 3359 O O . HIS A 1 430 ? 31.997 -2.982 -12.400 1.00 68.44 430 HIS A O 1
ATOM 3365 N N . GLU A 1 431 ? 32.143 -1.087 -11.197 1.00 69.88 431 GLU A N 1
ATOM 3366 C CA . GLU A 1 431 ? 30.805 -1.188 -10.606 1.00 69.88 431 GLU A CA 1
ATOM 3367 C C . GLU A 1 431 ? 29.704 -1.087 -11.672 1.00 69.88 431 GLU A C 1
ATOM 3369 O O . GLU A 1 431 ? 28.778 -1.904 -11.686 1.00 69.88 431 GLU A O 1
ATOM 3374 N N . HIS A 1 432 ? 29.834 -0.150 -12.616 1.00 75.00 432 HIS A N 1
ATOM 3375 C CA . HIS A 1 432 ? 28.879 0.024 -13.711 1.00 75.00 432 HIS A CA 1
ATOM 3376 C C . HIS A 1 432 ? 28.837 -1.186 -14.656 1.00 75.00 432 HIS A C 1
ATOM 3378 O O . HIS A 1 432 ? 27.766 -1.714 -14.953 1.00 75.00 432 HIS A O 1
ATOM 3384 N N . SER A 1 433 ? 30.009 -1.674 -15.068 1.00 80.19 433 SER A N 1
ATOM 3385 C CA . SER A 1 433 ? 30.169 -2.857 -15.922 1.00 80.19 433 SER A CA 1
ATOM 3386 C C . SER A 1 433 ? 29.540 -4.105 -15.294 1.00 80.19 433 SER A C 1
ATOM 3388 O O . SER A 1 433 ? 28.773 -4.833 -15.928 1.00 80.19 433 SER A O 1
ATOM 3390 N N . ARG A 1 434 ? 29.789 -4.309 -13.993 1.00 80.00 434 ARG A N 1
ATOM 3391 C CA . ARG A 1 434 ? 29.182 -5.395 -13.219 1.00 80.00 434 ARG A CA 1
ATOM 3392 C C . ARG A 1 434 ? 27.662 -5.255 -13.138 1.00 80.00 434 ARG A C 1
ATOM 3394 O O . ARG A 1 434 ? 26.961 -6.256 -13.255 1.00 80.00 434 ARG A O 1
ATOM 3401 N N . ALA A 1 435 ? 27.142 -4.042 -12.953 1.00 81.81 435 ALA A N 1
ATOM 3402 C CA . ALA A 1 435 ? 25.701 -3.805 -12.908 1.00 81.81 435 ALA A CA 1
ATOM 3403 C C . ALA A 1 435 ? 25.011 -4.161 -14.238 1.00 81.81 435 ALA A C 1
ATOM 3405 O O . ALA A 1 435 ? 23.953 -4.787 -14.213 1.00 81.81 435 ALA A O 1
ATOM 3406 N N . LEU A 1 436 ? 25.618 -3.831 -15.385 1.00 87.25 436 LEU A N 1
ATOM 3407 C CA . LEU A 1 436 ? 25.101 -4.206 -16.709 1.00 87.25 436 LEU A CA 1
ATOM 3408 C C . LEU A 1 436 ? 25.093 -5.725 -16.918 1.00 87.25 436 LEU A C 1
ATOM 3410 O O . LEU A 1 436 ? 24.094 -6.273 -17.383 1.00 87.25 436 LEU A O 1
ATOM 3414 N N . ALA A 1 437 ? 26.160 -6.418 -16.511 1.00 86.88 437 ALA A N 1
ATOM 3415 C CA . ALA A 1 437 ? 26.211 -7.878 -16.560 1.00 86.88 437 ALA A CA 1
ATOM 3416 C C . ALA A 1 437 ? 25.114 -8.517 -15.692 1.00 86.88 437 ALA A C 1
ATOM 3418 O O . ALA A 1 437 ? 24.421 -9.425 -16.144 1.00 86.88 437 ALA A O 1
ATOM 3419 N N . LEU A 1 438 ? 24.884 -8.002 -14.478 1.00 86.00 438 LEU A N 1
ATOM 3420 C CA . LEU A 1 438 ? 23.804 -8.480 -13.608 1.00 86.00 438 LEU A CA 1
ATOM 3421 C C . LEU A 1 438 ? 22.415 -8.257 -14.221 1.00 86.00 438 LEU A C 1
ATOM 3423 O O . LEU A 1 438 ? 21.569 -9.145 -14.133 1.00 86.00 438 LEU A O 1
ATOM 3427 N N . GLN A 1 439 ? 22.180 -7.111 -14.867 1.00 89.62 439 GLN A N 1
ATOM 3428 C CA . GLN A 1 439 ? 20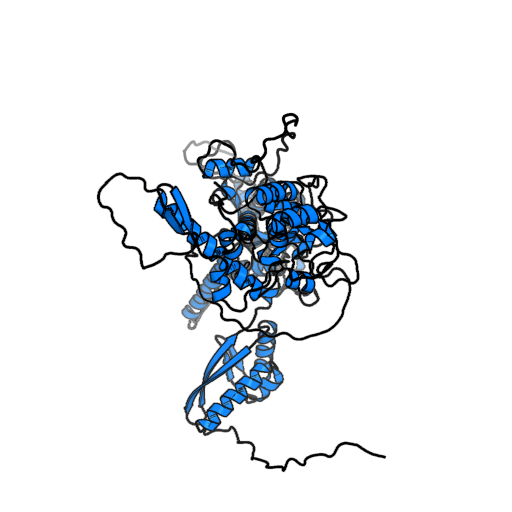.929 -6.854 -15.588 1.00 89.62 439 GLN A CA 1
ATOM 3429 C C . GLN A 1 439 ? 20.748 -7.811 -16.776 1.00 89.62 439 GLN A C 1
ATOM 3431 O O . GLN A 1 439 ? 19.642 -8.299 -16.991 1.00 89.62 439 GLN A O 1
ATOM 3436 N N . LEU A 1 440 ? 21.822 -8.125 -17.512 1.00 91.25 440 LEU A N 1
ATOM 3437 C CA . LEU A 1 440 ? 21.783 -9.096 -18.609 1.00 91.25 440 LEU A CA 1
ATOM 3438 C C . LEU A 1 440 ? 21.487 -10.515 -18.116 1.00 91.25 440 LEU A C 1
ATOM 3440 O O . LEU A 1 440 ? 20.659 -11.200 -18.705 1.00 91.25 440 LEU A O 1
ATOM 3444 N N . LEU A 1 441 ? 22.115 -10.945 -17.019 1.00 88.25 441 LEU A N 1
ATOM 3445 C CA . LEU A 1 441 ? 21.810 -12.231 -16.380 1.00 88.25 441 LEU A CA 1
ATOM 3446 C C . LEU A 1 441 ? 20.343 -12.312 -15.961 1.00 88.25 441 LEU A C 1
ATOM 3448 O O . LEU A 1 441 ? 19.709 -13.358 -16.078 1.00 88.25 441 LEU A O 1
ATOM 3452 N N . SER A 1 442 ? 19.797 -11.198 -15.486 1.00 85.62 442 SER A N 1
ATOM 3453 C CA . SER A 1 442 ? 18.384 -11.109 -15.159 1.00 85.62 442 SER A CA 1
ATOM 3454 C C . SER A 1 442 ? 17.492 -11.225 -16.391 1.00 85.62 442 SER A C 1
ATOM 3456 O O . SER A 1 442 ? 16.541 -11.994 -16.365 1.00 85.62 442 SER A O 1
ATOM 3458 N N . GLU A 1 443 ? 17.857 -10.582 -17.503 1.00 90.69 443 GLU A N 1
ATOM 3459 C CA . GLU A 1 443 ? 17.157 -10.728 -18.787 1.00 90.69 443 GLU A CA 1
ATOM 3460 C C . GLU A 1 443 ? 17.221 -12.160 -19.338 1.00 90.69 443 GLU A C 1
ATOM 3462 O O . GLU A 1 443 ? 16.252 -12.641 -19.922 1.00 90.69 443 GLU A O 1
ATOM 3467 N N . MET A 1 444 ? 18.333 -12.871 -19.117 1.00 89.75 444 MET A N 1
ATOM 3468 C CA . MET A 1 444 ? 18.468 -14.289 -19.471 1.00 89.75 444 MET A CA 1
ATOM 3469 C C . MET A 1 444 ? 17.529 -15.188 -18.658 1.00 89.75 444 MET A C 1
ATOM 3471 O O . MET A 1 444 ? 17.055 -16.202 -19.168 1.00 89.75 444 MET A O 1
ATOM 3475 N N . ARG A 1 445 ? 17.273 -14.844 -17.389 1.00 85.75 445 ARG A N 1
ATOM 3476 C CA . ARG A 1 445 ? 16.349 -15.587 -16.518 1.00 85.75 445 ARG A CA 1
ATOM 3477 C C . ARG A 1 445 ? 14.891 -15.230 -16.788 1.00 85.75 445 ARG A C 1
ATOM 3479 O O . ARG A 1 445 ? 14.040 -16.120 -16.791 1.00 85.75 445 ARG A O 1
ATOM 3486 N N . HIS A 1 446 ? 14.613 -13.945 -16.976 1.00 82.06 446 HIS A N 1
ATOM 3487 C CA . HIS A 1 446 ? 13.283 -13.399 -17.183 1.00 82.06 446 HIS A CA 1
ATOM 3488 C C . HIS A 1 446 ? 13.338 -12.231 -18.168 1.00 82.06 446 HIS A C 1
ATOM 3490 O O . HIS A 1 446 ? 13.831 -11.149 -17.841 1.00 82.06 446 HIS A O 1
ATOM 3496 N N . SER A 1 447 ? 12.840 -12.452 -19.387 1.00 89.69 447 SER A N 1
ATOM 3497 C CA . SER A 1 447 ? 12.839 -11.396 -20.393 1.00 89.69 447 SER A CA 1
ATOM 3498 C C . SER A 1 447 ? 11.708 -10.405 -20.152 1.00 89.69 447 SER A C 1
ATOM 3500 O O . SER A 1 447 ? 10.553 -10.801 -19.995 1.00 89.69 447 SER A O 1
ATOM 3502 N N . LEU A 1 448 ? 12.039 -9.113 -20.209 1.00 91.38 448 LEU A N 1
ATOM 3503 C CA . LEU A 1 448 ? 11.076 -8.023 -20.055 1.00 91.38 448 LEU A CA 1
ATOM 3504 C C . LEU A 1 448 ? 9.910 -8.130 -21.051 1.00 91.38 448 LEU A C 1
ATOM 3506 O O . LEU A 1 448 ? 8.750 -7.973 -20.674 1.00 91.38 448 LEU A O 1
ATOM 3510 N N . LEU A 1 449 ? 10.203 -8.386 -22.329 1.00 92.06 449 LEU A N 1
ATOM 3511 C CA . LEU A 1 449 ? 9.166 -8.436 -23.363 1.00 92.06 449 LEU A CA 1
ATOM 3512 C C . LEU A 1 449 ? 8.310 -9.704 -23.259 1.00 92.06 449 LEU A C 1
ATOM 3514 O O . LEU A 1 449 ? 7.103 -9.633 -23.479 1.00 92.06 449 LEU A O 1
ATOM 3518 N N . ASP A 1 450 ? 8.891 -10.836 -22.857 1.00 89.12 450 ASP A N 1
ATOM 3519 C CA . ASP A 1 450 ? 8.123 -12.060 -22.595 1.00 89.12 450 ASP A CA 1
ATOM 3520 C C . ASP A 1 450 ? 7.190 -11.889 -21.391 1.00 89.12 450 ASP A C 1
ATOM 3522 O O . ASP A 1 450 ? 6.029 -12.305 -21.440 1.00 89.12 450 ASP A O 1
ATOM 3526 N N . GLU A 1 451 ? 7.668 -11.228 -20.330 1.00 85.44 451 GLU A N 1
ATOM 3527 C CA . GLU A 1 451 ? 6.853 -10.855 -19.173 1.00 85.44 451 GLU A CA 1
ATOM 3528 C C . GLU A 1 451 ? 5.672 -9.997 -19.622 1.00 85.44 451 GLU A C 1
ATOM 3530 O O . GLU A 1 451 ? 4.514 -10.331 -19.348 1.00 85.44 451 GLU A O 1
ATOM 3535 N N . MET A 1 452 ? 5.954 -8.930 -20.375 1.00 88.06 452 MET A N 1
ATOM 3536 C CA . MET A 1 452 ? 4.928 -8.027 -20.876 1.00 88.06 452 MET A CA 1
ATOM 3537 C C . MET A 1 452 ? 3.888 -8.775 -21.713 1.00 88.06 452 MET A C 1
ATOM 3539 O O . MET A 1 452 ? 2.691 -8.661 -21.447 1.00 88.06 452 MET A O 1
ATOM 3543 N N . ALA A 1 453 ? 4.327 -9.604 -22.661 1.00 86.88 453 ALA A N 1
ATOM 3544 C CA . ALA A 1 453 ? 3.448 -10.416 -23.499 1.00 86.88 453 ALA A CA 1
ATOM 3545 C C . ALA A 1 453 ? 2.597 -11.406 -22.685 1.00 86.88 453 ALA A C 1
ATOM 3547 O O . ALA A 1 453 ? 1.459 -11.699 -23.058 1.00 86.88 453 ALA A O 1
ATOM 3548 N N . SER A 1 454 ? 3.113 -11.920 -21.563 1.00 83.81 454 SER A N 1
ATOM 3549 C CA . SER A 1 454 ? 2.386 -12.866 -20.712 1.00 83.81 454 SER A CA 1
ATOM 3550 C C . SER A 1 454 ? 1.179 -12.232 -20.007 1.00 83.81 454 SER A C 1
ATOM 3552 O O . SER A 1 454 ? 0.117 -12.859 -19.957 1.00 83.81 454 SER A O 1
ATOM 3554 N N . TYR A 1 455 ? 1.318 -10.986 -19.539 1.00 77.75 455 TYR A N 1
ATOM 3555 C CA . TYR A 1 455 ? 0.269 -10.240 -18.833 1.00 77.75 455 TYR A CA 1
ATOM 3556 C C . TYR A 1 455 ? -0.671 -9.475 -19.769 1.00 77.75 455 TYR A C 1
ATOM 3558 O O . TYR A 1 455 ? -1.815 -9.203 -19.404 1.00 77.75 455 TYR A O 1
ATOM 3566 N N . LEU A 1 456 ? -0.212 -9.139 -20.975 1.00 81.19 456 LEU A N 1
ATOM 3567 C CA . LEU A 1 456 ? -0.940 -8.314 -21.939 1.00 81.19 456 LEU A CA 1
ATOM 3568 C C . LEU A 1 456 ? -1.740 -9.119 -22.977 1.00 81.19 456 LEU A C 1
ATOM 3570 O O . LEU A 1 456 ? -2.172 -8.565 -23.985 1.00 81.19 456 LEU A O 1
ATOM 3574 N N . LYS A 1 457 ? -1.984 -10.416 -22.746 1.00 66.19 457 LYS A N 1
ATOM 3575 C CA . LYS A 1 457 ? -2.822 -11.243 -23.633 1.00 66.19 457 LYS A CA 1
ATOM 3576 C C . LYS A 1 457 ? -4.256 -10.703 -23.661 1.00 66.19 457 LYS A C 1
ATOM 3578 O O . LYS A 1 457 ? -5.037 -10.971 -22.750 1.00 66.19 457 LYS A O 1
ATOM 3583 N N . ALA A 1 458 ? -4.599 -9.948 -24.701 1.00 59.94 458 ALA A N 1
ATOM 3584 C CA . ALA A 1 458 ? -5.916 -9.353 -24.877 1.00 59.94 458 ALA A CA 1
ATOM 3585 C C . ALA A 1 458 ? -6.470 -9.637 -26.279 1.00 59.94 458 ALA A C 1
ATOM 3587 O O . ALA A 1 458 ? -5.760 -9.513 -27.272 1.00 59.94 458 ALA A O 1
ATOM 3588 N N . ASP A 1 459 ? -7.769 -9.934 -26.352 1.00 59.00 459 ASP A N 1
ATOM 3589 C CA . ASP A 1 459 ? -8.530 -10.081 -27.605 1.00 59.00 459 ASP A CA 1
ATOM 3590 C C . ASP A 1 459 ? -8.828 -8.717 -28.286 1.00 59.00 459 ASP A C 1
ATOM 3592 O O . ASP A 1 459 ? -9.554 -8.645 -29.276 1.00 59.00 459 ASP A O 1
ATOM 3596 N N . GLN A 1 460 ? -8.300 -7.608 -27.746 1.00 63.00 460 GLN A N 1
ATOM 3597 C CA . GLN A 1 460 ? -8.539 -6.222 -28.176 1.00 63.00 460 GLN A CA 1
ATOM 3598 C C . GLN A 1 460 ? -7.229 -5.410 -28.194 1.00 63.00 460 GLN A C 1
ATOM 3600 O O . GLN A 1 460 ? -6.304 -5.760 -27.460 1.00 63.00 460 GLN A O 1
ATOM 3605 N N . PRO A 1 461 ? -7.136 -4.324 -28.992 1.00 75.69 461 PRO A N 1
ATOM 3606 C CA . PRO A 1 461 ? -5.899 -3.557 -29.145 1.00 75.69 461 PRO A CA 1
ATOM 3607 C C . PRO A 1 461 ? -5.475 -2.860 -27.843 1.00 75.69 461 PRO A C 1
ATOM 3609 O O . PRO A 1 461 ? -6.301 -2.283 -27.133 1.00 75.69 461 PRO A O 1
ATOM 3612 N N . LEU A 1 462 ? -4.174 -2.915 -27.551 1.00 87.06 462 LEU A N 1
ATOM 3613 C CA . LEU A 1 462 ? -3.524 -2.222 -26.437 1.00 87.06 462 LEU A CA 1
ATOM 3614 C C . LEU A 1 462 ? -3.037 -0.845 -26.893 1.00 87.06 462 LEU A C 1
ATOM 3616 O O . LEU A 1 462 ? -2.613 -0.692 -28.038 1.00 87.06 462 LEU A O 1
ATOM 3620 N N . GLU A 1 463 ? -3.043 0.138 -25.991 1.00 90.00 463 GLU A N 1
ATOM 3621 C CA . GLU A 1 463 ? -2.381 1.420 -26.248 1.00 90.00 463 GLU A CA 1
ATOM 3622 C C . GLU A 1 463 ? -1.378 1.751 -25.149 1.00 90.00 463 GLU A C 1
ATOM 3624 O O . GLU A 1 463 ? -1.669 1.648 -23.952 1.00 90.00 463 GLU A O 1
ATOM 3629 N N . PHE A 1 464 ? -0.214 2.233 -25.565 1.00 94.38 464 PHE A N 1
ATOM 3630 C CA . PHE A 1 464 ? 0.840 2.664 -24.663 1.00 94.38 464 PHE A CA 1
ATOM 3631 C C . PHE A 1 464 ? 0.972 4.179 -24.707 1.00 94.38 464 PHE A C 1
ATOM 3633 O O . PHE A 1 464 ? 0.953 4.800 -25.772 1.00 94.38 464 PHE A O 1
ATOM 3640 N N . TRP A 1 465 ? 1.112 4.765 -23.525 1.00 95.00 465 TRP A N 1
ATOM 3641 C CA . TRP A 1 465 ? 1.193 6.204 -23.328 1.00 95.00 465 TRP A CA 1
ATOM 3642 C C . TRP A 1 465 ? 2.377 6.560 -22.435 1.00 95.00 465 TRP A C 1
ATOM 3644 O O . TRP A 1 465 ? 2.825 5.748 -21.633 1.00 95.00 465 TRP A O 1
ATOM 3654 N N . THR A 1 466 ? 2.881 7.783 -22.541 1.00 95.31 466 THR A N 1
ATOM 3655 C CA . THR A 1 466 ? 3.886 8.318 -21.623 1.00 95.31 466 THR A CA 1
ATOM 3656 C C . THR A 1 466 ? 3.744 9.827 -21.434 1.00 95.31 466 THR A C 1
ATOM 3658 O O . THR A 1 466 ? 3.023 10.514 -22.160 1.00 95.31 466 THR A O 1
ATOM 3661 N N . THR A 1 467 ? 4.444 10.365 -20.438 1.00 91.94 467 THR A N 1
ATOM 3662 C CA . THR A 1 467 ? 4.469 11.802 -20.155 1.00 91.94 467 THR A CA 1
ATOM 3663 C C . THR A 1 467 ? 5.429 12.541 -21.101 1.00 91.94 467 THR A C 1
ATOM 3665 O O . THR A 1 467 ? 6.478 11.993 -21.459 1.00 91.94 467 THR A O 1
ATOM 3668 N N . PRO A 1 468 ? 5.158 13.813 -21.459 1.00 89.50 468 PRO A N 1
ATOM 3669 C CA . PRO A 1 468 ? 6.073 14.585 -22.307 1.00 89.50 468 PRO A CA 1
ATOM 3670 C C . PRO A 1 468 ? 7.466 14.763 -21.690 1.00 89.50 468 PRO A C 1
ATOM 3672 O O . PRO A 1 468 ? 8.469 14.815 -22.398 1.00 89.50 468 PRO A O 1
ATOM 3675 N N . GLU A 1 469 ? 7.560 14.813 -20.356 1.00 85.94 469 GLU A N 1
ATOM 3676 C CA . GLU A 1 469 ? 8.854 14.876 -19.666 1.00 85.94 469 GLU A CA 1
ATOM 3677 C C . GLU A 1 469 ? 9.666 13.593 -19.883 1.00 85.94 469 GLU A C 1
ATOM 3679 O O . GLU A 1 469 ? 10.869 13.669 -20.139 1.00 85.94 469 GLU A O 1
ATOM 3684 N N . ALA A 1 470 ? 9.029 12.420 -19.794 1.00 89.69 470 ALA A N 1
ATOM 3685 C CA . ALA A 1 470 ? 9.699 11.146 -20.025 1.00 89.69 470 ALA A CA 1
ATOM 3686 C C . ALA A 1 470 ? 10.212 11.045 -21.469 1.00 89.69 470 ALA A C 1
ATOM 3688 O O . ALA A 1 470 ? 11.370 10.683 -21.670 1.00 89.69 470 ALA A O 1
ATOM 3689 N N . GLN A 1 471 ? 9.420 11.465 -22.461 1.00 93.12 471 GLN A N 1
ATOM 3690 C CA . GLN A 1 471 ? 9.869 11.541 -23.855 1.00 93.12 471 GLN A CA 1
ATOM 3691 C C . GLN A 1 471 ? 11.100 12.453 -24.013 1.00 93.12 471 GLN A C 1
ATOM 3693 O O . GLN A 1 471 ? 12.129 12.032 -24.546 1.00 93.12 471 GLN A O 1
ATOM 3698 N N . GLN A 1 472 ? 11.033 13.691 -23.509 1.00 90.25 472 GLN A N 1
ATOM 3699 C CA . GLN A 1 472 ? 12.128 14.664 -23.619 1.00 90.25 472 GLN A CA 1
ATOM 3700 C C . GLN A 1 472 ? 13.408 14.185 -22.921 1.00 90.25 472 GLN A C 1
ATOM 3702 O O . GLN A 1 472 ? 14.511 14.332 -23.455 1.00 90.25 472 GLN A O 1
ATOM 3707 N N . ARG A 1 473 ? 13.285 13.605 -21.721 1.00 88.56 473 ARG A N 1
ATOM 3708 C CA . ARG A 1 473 ? 14.425 13.051 -20.976 1.00 88.56 473 ARG A CA 1
ATOM 3709 C C . ARG A 1 473 ? 15.017 11.837 -21.678 1.00 88.56 473 ARG A C 1
ATOM 3711 O O . ARG A 1 473 ? 16.239 11.755 -21.761 1.00 88.56 473 ARG A O 1
ATOM 3718 N N . CYS A 1 474 ? 14.186 10.939 -22.206 1.00 91.62 474 CYS A N 1
ATOM 3719 C CA . CYS A 1 474 ? 14.642 9.788 -22.980 1.00 91.62 474 CYS A CA 1
ATOM 3720 C C . CYS A 1 474 ? 15.505 10.244 -24.163 1.00 91.62 474 CYS A C 1
ATOM 3722 O O . CYS A 1 474 ? 16.649 9.808 -24.274 1.00 91.62 474 CYS A O 1
ATOM 3724 N N . ALA A 1 475 ? 15.020 11.202 -24.961 1.00 89.75 475 ALA A N 1
ATOM 3725 C CA . ALA A 1 475 ? 15.766 11.741 -26.097 1.00 89.75 475 ALA A CA 1
ATOM 3726 C C . ALA A 1 475 ? 17.143 12.293 -25.684 1.00 89.75 475 ALA A C 1
ATOM 3728 O O . ALA A 1 475 ? 18.152 11.959 -26.302 1.00 89.75 475 ALA A O 1
ATOM 3729 N N . LYS A 1 476 ? 17.212 13.070 -24.594 1.00 88.31 476 LYS A N 1
ATOM 3730 C CA . LYS A 1 476 ? 18.479 13.613 -24.070 1.00 88.31 476 LYS A CA 1
ATOM 3731 C C . LYS A 1 476 ? 19.440 12.531 -23.577 1.00 88.31 476 LYS A C 1
ATOM 3733 O O . LYS A 1 476 ? 20.635 12.604 -23.854 1.00 88.31 476 LYS A O 1
ATOM 3738 N N . ILE A 1 477 ? 18.937 11.550 -22.825 1.00 84.62 477 ILE A N 1
ATOM 3739 C CA . ILE A 1 477 ? 19.749 10.456 -22.277 1.00 84.62 477 ILE A CA 1
ATOM 3740 C C . ILE A 1 477 ? 20.325 9.629 -23.426 1.00 84.62 477 ILE A C 1
ATOM 3742 O O . ILE A 1 477 ? 21.537 9.450 -23.511 1.00 84.62 477 ILE A O 1
ATOM 3746 N N . VAL A 1 478 ? 19.473 9.190 -24.350 1.00 87.06 478 VAL A N 1
ATOM 3747 C CA . VAL A 1 478 ? 19.877 8.349 -25.478 1.00 87.06 478 VAL A CA 1
ATOM 3748 C C . VAL A 1 478 ? 20.810 9.105 -26.434 1.00 87.06 478 VAL A C 1
ATOM 3750 O O . VAL A 1 478 ? 21.766 8.523 -26.936 1.00 87.06 478 VAL A O 1
ATOM 3753 N N . GLN A 1 479 ? 20.621 10.414 -26.632 1.00 87.62 479 GLN A N 1
ATOM 3754 C CA . GLN A 1 479 ? 21.564 11.235 -27.400 1.00 87.62 479 GLN A CA 1
ATOM 3755 C C . GLN A 1 479 ? 22.953 11.299 -26.748 1.00 87.62 479 GLN A C 1
ATOM 3757 O O . GLN A 1 479 ? 23.957 11.322 -27.458 1.00 87.62 479 GLN A O 1
ATOM 3762 N N . LYS A 1 480 ? 23.015 11.346 -25.411 1.00 83.75 480 LYS A N 1
ATOM 3763 C CA . LYS A 1 480 ? 24.267 11.503 -24.662 1.00 83.75 480 LYS A CA 1
ATOM 3764 C C . LYS A 1 480 ? 25.051 10.197 -24.528 1.00 83.75 480 LYS A C 1
ATOM 3766 O O . LYS A 1 480 ? 26.271 10.231 -24.639 1.00 83.75 480 LYS A O 1
ATOM 3771 N N . ILE A 1 481 ? 24.370 9.087 -24.244 1.00 81.31 481 ILE A N 1
ATOM 3772 C CA . ILE A 1 481 ? 25.013 7.812 -23.869 1.00 81.31 481 ILE A CA 1
ATOM 3773 C C . ILE A 1 481 ? 24.535 6.595 -24.676 1.00 81.31 481 ILE A C 1
ATOM 3775 O O . ILE A 1 481 ? 25.079 5.509 -24.511 1.00 81.31 481 ILE A O 1
ATOM 3779 N N . GLY A 1 482 ? 23.513 6.737 -25.524 1.00 85.44 482 GLY A N 1
ATOM 3780 C CA . GLY A 1 482 ? 22.969 5.618 -26.293 1.00 85.44 482 GLY A CA 1
ATOM 3781 C C . GLY A 1 482 ? 23.837 5.253 -27.495 1.00 85.44 482 GLY A C 1
ATOM 3782 O O . GLY A 1 482 ? 24.433 6.123 -28.143 1.00 85.44 482 GLY A O 1
ATOM 3783 N N . GLY A 1 483 ? 23.883 3.967 -27.834 1.00 88.56 483 GLY A N 1
ATOM 3784 C CA . GLY A 1 483 ? 24.495 3.492 -29.077 1.00 88.56 483 GLY A CA 1
ATOM 3785 C C . GLY A 1 483 ? 23.667 3.807 -30.328 1.00 88.56 483 GLY A C 1
ATOM 3786 O O . GLY A 1 483 ? 22.700 4.572 -30.279 1.00 88.56 483 GLY A O 1
ATOM 3787 N N . VAL A 1 484 ? 24.081 3.279 -31.480 1.00 90.94 484 VAL A N 1
ATOM 3788 C CA . VAL A 1 484 ? 23.421 3.545 -32.770 1.00 90.94 484 VAL A CA 1
ATOM 3789 C C . VAL A 1 484 ? 22.059 2.854 -32.820 1.00 90.94 484 VAL A C 1
ATOM 3791 O O . VAL A 1 484 ? 21.067 3.481 -33.202 1.00 90.94 484 VAL A O 1
ATOM 3794 N N . GLY A 1 485 ? 21.994 1.592 -32.389 1.00 92.38 485 GLY A N 1
ATOM 3795 C CA . GLY A 1 485 ? 20.756 0.820 -32.303 1.00 92.38 485 GLY A CA 1
ATOM 3796 C C . GLY A 1 485 ? 19.778 1.398 -31.282 1.00 92.38 485 GLY A C 1
ATOM 3797 O O . GLY A 1 485 ? 18.606 1.598 -31.594 1.00 92.38 485 GLY A O 1
ATOM 3798 N N . GLU A 1 486 ? 20.258 1.749 -30.090 1.00 95.50 486 GLU A N 1
ATOM 3799 C CA . GLU A 1 486 ? 19.451 2.371 -29.031 1.00 95.50 486 GLU A CA 1
ATOM 3800 C C . GLU A 1 486 ? 18.890 3.740 -29.455 1.00 95.50 486 GLU A C 1
ATOM 3802 O O . GLU A 1 486 ? 17.715 4.026 -29.215 1.00 95.50 486 GLU A O 1
ATOM 3807 N N . ARG A 1 487 ? 19.685 4.573 -30.146 1.00 95.50 487 ARG A N 1
ATOM 3808 C CA . ARG A 1 487 ? 19.222 5.854 -30.721 1.00 95.50 487 ARG A CA 1
ATOM 3809 C C . ARG A 1 487 ? 18.143 5.662 -31.773 1.00 95.50 487 ARG A C 1
ATOM 3811 O O . ARG A 1 487 ? 17.140 6.379 -31.751 1.00 95.50 487 ARG A O 1
ATOM 3818 N N . ARG A 1 488 ? 18.341 4.708 -32.684 1.00 96.00 488 ARG A N 1
ATOM 3819 C CA . ARG A 1 488 ? 17.350 4.359 -33.705 1.00 96.00 488 ARG A CA 1
ATOM 3820 C C . ARG A 1 488 ? 16.043 3.920 -33.050 1.00 96.00 488 ARG A C 1
ATOM 3822 O O . ARG A 1 488 ? 15.007 4.499 -33.362 1.00 96.00 488 ARG A O 1
ATOM 3829 N N . ARG A 1 489 ? 16.095 2.974 -32.104 1.00 96.25 489 ARG A N 1
ATOM 3830 C CA . ARG A 1 489 ? 14.918 2.478 -31.373 1.00 96.25 489 ARG A CA 1
ATOM 3831 C C . ARG A 1 489 ? 14.194 3.582 -30.616 1.00 96.25 489 ARG A C 1
ATOM 3833 O O . ARG A 1 489 ? 12.980 3.685 -30.719 1.00 96.25 489 ARG A O 1
ATOM 3840 N N . ALA A 1 490 ? 14.921 4.451 -29.917 1.00 96.06 490 ALA A N 1
ATOM 3841 C CA . ALA A 1 490 ? 14.312 5.562 -29.192 1.00 96.06 490 ALA A CA 1
ATOM 3842 C C . ALA A 1 490 ? 13.584 6.551 -30.110 1.00 96.06 490 ALA A C 1
ATOM 3844 O O . ALA A 1 490 ? 12.534 7.059 -29.731 1.00 96.06 490 ALA A O 1
ATOM 3845 N N . LYS A 1 491 ? 14.108 6.811 -31.315 1.00 96.00 491 LYS A N 1
ATOM 3846 C CA . LYS A 1 491 ? 13.413 7.633 -32.314 1.00 96.00 491 LYS A CA 1
ATOM 3847 C C . LYS A 1 491 ? 12.187 6.906 -32.875 1.00 96.00 491 LYS A C 1
ATOM 3849 O O . LYS A 1 491 ? 11.107 7.484 -32.902 1.00 96.00 491 LYS A O 1
ATOM 3854 N N . ALA A 1 492 ? 12.368 5.652 -33.284 1.00 96.31 492 ALA A N 1
ATOM 3855 C CA . ALA A 1 492 ? 11.334 4.820 -33.886 1.00 96.31 492 ALA A CA 1
ATOM 3856 C C . ALA A 1 492 ? 10.141 4.585 -32.947 1.00 96.31 492 ALA A C 1
ATOM 3858 O O . ALA A 1 492 ? 9.004 4.597 -33.394 1.00 96.31 492 ALA A O 1
ATOM 3859 N N . LEU A 1 493 ? 10.384 4.464 -31.637 1.00 96.38 493 LEU A N 1
ATOM 3860 C CA . LEU A 1 493 ? 9.344 4.240 -30.631 1.00 96.38 493 LEU A CA 1
ATOM 3861 C C . LEU A 1 493 ? 8.246 5.316 -30.640 1.00 96.38 493 LEU A C 1
ATOM 3863 O O . LEU A 1 493 ? 7.114 5.008 -30.296 1.00 96.38 493 LEU A O 1
ATOM 3867 N N . PHE A 1 494 ? 8.547 6.557 -31.032 1.00 95.88 494 PHE A N 1
ATOM 3868 C CA . PHE A 1 494 ? 7.568 7.654 -31.104 1.00 95.88 494 PHE A CA 1
ATOM 3869 C C . PHE A 1 494 ? 7.109 7.972 -32.537 1.00 95.88 494 PHE A C 1
ATOM 3871 O O . PHE A 1 494 ? 6.321 8.897 -32.730 1.00 95.88 494 PHE A O 1
ATOM 3878 N N . ASP A 1 495 ? 7.615 7.247 -33.534 1.00 94.44 495 ASP A N 1
ATOM 3879 C CA . ASP A 1 495 ? 7.315 7.456 -34.948 1.00 94.44 495 ASP A CA 1
ATOM 3880 C C . ASP A 1 495 ? 6.138 6.555 -35.370 1.00 94.44 495 ASP A C 1
ATOM 3882 O O . ASP A 1 495 ? 6.214 5.341 -35.157 1.00 94.44 495 ASP A O 1
ATOM 3886 N N . PRO A 1 496 ? 5.045 7.097 -35.946 1.00 93.06 496 PRO A N 1
ATOM 3887 C CA . PRO A 1 496 ? 3.927 6.292 -36.438 1.00 93.06 496 PRO A CA 1
ATOM 3888 C C . PRO A 1 496 ? 4.322 5.195 -37.430 1.00 93.06 496 PRO A C 1
ATOM 3890 O O . PRO A 1 496 ? 3.697 4.137 -37.424 1.00 93.06 496 PRO A O 1
ATOM 3893 N N . ASP A 1 497 ? 5.372 5.421 -38.222 1.00 93.69 497 ASP A N 1
ATOM 3894 C CA . ASP A 1 497 ? 5.896 4.459 -39.200 1.00 93.69 497 ASP A CA 1
ATOM 3895 C C . ASP A 1 497 ? 7.158 3.735 -38.676 1.00 93.69 497 ASP A C 1
ATOM 3897 O O . ASP A 1 497 ? 7.910 3.109 -39.425 1.00 93.69 497 ASP A O 1
ATOM 3901 N N . GLY A 1 498 ? 7.414 3.822 -37.366 1.00 93.50 498 GLY A N 1
ATOM 3902 C CA . GLY A 1 498 ? 8.643 3.365 -36.724 1.00 93.50 498 GLY A CA 1
ATOM 3903 C C . GLY A 1 498 ? 8.735 1.868 -36.433 1.00 93.50 498 GLY A C 1
ATOM 3904 O O . GLY A 1 498 ? 9.800 1.425 -36.018 1.00 93.50 498 GLY A O 1
ATOM 3905 N N . GLU A 1 499 ? 7.680 1.073 -36.633 1.00 93.81 499 GLU A N 1
ATOM 3906 C CA . GLU A 1 499 ? 7.621 -0.344 -36.217 1.00 93.81 499 GLU A CA 1
ATOM 3907 C C . GLU A 1 499 ? 8.830 -1.153 -36.729 1.00 93.81 499 GLU A C 1
ATOM 3909 O O . GLU A 1 499 ? 9.586 -1.725 -35.941 1.00 93.81 499 GLU A O 1
ATOM 3914 N N . GLN A 1 500 ? 9.086 -1.124 -38.041 1.00 94.06 500 GLN A N 1
ATOM 3915 C CA . GLN A 1 500 ? 10.212 -1.837 -38.654 1.00 94.06 500 GLN A CA 1
ATOM 3916 C C . GLN A 1 500 ? 11.559 -1.341 -38.105 1.00 94.06 500 GLN A C 1
ATOM 3918 O O . GLN A 1 500 ? 12.432 -2.126 -37.729 1.00 94.06 500 GLN A O 1
ATOM 3923 N N . ALA A 1 501 ? 11.715 -0.018 -38.010 1.00 94.94 501 ALA A N 1
ATOM 3924 C CA . ALA A 1 501 ? 12.929 0.611 -37.509 1.00 94.94 501 ALA A CA 1
ATOM 3925 C C . ALA A 1 501 ? 13.128 0.405 -36.002 1.00 94.94 501 ALA A C 1
ATOM 3927 O O . ALA A 1 501 ? 14.243 0.582 -35.529 1.00 94.94 501 ALA A O 1
ATOM 3928 N N . PHE A 1 502 ? 12.105 0.050 -35.227 1.00 96.31 502 PHE A N 1
ATOM 3929 C CA . PHE A 1 502 ? 12.234 -0.283 -33.810 1.00 96.31 502 PHE A CA 1
ATOM 3930 C C . PHE A 1 502 ? 12.749 -1.720 -33.638 1.00 96.31 502 PHE A C 1
ATOM 3932 O O . PHE A 1 502 ? 13.723 -1.957 -32.918 1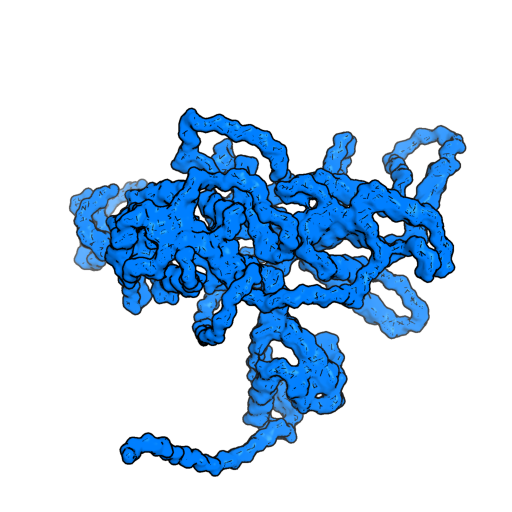.00 96.31 502 PHE A O 1
ATOM 3939 N N . TRP A 1 503 ? 12.168 -2.675 -34.364 1.00 95.69 503 TRP A N 1
ATOM 3940 C CA . TRP A 1 503 ? 12.518 -4.093 -34.236 1.00 95.69 503 TRP A CA 1
ATOM 3941 C C . TRP A 1 503 ? 13.776 -4.512 -35.005 1.00 95.69 503 TRP A C 1
ATOM 3943 O O . TRP A 1 503 ? 14.318 -5.585 -34.746 1.00 95.69 503 TRP A O 1
ATOM 3953 N N . GLU A 1 504 ? 14.303 -3.669 -35.896 1.00 94.38 504 GLU A N 1
ATOM 3954 C CA . GLU A 1 504 ? 15.534 -3.957 -36.637 1.00 94.38 504 GLU A CA 1
ATOM 3955 C C . GLU A 1 504 ? 16.696 -4.364 -35.705 1.00 94.38 504 GLU A C 1
ATOM 3957 O O . GLU A 1 504 ? 17.054 -3.657 -34.751 1.00 94.38 504 GLU A O 1
ATOM 3962 N N . GLY A 1 505 ? 17.299 -5.522 -35.992 1.00 90.06 505 GLY A N 1
ATOM 3963 C CA . GLY A 1 505 ? 18.407 -6.092 -35.219 1.00 90.06 505 GLY A CA 1
ATOM 3964 C C . GLY A 1 505 ? 18.019 -6.623 -33.834 1.00 90.06 505 GLY A C 1
ATOM 3965 O O . GLY A 1 505 ? 18.903 -6.968 -33.052 1.00 90.06 505 GLY A O 1
ATOM 3966 N N . SER A 1 506 ? 16.726 -6.680 -33.507 1.00 94.88 506 SER A N 1
ATOM 3967 C CA . SER A 1 506 ? 16.243 -7.312 -32.284 1.00 94.88 506 SER A CA 1
ATOM 3968 C C . SER A 1 506 ? 16.184 -8.832 -32.418 1.00 94.88 506 SER A C 1
ATOM 3970 O O . SER A 1 506 ? 15.890 -9.371 -33.480 1.00 94.88 506 SER A O 1
ATOM 3972 N N . ARG A 1 507 ? 16.392 -9.535 -31.300 1.00 94.19 507 ARG A N 1
ATOM 3973 C CA . ARG A 1 507 ? 16.070 -10.962 -31.165 1.00 94.19 507 ARG A CA 1
ATOM 3974 C C . ARG A 1 507 ? 14.563 -11.270 -31.203 1.00 94.19 507 ARG A C 1
ATOM 3976 O O . ARG A 1 507 ? 14.200 -12.439 -31.270 1.00 94.19 507 ARG A O 1
ATOM 3983 N N . PHE A 1 508 ? 13.709 -10.250 -31.127 1.00 92.94 508 PHE A N 1
ATOM 3984 C CA . PHE A 1 508 ? 12.255 -10.363 -31.225 1.00 92.94 508 PHE A CA 1
ATOM 3985 C C . PHE A 1 508 ? 11.771 -9.950 -32.619 1.00 92.94 508 PHE A C 1
ATOM 3987 O O . PHE A 1 508 ? 12.393 -9.114 -33.272 1.00 92.94 508 PHE A O 1
ATOM 3994 N N . GLY A 1 509 ? 10.668 -10.551 -33.070 1.00 87.38 509 GLY A N 1
ATOM 3995 C CA . GLY A 1 509 ? 10.037 -10.211 -34.347 1.00 87.38 509 GLY A CA 1
ATOM 3996 C C . GLY A 1 509 ? 9.225 -8.915 -34.291 1.00 87.38 509 GLY A C 1
ATOM 3997 O O . GLY A 1 509 ? 8.931 -8.400 -33.214 1.00 87.38 509 GLY A O 1
ATOM 3998 N N . GLU A 1 510 ? 8.829 -8.412 -35.461 1.00 83.69 510 GLU A N 1
ATOM 3999 C CA . GLU A 1 510 ? 7.905 -7.276 -35.566 1.00 83.69 510 GLU A CA 1
ATOM 4000 C C . GLU A 1 510 ? 6.580 -7.565 -34.843 1.00 83.69 510 GLU A C 1
ATOM 4002 O O . GLU A 1 510 ? 6.126 -8.713 -34.793 1.00 83.69 510 GLU A O 1
ATOM 4007 N N . ALA A 1 511 ? 5.960 -6.527 -34.271 1.00 83.38 511 ALA A N 1
ATOM 4008 C CA . ALA A 1 511 ? 4.711 -6.616 -33.517 1.00 83.38 511 ALA A CA 1
ATOM 4009 C C . ALA A 1 511 ? 4.723 -7.614 -32.337 1.00 83.38 511 ALA A C 1
ATOM 4011 O O . ALA A 1 511 ? 3.663 -8.100 -31.936 1.00 83.38 511 ALA A O 1
ATOM 4012 N N . TYR A 1 512 ? 5.892 -7.899 -31.739 1.00 89.31 512 TYR A N 1
ATOM 4013 C CA . TYR A 1 512 ? 5.994 -8.804 -30.582 1.00 89.31 512 TYR A CA 1
ATOM 4014 C C . TYR A 1 512 ? 5.115 -8.358 -29.402 1.00 89.31 512 TYR A C 1
ATOM 4016 O O . TYR A 1 512 ? 4.464 -9.179 -28.759 1.00 89.31 512 TYR A O 1
ATOM 4024 N N . ILE A 1 513 ? 5.056 -7.043 -29.162 1.00 89.94 513 ILE A N 1
ATOM 4025 C CA . ILE A 1 513 ? 4.074 -6.394 -28.288 1.00 89.94 513 ILE A CA 1
ATOM 4026 C C . ILE A 1 513 ? 3.182 -5.501 -29.162 1.00 89.94 513 ILE A C 1
ATOM 4028 O O . ILE A 1 513 ? 3.581 -4.380 -29.490 1.00 89.94 513 ILE A O 1
ATOM 4032 N N . PRO A 1 514 ? 1.984 -5.969 -29.559 1.00 86.75 514 PRO A N 1
ATOM 4033 C CA . PRO A 1 514 ? 1.099 -5.204 -30.429 1.00 86.75 514 PRO A CA 1
ATOM 4034 C C . PRO A 1 514 ? 0.706 -3.855 -29.815 1.00 86.75 514 PRO A C 1
ATOM 4036 O O . PRO A 1 514 ? 0.290 -3.788 -28.658 1.00 86.75 514 PRO A O 1
ATOM 4039 N N . GLY A 1 515 ? 0.806 -2.783 -30.606 1.00 87.62 515 GLY A N 1
ATOM 4040 C CA . GLY A 1 515 ? 0.422 -1.425 -30.203 1.00 87.62 515 GLY A CA 1
ATOM 4041 C C . GLY A 1 515 ? 1.492 -0.642 -29.437 1.00 87.62 515 GLY A C 1
ATOM 4042 O O . GLY A 1 515 ? 1.224 0.497 -29.055 1.00 87.62 515 GLY A O 1
ATOM 4043 N N . LEU A 1 516 ? 2.685 -1.215 -29.216 1.00 92.12 516 LEU A N 1
ATOM 4044 C CA . LEU A 1 516 ? 3.792 -0.536 -28.531 1.00 92.12 516 LEU A CA 1
ATOM 4045 C C . LEU A 1 516 ? 4.342 0.661 -29.322 1.00 92.12 516 LEU A C 1
ATOM 4047 O O . LEU A 1 516 ? 4.683 1.676 -28.714 1.00 92.12 516 LEU A O 1
ATOM 4051 N N . VAL A 1 517 ? 4.418 0.546 -30.651 1.00 93.44 517 VAL A N 1
ATOM 4052 C CA . VAL A 1 517 ? 4.874 1.610 -31.553 1.00 93.44 517 VAL A CA 1
ATOM 4053 C C . VAL A 1 517 ? 3.691 2.054 -32.436 1.00 93.44 517 VAL A C 1
ATOM 4055 O O . VAL A 1 517 ? 3.005 1.203 -33.003 1.00 93.44 517 VAL A O 1
ATOM 4058 N N . PRO A 1 518 ? 3.397 3.365 -32.542 1.00 94.44 518 PRO A N 1
ATOM 4059 C CA . PRO A 1 518 ? 4.020 4.463 -31.806 1.00 94.44 518 PRO A CA 1
ATOM 4060 C C . PRO A 1 518 ? 3.549 4.555 -30.343 1.00 94.44 518 PRO A C 1
ATOM 4062 O O . PRO A 1 518 ? 2.355 4.486 -30.039 1.00 94.44 518 PRO A O 1
ATOM 4065 N N . LEU A 1 519 ? 4.492 4.844 -29.447 1.00 95.81 519 LEU A N 1
ATOM 4066 C CA . LEU A 1 519 ? 4.239 5.250 -28.071 1.00 95.81 519 LEU A CA 1
ATOM 4067 C C . LEU A 1 519 ? 3.633 6.656 -28.053 1.00 95.81 519 LEU A C 1
ATOM 4069 O O . LEU A 1 519 ? 4.239 7.627 -28.513 1.00 95.81 519 LEU A O 1
ATOM 4073 N N . ARG A 1 520 ? 2.432 6.779 -27.489 1.00 95.25 520 ARG A N 1
ATOM 4074 C CA . ARG A 1 520 ? 1.689 8.042 -27.451 1.00 95.25 520 ARG A CA 1
ATOM 4075 C C . ARG A 1 520 ? 2.159 8.921 -26.302 1.00 95.25 520 ARG A C 1
ATOM 4077 O O . ARG A 1 520 ? 2.612 8.436 -25.267 1.00 95.25 520 ARG A O 1
ATOM 4084 N N . VAL A 1 521 ? 2.013 10.231 -26.461 1.00 94.06 521 VAL A N 1
ATOM 4085 C CA . VAL A 1 521 ? 2.432 11.216 -25.458 1.00 94.06 521 VAL A CA 1
ATOM 4086 C C . VAL A 1 521 ? 1.217 12.002 -24.993 1.00 94.06 521 VAL A C 1
ATOM 4088 O O . VAL A 1 521 ? 0.429 12.477 -25.810 1.00 94.06 521 VAL A O 1
ATOM 4091 N N . TYR A 1 522 ? 1.050 12.128 -23.677 1.00 90.50 522 TYR A N 1
ATOM 4092 C CA . TYR A 1 522 ? -0.011 12.958 -23.108 1.00 90.50 522 TYR A CA 1
ATOM 4093 C C . TYR A 1 522 ? 0.156 14.431 -23.516 1.00 90.50 522 TYR A C 1
ATOM 4095 O O . TYR A 1 522 ? 1.279 14.887 -23.694 1.00 90.50 522 TYR A O 1
ATOM 4103 N N . PRO A 1 523 ? -0.928 15.215 -23.634 1.00 84.50 523 PRO A N 1
ATOM 4104 C CA . PRO A 1 523 ? -0.833 16.614 -24.060 1.00 84.50 523 PRO A CA 1
ATOM 4105 C C . PRO A 1 523 ? -0.178 17.531 -23.012 1.00 84.50 523 PRO A C 1
ATOM 4107 O O . PRO A 1 523 ? 0.357 18.580 -23.358 1.00 84.50 523 PRO A O 1
ATOM 4110 N N . GLU A 1 524 ? -0.210 17.148 -21.733 1.00 78.44 524 GLU A N 1
ATOM 4111 C CA . GLU A 1 524 ? 0.265 17.959 -20.610 1.00 78.44 524 GLU A CA 1
ATOM 4112 C C . GLU A 1 524 ? 1.291 17.194 -19.760 1.00 78.44 524 GLU A C 1
ATOM 4114 O O . GLU A 1 524 ? 1.311 15.964 -19.712 1.00 78.44 524 GLU A O 1
ATOM 4119 N N . HIS A 1 525 ? 2.150 17.922 -19.041 1.00 70.19 525 HIS A N 1
ATOM 4120 C CA . HIS A 1 525 ? 3.153 17.322 -18.152 1.00 70.19 525 HIS A CA 1
ATOM 4121 C C . HIS A 1 525 ? 2.578 16.861 -16.803 1.00 70.19 525 HIS A C 1
ATOM 4123 O O . HIS A 1 525 ? 3.110 15.930 -16.196 1.00 70.19 525 HIS A O 1
ATOM 4129 N N . ILE A 1 526 ? 1.504 17.489 -16.320 1.00 72.25 526 ILE A N 1
ATOM 4130 C CA . ILE A 1 526 ? 0.835 17.179 -15.048 1.00 72.25 526 ILE A CA 1
ATOM 4131 C C . ILE A 1 526 ? -0.673 17.135 -15.315 1.00 72.25 526 ILE A C 1
ATOM 4133 O O . ILE A 1 526 ? -1.154 18.016 -16.021 1.00 72.25 526 ILE A O 1
ATOM 4137 N N . PRO A 1 527 ? -1.426 16.173 -14.753 1.00 73.62 527 PRO A N 1
ATOM 4138 C CA . PRO A 1 527 ? -2.872 16.137 -14.936 1.00 73.62 527 PRO A CA 1
ATOM 4139 C C . PRO A 1 527 ? -3.545 17.383 -14.344 1.00 73.62 527 PRO A C 1
ATOM 4141 O O . PRO A 1 527 ? -3.294 17.739 -13.190 1.00 73.62 527 PRO A O 1
ATOM 4144 N N . THR A 1 528 ? -4.480 17.985 -15.081 1.00 68.75 528 THR A N 1
ATOM 4145 C CA . THR A 1 528 ? -5.381 19.047 -14.582 1.00 68.75 528 THR A CA 1
ATOM 4146 C C . THR A 1 528 ? -6.343 18.565 -13.492 1.00 68.75 528 THR A C 1
ATOM 4148 O O . THR A 1 528 ? -6.888 19.363 -12.727 1.00 68.75 528 THR A O 1
ATOM 4151 N N . VAL A 1 529 ? -6.538 17.250 -13.379 1.00 67.75 529 VAL A N 1
ATOM 4152 C CA . VAL A 1 529 ? -7.441 16.621 -12.413 1.00 67.75 529 VAL A CA 1
ATOM 4153 C C . VAL A 1 529 ? -6.975 16.879 -10.973 1.00 67.75 529 VAL A C 1
ATOM 4155 O O . VAL A 1 529 ? -5.940 16.390 -10.515 1.00 67.75 529 VAL A O 1
ATOM 4158 N N . THR A 1 530 ? -7.775 17.637 -10.219 1.00 62.91 530 THR A N 1
ATOM 4159 C CA . THR A 1 530 ? -7.510 17.946 -8.803 1.00 62.91 530 THR A CA 1
ATOM 4160 C C . THR A 1 530 ? -8.035 16.885 -7.837 1.00 62.91 530 THR A C 1
ATOM 4162 O O . THR A 1 530 ? -7.579 16.834 -6.695 1.00 62.91 530 THR A O 1
ATOM 4165 N N . ARG A 1 531 ? -8.960 16.020 -8.279 1.00 61.62 531 ARG A N 1
ATOM 4166 C CA . ARG A 1 531 ? -9.593 14.956 -7.481 1.00 61.62 531 ARG A CA 1
ATOM 4167 C C . ARG A 1 531 ? -9.901 13.729 -8.343 1.00 61.62 531 ARG A C 1
ATOM 4169 O O . ARG A 1 531 ? -10.324 13.884 -9.482 1.00 61.62 531 ARG A O 1
ATOM 4176 N N . LEU A 1 532 ? -9.755 12.525 -7.788 1.00 64.94 532 LEU A N 1
ATOM 4177 C CA . LEU A 1 532 ? -10.118 11.281 -8.481 1.00 64.94 532 LEU A CA 1
ATOM 4178 C C . LEU A 1 532 ? -11.641 11.212 -8.762 1.00 64.94 532 LEU A C 1
ATOM 4180 O O . LEU A 1 532 ? -12.425 11.559 -7.874 1.00 64.94 532 LEU A O 1
ATOM 4184 N N . PRO A 1 533 ? -12.089 10.763 -9.952 1.00 55.25 533 PRO A N 1
ATOM 4185 C CA . PRO A 1 533 ? -13.515 10.703 -10.290 1.00 55.25 533 PRO A CA 1
ATOM 4186 C C . PRO A 1 533 ? -14.288 9.621 -9.502 1.00 55.25 533 PRO A C 1
ATOM 4188 O O . PRO A 1 533 ? -13.915 8.451 -9.526 1.00 55.25 533 PRO A O 1
ATOM 4191 N N . GLY A 1 534 ? -15.423 9.979 -8.885 1.00 55.56 534 GLY A N 1
ATOM 4192 C CA . GLY A 1 534 ? -16.423 9.037 -8.345 1.00 55.56 534 GLY A CA 1
ATOM 4193 C C . GLY A 1 534 ? -16.319 8.719 -6.842 1.00 55.56 534 GLY A C 1
ATOM 4194 O O . GLY A 1 534 ? -15.302 8.244 -6.340 1.00 55.56 534 GLY A O 1
ATOM 4195 N N . SER A 1 535 ? -17.415 8.945 -6.111 1.00 48.75 535 SER A N 1
ATOM 4196 C CA . SER A 1 535 ? -17.581 8.641 -4.685 1.00 48.75 535 SER A CA 1
ATOM 4197 C C . SER A 1 535 ? -18.571 7.478 -4.474 1.00 48.75 535 SER A C 1
ATOM 4199 O O . SER A 1 535 ? -19.776 7.715 -4.496 1.00 48.75 535 SER A O 1
ATOM 4201 N N . LYS A 1 536 ? -18.062 6.236 -4.293 1.00 45.31 536 LYS A N 1
ATOM 4202 C CA . LYS A 1 536 ? -18.630 5.037 -3.582 1.00 45.31 536 LYS A CA 1
ATOM 4203 C C . LYS A 1 536 ? -18.111 3.708 -4.200 1.00 45.31 536 LYS A C 1
ATOM 4205 O O . LYS A 1 536 ? -17.877 3.708 -5.401 1.00 45.31 536 LYS A O 1
ATOM 4210 N N . PRO A 1 537 ? -18.118 2.555 -3.486 1.00 47.78 537 PRO A N 1
ATOM 4211 C CA . PRO A 1 537 ? -17.623 2.260 -2.140 1.00 47.78 537 PRO A CA 1
ATOM 4212 C C . PRO A 1 537 ? -16.141 1.801 -2.149 1.00 47.78 537 PRO A C 1
ATOM 4214 O O . PRO A 1 537 ? -15.524 1.578 -3.185 1.00 47.78 537 PRO A O 1
ATOM 4217 N N . THR A 1 538 ? -15.568 1.696 -0.954 1.00 52.84 538 THR A N 1
ATOM 4218 C CA . THR A 1 538 ? -14.151 1.494 -0.618 1.00 52.84 538 THR A CA 1
ATOM 4219 C C . THR A 1 538 ? -13.675 0.049 -0.844 1.00 52.84 538 THR A C 1
ATOM 4221 O O . THR A 1 538 ? -13.639 -0.763 0.076 1.00 52.84 538 THR A O 1
ATOM 4224 N N . ILE A 1 539 ? -13.272 -0.275 -2.076 1.00 54.38 539 ILE A N 1
ATOM 4225 C CA . ILE A 1 539 ? -12.481 -1.483 -2.384 1.00 54.38 539 ILE A CA 1
ATOM 4226 C C . ILE A 1 539 ? -10.994 -1.171 -2.121 1.00 54.38 539 ILE A C 1
ATOM 4228 O O . ILE A 1 539 ? -10.542 -0.056 -2.390 1.00 54.38 539 ILE A O 1
ATOM 4232 N N . SER A 1 540 ? -10.207 -2.137 -1.624 1.00 54.97 540 SER A N 1
ATOM 4233 C CA . SER A 1 540 ? -8.776 -1.967 -1.285 1.00 54.97 540 SER A CA 1
ATOM 4234 C C . SER A 1 540 ? -7.932 -1.312 -2.392 1.00 54.97 540 SER A C 1
ATOM 4236 O O . SER A 1 540 ? -7.029 -0.529 -2.090 1.00 54.97 540 SER A O 1
ATOM 4238 N N . HIS A 1 541 ? -8.249 -1.569 -3.666 1.00 63.75 541 HIS A N 1
ATOM 4239 C CA . HIS A 1 541 ? -7.589 -0.946 -4.819 1.00 63.75 541 HIS A CA 1
ATOM 4240 C C . HIS A 1 541 ? -7.824 0.570 -4.899 1.00 63.75 541 HIS A C 1
ATOM 4242 O O . HIS A 1 541 ? -6.879 1.334 -5.083 1.00 63.75 541 HIS A O 1
ATOM 4248 N N . GLU A 1 542 ? -9.071 1.020 -4.741 1.00 69.62 542 GLU A N 1
ATOM 4249 C CA . GLU A 1 542 ? -9.433 2.443 -4.801 1.00 69.62 542 GLU A CA 1
ATOM 4250 C C . GLU A 1 542 ? -8.803 3.212 -3.630 1.00 69.62 542 GLU A C 1
ATOM 4252 O O . GLU A 1 542 ? -8.319 4.329 -3.805 1.00 69.62 542 GLU A O 1
ATOM 4257 N N . ILE A 1 543 ? -8.711 2.576 -2.457 1.00 65.75 543 ILE A N 1
ATOM 4258 C CA . ILE A 1 543 ? -8.008 3.126 -1.289 1.00 65.75 543 ILE A CA 1
ATOM 4259 C C . ILE A 1 543 ? -6.522 3.320 -1.599 1.00 65.75 543 ILE A C 1
ATOM 4261 O O . ILE A 1 543 ? -5.946 4.373 -1.315 1.00 65.75 543 ILE A O 1
ATOM 4265 N N . PHE A 1 544 ? -5.882 2.311 -2.194 1.00 73.44 544 PHE A N 1
ATOM 4266 C CA . PHE A 1 544 ? -4.485 2.413 -2.597 1.00 73.44 544 PHE A CA 1
ATOM 4267 C C . PHE A 1 544 ? -4.278 3.515 -3.647 1.00 73.44 544 PHE A C 1
ATOM 4269 O O . PHE A 1 544 ? -3.396 4.353 -3.473 1.00 73.44 544 PHE A O 1
ATOM 4276 N N . ALA A 1 545 ? -5.111 3.560 -4.690 1.00 75.62 545 ALA A N 1
ATOM 4277 C CA . ALA A 1 545 ? -5.051 4.575 -5.738 1.00 75.62 545 ALA A CA 1
ATOM 4278 C C . ALA A 1 545 ? -5.187 5.995 -5.164 1.00 75.62 545 ALA A C 1
ATOM 4280 O O . ALA A 1 545 ? -4.383 6.873 -5.468 1.00 75.62 545 ALA A O 1
ATOM 4281 N N . ARG A 1 546 ? -6.136 6.222 -4.251 1.00 73.44 546 ARG A N 1
ATOM 4282 C CA . ARG A 1 546 ? -6.300 7.517 -3.572 1.00 73.44 546 ARG A CA 1
ATOM 4283 C C . ARG A 1 546 ? -5.080 7.905 -2.752 1.00 73.44 546 ARG A C 1
ATOM 4285 O O . ARG A 1 546 ? -4.612 9.038 -2.848 1.00 73.44 546 ARG A O 1
ATOM 4292 N N . ARG A 1 547 ? -4.528 6.964 -1.981 1.00 74.12 547 ARG A N 1
ATOM 4293 C CA . ARG A 1 547 ? -3.304 7.198 -1.203 1.00 74.12 547 ARG A CA 1
ATOM 4294 C C . ARG A 1 547 ? -2.110 7.502 -2.106 1.00 74.12 547 ARG A C 1
ATOM 4296 O O . ARG A 1 547 ? -1.380 8.445 -1.820 1.00 74.12 547 ARG A O 1
ATOM 4303 N N . LEU A 1 548 ? -1.944 6.764 -3.203 1.00 79.56 548 LEU A N 1
ATOM 4304 C CA . LEU A 1 548 ? -0.880 6.994 -4.175 1.00 79.56 548 LEU A CA 1
ATOM 4305 C C . LEU A 1 548 ? -1.024 8.365 -4.849 1.00 79.56 548 LEU A C 1
ATOM 4307 O O . LEU A 1 548 ? -0.063 9.129 -4.862 1.00 79.56 548 LEU A O 1
ATOM 4311 N N . PHE A 1 549 ? -2.221 8.710 -5.339 1.00 80.75 549 PHE A N 1
ATOM 4312 C CA . PHE A 1 549 ? -2.527 10.023 -5.922 1.00 80.75 549 PHE A CA 1
ATOM 4313 C C . PHE A 1 549 ? -2.149 11.152 -4.962 1.00 80.75 549 PHE A C 1
ATOM 4315 O O . PHE A 1 549 ? -1.413 12.072 -5.328 1.00 80.75 549 PHE A O 1
ATOM 4322 N N . ARG A 1 550 ? -2.586 11.039 -3.704 1.00 74.44 550 ARG A N 1
ATOM 4323 C CA . ARG A 1 550 ? -2.277 11.997 -2.645 1.00 74.44 550 ARG A CA 1
ATOM 4324 C C . ARG A 1 550 ? -0.778 12.133 -2.414 1.00 74.44 550 ARG A C 1
ATOM 4326 O O . ARG A 1 550 ? -0.251 13.245 -2.407 1.00 74.44 550 ARG A O 1
ATOM 4333 N N . THR A 1 551 ? -0.086 11.014 -2.212 1.00 78.81 551 THR A N 1
ATOM 4334 C CA . THR A 1 551 ? 1.353 11.017 -1.952 1.00 78.81 551 THR A CA 1
ATOM 4335 C C . THR A 1 551 ? 2.108 11.626 -3.125 1.00 78.81 551 THR A C 1
ATOM 4337 O O . THR A 1 551 ? 2.930 12.507 -2.902 1.00 78.81 551 THR A O 1
ATOM 4340 N N . CYS A 1 552 ? 1.788 11.261 -4.367 1.00 82.56 552 CYS A N 1
ATOM 4341 C CA . CYS A 1 552 ? 2.415 11.856 -5.544 1.00 82.56 552 CYS A CA 1
ATOM 4342 C C . CYS A 1 552 ? 2.193 13.374 -5.626 1.00 82.56 552 CYS A C 1
ATOM 4344 O O . CYS A 1 552 ? 3.143 14.105 -5.896 1.00 82.56 552 CYS A O 1
ATOM 4346 N N . ARG A 1 553 ? 0.982 13.876 -5.339 1.00 80.25 553 ARG A N 1
ATOM 4347 C CA . ARG A 1 553 ? 0.712 15.326 -5.311 1.00 80.25 553 ARG A CA 1
ATOM 4348 C C . ARG A 1 553 ? 1.512 16.056 -4.239 1.00 80.25 553 ARG A C 1
ATOM 4350 O O . ARG A 1 553 ? 2.050 17.122 -4.518 1.00 80.25 553 ARG A O 1
ATOM 4357 N N . ILE A 1 554 ? 1.596 15.489 -3.035 1.00 74.50 554 ILE A N 1
ATOM 4358 C CA . ILE A 1 554 ? 2.388 16.065 -1.941 1.00 74.50 554 ILE A CA 1
ATOM 4359 C C . ILE A 1 554 ? 3.868 16.073 -2.319 1.00 74.50 554 ILE A C 1
ATOM 4361 O O . ILE A 1 554 ? 4.524 17.094 -2.175 1.00 74.50 554 ILE A O 1
ATOM 4365 N N . LEU A 1 555 ? 4.388 14.968 -2.856 1.00 77.75 555 LEU A N 1
ATOM 4366 C CA . LEU A 1 555 ? 5.793 14.869 -3.252 1.00 77.75 555 LEU A CA 1
ATOM 4367 C C . LEU A 1 555 ? 6.173 15.871 -4.348 1.00 77.75 555 LEU A C 1
ATOM 4369 O O . LEU A 1 555 ? 7.318 16.318 -4.382 1.00 77.75 555 LEU A O 1
ATOM 4373 N N . LEU A 1 556 ? 5.221 16.235 -5.210 1.00 77.19 556 LEU A N 1
ATOM 4374 C CA . LEU A 1 556 ? 5.390 17.221 -6.277 1.00 77.19 556 LEU A CA 1
ATOM 4375 C C . LEU A 1 556 ? 5.044 18.661 -5.852 1.00 77.19 556 LEU A C 1
ATOM 4377 O O . LEU A 1 556 ? 5.149 19.562 -6.685 1.00 77.19 556 LEU A O 1
ATOM 4381 N N . SER A 1 557 ? 4.632 18.910 -4.601 1.00 72.88 557 SER A N 1
ATOM 4382 C CA . SER A 1 557 ? 4.254 20.257 -4.161 1.00 72.88 557 SER A CA 1
ATOM 4383 C C . SER A 1 557 ? 5.482 21.155 -3.917 1.00 72.88 557 SER A C 1
ATOM 4385 O O . SER A 1 557 ? 6.512 20.677 -3.427 1.00 72.88 557 SER A O 1
ATOM 4387 N N . PRO A 1 558 ? 5.382 22.478 -4.173 1.00 64.94 558 PRO A N 1
ATOM 4388 C CA . PRO A 1 558 ? 6.465 23.424 -3.880 1.00 64.94 558 PRO A CA 1
ATOM 4389 C C . PRO A 1 558 ? 6.868 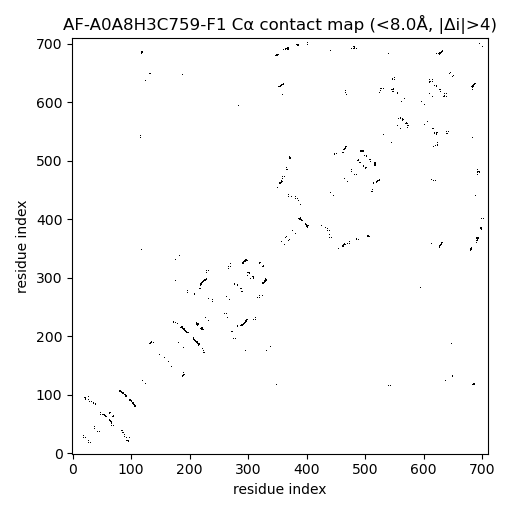23.417 -2.400 1.00 64.94 558 PRO A C 1
ATOM 4391 O O . PRO A 1 558 ? 8.049 23.391 -2.070 1.00 64.94 558 PRO A O 1
ATOM 4394 N N . SER A 1 559 ? 5.882 23.329 -1.502 1.00 63.69 559 SER A N 1
ATOM 4395 C CA . SER A 1 559 ? 6.095 23.275 -0.052 1.00 63.69 559 SER A CA 1
ATOM 4396 C C . SER A 1 559 ? 6.893 22.047 0.397 1.00 63.69 559 SER A C 1
ATOM 4398 O O . SER A 1 559 ? 7.738 22.146 1.289 1.00 63.69 559 SER A O 1
ATOM 4400 N N . HIS A 1 560 ? 6.670 20.887 -0.226 1.00 65.56 560 HIS A N 1
ATOM 4401 C CA . HIS A 1 560 ? 7.449 19.685 0.050 1.00 65.56 560 HIS A CA 1
ATOM 4402 C C . HIS A 1 560 ? 8.878 19.812 -0.495 1.00 65.56 560 HIS A C 1
ATOM 4404 O O . HIS A 1 560 ? 9.835 19.454 0.195 1.00 65.56 560 HIS A O 1
ATOM 4410 N N . ALA A 1 561 ? 9.044 20.378 -1.695 1.00 60.25 561 ALA A N 1
ATOM 4411 C CA . ALA A 1 561 ? 10.359 20.648 -2.273 1.00 60.25 561 ALA A CA 1
ATOM 4412 C C . ALA A 1 561 ? 11.193 21.608 -1.400 1.00 60.25 561 ALA A C 1
ATOM 4414 O O . ALA A 1 561 ? 12.376 21.358 -1.161 1.00 60.25 561 ALA A O 1
ATOM 4415 N N . GLU A 1 562 ? 10.574 22.657 -0.854 1.00 58.12 562 GLU A N 1
ATOM 4416 C CA . GLU A 1 562 ? 11.202 23.582 0.096 1.00 58.12 562 GLU A CA 1
ATOM 4417 C C . GLU A 1 562 ? 11.583 22.902 1.419 1.00 58.12 562 GLU A C 1
ATOM 4419 O O . GLU A 1 562 ? 12.682 23.114 1.935 1.00 58.12 562 GLU A O 1
ATOM 4424 N N . ALA A 1 563 ? 10.710 22.053 1.970 1.00 59.56 563 ALA A N 1
ATOM 4425 C CA . ALA A 1 563 ? 11.005 21.300 3.190 1.00 59.56 563 ALA A CA 1
ATOM 4426 C C . ALA A 1 563 ? 12.205 20.352 3.001 1.00 59.56 563 ALA A C 1
ATOM 4428 O O . ALA A 1 563 ? 13.095 20.291 3.850 1.00 59.56 563 ALA A O 1
ATOM 4429 N N . GLN A 1 564 ? 12.270 19.663 1.859 1.00 59.75 564 GLN A N 1
ATOM 4430 C CA . GLN A 1 564 ? 13.392 18.797 1.489 1.00 59.75 564 GLN A CA 1
ATOM 4431 C C . GLN A 1 564 ? 14.693 19.587 1.276 1.00 59.75 564 GLN A C 1
ATOM 4433 O O . GLN A 1 564 ? 15.761 19.121 1.672 1.00 59.75 564 GLN A O 1
ATOM 4438 N N . ALA A 1 565 ? 14.613 20.788 0.696 1.00 56.78 565 ALA A N 1
ATOM 4439 C CA . ALA A 1 565 ? 15.761 21.679 0.530 1.00 56.78 565 ALA A CA 1
ATOM 4440 C C . ALA A 1 565 ? 16.352 22.108 1.882 1.00 56.78 565 ALA A C 1
ATOM 4442 O O . ALA A 1 565 ? 17.560 22.001 2.097 1.00 56.78 565 ALA A O 1
ATOM 4443 N N . ARG A 1 566 ? 15.492 22.491 2.838 1.00 60.78 566 ARG A N 1
ATOM 4444 C CA . ARG A 1 566 ? 15.908 22.837 4.208 1.00 60.78 566 ARG A CA 1
ATOM 4445 C C . ARG A 1 566 ? 16.591 21.667 4.913 1.00 60.78 566 ARG A C 1
ATOM 4447 O O . ARG A 1 566 ? 17.624 21.861 5.543 1.00 60.78 566 ARG A O 1
ATOM 4454 N N . LEU A 1 567 ? 16.055 20.453 4.767 1.00 58.09 567 LEU A N 1
ATOM 4455 C CA . LEU A 1 567 ? 16.637 19.236 5.352 1.00 58.09 567 LEU A CA 1
ATOM 4456 C C . LEU A 1 567 ? 18.000 18.864 4.751 1.00 58.09 567 LEU A C 1
ATOM 4458 O O . LEU A 1 567 ? 18.823 18.274 5.444 1.00 58.09 567 LEU A O 1
ATOM 4462 N N . LYS A 1 568 ? 18.256 19.208 3.482 1.00 55.47 568 LYS A N 1
ATOM 4463 C CA . LYS A 1 568 ? 19.562 19.016 2.827 1.00 55.47 568 LYS A CA 1
ATOM 4464 C C . LYS A 1 568 ? 20.546 20.168 3.058 1.00 55.47 568 LYS A C 1
ATOM 4466 O O . LYS A 1 568 ? 21.661 20.098 2.555 1.00 55.47 568 LYS A O 1
ATOM 4471 N N . GLY A 1 569 ? 20.154 21.217 3.787 1.00 51.41 569 GLY A N 1
ATOM 4472 C CA . GLY A 1 569 ? 20.984 22.409 3.976 1.00 51.41 569 GLY A CA 1
ATOM 4473 C C . GLY A 1 569 ? 21.168 23.243 2.701 1.00 51.41 569 GLY A C 1
ATOM 4474 O O . GLY A 1 569 ? 22.121 24.009 2.610 1.00 51.41 569 GLY A O 1
ATOM 4475 N N . THR A 1 570 ? 20.282 23.103 1.708 1.00 54.62 570 THR A N 1
ATOM 4476 C CA . THR A 1 570 ? 20.342 23.845 0.440 1.00 54.62 570 THR A CA 1
ATOM 4477 C C . THR A 1 570 ? 19.354 25.015 0.453 1.00 54.62 570 THR A C 1
ATOM 4479 O O . THR A 1 570 ? 18.180 24.829 0.768 1.00 54.62 570 THR A O 1
ATOM 4482 N N . THR A 1 571 ? 19.804 26.218 0.082 1.00 39.19 571 THR A N 1
ATOM 4483 C CA . THR A 1 571 ? 18.981 27.449 0.031 1.00 39.19 571 THR A CA 1
ATOM 4484 C C . THR A 1 571 ? 18.082 27.542 -1.202 1.00 39.19 571 THR A C 1
ATOM 4486 O O . THR A 1 571 ? 17.151 28.343 -1.231 1.00 39.19 571 THR A O 1
ATOM 4489 N N . VAL A 1 572 ? 18.342 26.714 -2.213 1.00 41.19 572 VAL A N 1
ATOM 4490 C CA . VAL A 1 572 ? 17.546 26.615 -3.439 1.00 41.19 572 VAL A CA 1
ATOM 4491 C C . VAL A 1 572 ? 16.513 25.502 -3.249 1.00 41.19 572 VAL A C 1
ATOM 4493 O O . VAL A 1 572 ? 16.902 24.436 -2.759 1.00 41.19 572 VAL A O 1
ATOM 4496 N N . PRO A 1 573 ? 15.232 25.684 -3.635 1.00 37.88 573 PRO A N 1
ATOM 4497 C CA . PRO A 1 573 ? 14.291 24.574 -3.728 1.00 37.88 573 PRO A CA 1
ATOM 4498 C C . PRO A 1 573 ? 14.956 23.465 -4.537 1.00 37.88 573 PRO A C 1
ATOM 4500 O O . PRO A 1 573 ? 15.314 23.665 -5.699 1.00 37.88 573 PRO A O 1
ATOM 4503 N N . LEU A 1 574 ? 15.204 22.322 -3.896 1.00 36.78 574 LEU A N 1
ATOM 4504 C CA . LEU A 1 574 ? 15.858 21.193 -4.535 1.00 36.78 574 LEU A CA 1
ATOM 4505 C C . LEU A 1 574 ? 15.059 20.882 -5.801 1.00 36.78 574 LEU A C 1
ATOM 4507 O O . LEU A 1 574 ? 13.843 20.749 -5.687 1.00 36.78 574 LEU A O 1
ATOM 4511 N N . GLY A 1 575 ? 15.724 20.841 -6.960 1.00 36.22 575 GLY A N 1
ATOM 4512 C CA . GLY A 1 575 ? 15.168 20.869 -8.320 1.00 36.22 575 GLY A CA 1
ATOM 4513 C C . GLY A 1 575 ? 14.106 19.818 -8.663 1.00 36.22 575 GLY A C 1
ATOM 4514 O O . GLY A 1 575 ? 14.255 19.062 -9.615 1.00 36.22 575 GLY A O 1
ATOM 4515 N N . TYR A 1 576 ? 12.974 19.824 -7.966 1.00 37.97 576 TYR A N 1
ATOM 4516 C CA . TYR A 1 576 ? 11.727 19.221 -8.411 1.00 37.97 576 TYR A CA 1
ATOM 4517 C C . TYR A 1 576 ? 11.204 19.943 -9.666 1.00 37.97 576 TYR A C 1
ATOM 4519 O O . TYR A 1 576 ? 10.381 19.375 -10.383 1.00 37.97 576 TYR A O 1
ATOM 4527 N N . ALA A 1 577 ? 11.723 21.142 -9.972 1.00 33.09 577 ALA A N 1
ATOM 4528 C CA . ALA A 1 577 ? 11.296 21.993 -11.079 1.00 33.09 577 ALA A CA 1
ATOM 4529 C C . ALA A 1 577 ? 12.363 22.330 -12.146 1.00 33.09 577 ALA A C 1
ATOM 4531 O O . ALA A 1 577 ? 12.006 23.017 -13.092 1.00 33.09 577 ALA A O 1
ATOM 4532 N N . THR A 1 578 ? 13.625 21.880 -12.081 1.00 32.78 578 THR A N 1
ATOM 4533 C CA . THR A 1 578 ? 14.644 22.383 -13.033 1.00 32.78 578 THR A CA 1
ATOM 4534 C C . THR A 1 578 ? 15.809 21.422 -13.310 1.00 32.78 578 THR A C 1
ATOM 4536 O O . THR A 1 578 ? 16.872 21.509 -12.712 1.00 32.78 578 THR A O 1
ATOM 4539 N N . GLU A 1 579 ? 15.653 20.570 -14.326 1.00 32.97 579 GLU A N 1
ATOM 4540 C CA . GLU A 1 579 ? 16.746 20.338 -15.304 1.00 32.97 579 GLU A CA 1
ATOM 4541 C C . GLU A 1 579 ? 16.425 20.952 -16.682 1.00 32.97 579 GLU A C 1
ATOM 4543 O O . GLU A 1 579 ? 17.173 20.831 -17.651 1.00 32.97 579 GLU A O 1
ATOM 4548 N N . LEU A 1 580 ? 15.298 21.650 -16.762 1.00 32.91 580 LEU A N 1
ATOM 4549 C CA . LEU A 1 580 ? 14.903 22.555 -17.822 1.00 32.91 580 LEU A CA 1
ATOM 4550 C C . LEU A 1 580 ? 14.237 23.712 -17.077 1.00 32.91 580 LEU A C 1
ATOM 4552 O O . LEU A 1 580 ? 13.263 23.473 -16.370 1.00 32.91 580 LEU A O 1
ATOM 4556 N N . GLY A 1 581 ? 14.809 24.916 -17.129 1.00 27.09 581 GLY A N 1
ATOM 4557 C CA . GLY A 1 581 ? 14.170 26.118 -16.577 1.00 27.09 581 GLY A CA 1
ATOM 4558 C C . GLY A 1 581 ? 12.723 26.268 -17.069 1.00 27.09 581 GLY A C 1
ATOM 4559 O O . GLY A 1 581 ? 12.390 25.704 -18.117 1.00 27.09 581 GLY A O 1
ATOM 4560 N N . PRO A 1 582 ? 11.854 27.026 -16.373 1.00 24.91 582 PRO A N 1
ATOM 4561 C CA . PRO A 1 582 ? 10.608 27.439 -17.001 1.00 24.91 582 PRO A CA 1
ATOM 4562 C C . PRO A 1 582 ? 10.959 28.214 -18.288 1.00 24.91 582 PRO A C 1
ATOM 4564 O O . PRO A 1 582 ? 11.908 29.006 -18.267 1.00 24.91 582 PRO A O 1
ATOM 4567 N N . PRO A 1 583 ? 10.256 27.990 -19.417 1.00 29.78 583 PRO A N 1
ATOM 4568 C CA . PRO A 1 583 ? 10.352 28.907 -20.546 1.00 29.78 583 PRO A CA 1
ATOM 4569 C C . PRO A 1 583 ? 10.022 30.318 -20.048 1.00 29.78 583 PRO A C 1
ATOM 4571 O O . PRO A 1 583 ? 9.210 30.480 -19.137 1.00 29.78 583 PRO A O 1
ATOM 4574 N N . SER A 1 584 ? 10.669 31.327 -20.628 1.00 29.73 584 SER A N 1
ATOM 4575 C CA . SER A 1 584 ? 10.649 32.737 -20.208 1.00 29.73 584 SER A CA 1
ATOM 4576 C C . SER A 1 584 ? 9.269 33.408 -20.153 1.00 29.73 584 SER A C 1
ATOM 4578 O O . SER A 1 584 ? 9.195 34.567 -19.770 1.00 29.73 584 SER A O 1
ATOM 4580 N N . ASP A 1 585 ? 8.191 32.686 -20.455 1.00 32.53 585 ASP A N 1
ATOM 4581 C CA . ASP A 1 585 ? 6.813 33.160 -20.431 1.00 32.53 585 ASP A CA 1
ATOM 4582 C C . ASP A 1 585 ? 5.900 32.142 -19.727 1.00 32.53 585 ASP A C 1
ATOM 4584 O O . ASP A 1 585 ? 5.177 31.380 -20.371 1.00 32.53 585 ASP A O 1
ATOM 4588 N N . MET A 1 586 ? 5.902 32.102 -18.389 1.00 28.92 586 MET A N 1
ATOM 4589 C CA . MET A 1 586 ? 4.783 31.487 -17.665 1.00 28.92 586 MET A CA 1
ATOM 4590 C C . MET A 1 586 ? 4.467 32.229 -16.351 1.00 28.92 586 MET A C 1
ATOM 4592 O O . MET A 1 586 ? 5.353 32.382 -15.506 1.00 28.92 586 MET A O 1
ATOM 4596 N N . PRO A 1 587 ? 3.215 32.694 -16.156 1.00 24.44 587 PRO A N 1
ATOM 4597 C CA . PRO A 1 587 ? 2.792 33.343 -14.925 1.00 24.44 587 PRO A CA 1
ATOM 4598 C C . PRO A 1 587 ? 2.753 32.346 -13.764 1.00 24.44 587 PRO A C 1
ATOM 4600 O O . PRO A 1 587 ? 2.339 31.198 -13.922 1.00 24.44 587 PRO A O 1
ATOM 4603 N N . LEU A 1 588 ? 3.164 32.818 -12.584 1.00 25.05 588 LEU A N 1
ATOM 4604 C CA . LEU A 1 588 ? 3.021 32.120 -11.307 1.00 25.05 588 LEU A CA 1
ATOM 4605 C C . LEU A 1 588 ? 1.587 31.591 -11.169 1.00 25.05 588 LEU A C 1
ATOM 4607 O O . LEU A 1 588 ? 0.631 32.368 -11.195 1.00 25.05 588 LEU A O 1
ATOM 4611 N N . ALA A 1 589 ? 1.436 30.272 -11.023 1.00 24.58 589 ALA A N 1
ATOM 4612 C CA . ALA A 1 589 ? 0.150 29.682 -10.682 1.00 24.58 589 ALA A CA 1
ATOM 4613 C C . ALA A 1 589 ? -0.360 30.325 -9.375 1.00 24.58 589 ALA A C 1
ATOM 4615 O O . ALA A 1 589 ? 0.429 30.475 -8.435 1.00 24.58 589 ALA A O 1
ATOM 4616 N N . PRO A 1 590 ? -1.641 30.730 -9.298 1.00 21.78 590 PRO A N 1
ATOM 4617 C CA . PRO A 1 590 ? -2.177 31.380 -8.114 1.00 21.78 590 PRO A CA 1
ATOM 4618 C C . PRO A 1 590 ? -2.019 30.462 -6.902 1.00 21.78 590 PRO A C 1
ATOM 4620 O O . PRO A 1 590 ? -2.274 29.259 -6.970 1.00 21.78 590 PRO A O 1
ATOM 4623 N N . SER A 1 591 ? -1.575 31.055 -5.798 1.00 27.66 591 SER A N 1
ATOM 4624 C CA . SER A 1 591 ? -1.425 30.434 -4.487 1.00 27.66 591 SER A CA 1
ATOM 4625 C C . SER A 1 591 ? -2.722 29.741 -4.065 1.00 27.66 591 SER A C 1
ATOM 4627 O O . SER A 1 591 ? -3.648 30.380 -3.565 1.00 27.66 591 SER A O 1
ATOM 4629 N N . ILE A 1 592 ? -2.795 28.424 -4.255 1.00 23.38 592 ILE A N 1
ATOM 4630 C CA . ILE A 1 592 ? -3.801 27.597 -3.594 1.00 23.38 592 ILE A CA 1
ATOM 4631 C C . ILE A 1 592 ? -3.261 27.295 -2.196 1.00 23.38 592 ILE A C 1
ATOM 4633 O O . ILE A 1 592 ? -2.587 26.292 -1.964 1.00 23.38 592 ILE A O 1
ATOM 4637 N N . ASP A 1 593 ? -3.545 28.210 -1.272 1.00 32.75 593 ASP A N 1
ATOM 4638 C CA . ASP A 1 593 ? -3.569 27.924 0.157 1.00 32.75 593 ASP A CA 1
ATOM 4639 C C . ASP A 1 593 ? -4.690 26.912 0.417 1.00 32.75 593 ASP A C 1
ATOM 4641 O O . ASP A 1 593 ? -5.863 27.222 0.221 1.00 32.75 593 ASP A O 1
ATOM 4645 N N . THR A 1 594 ? -4.322 25.683 0.790 1.00 27.77 594 THR A N 1
ATOM 4646 C CA . THR A 1 594 ? -5.050 24.710 1.639 1.00 27.77 594 THR A CA 1
ATOM 4647 C C . THR A 1 594 ? -4.453 23.312 1.422 1.00 27.77 594 THR A C 1
ATOM 4649 O O . THR A 1 594 ? -4.283 22.877 0.289 1.00 27.77 594 THR A O 1
ATOM 4652 N N . CYS A 1 595 ? -4.183 22.578 2.511 1.00 33.38 595 CYS A N 1
ATOM 4653 C CA . CYS A 1 595 ? -3.656 21.192 2.573 1.00 33.38 595 CYS A CA 1
ATOM 4654 C C . CYS A 1 595 ? -2.146 21.001 2.829 1.00 33.38 595 CYS A C 1
ATOM 4656 O O . CYS A 1 595 ? -1.562 20.012 2.384 1.00 33.38 595 CYS A O 1
ATOM 4658 N N . THR A 1 596 ? -1.509 21.857 3.630 1.00 33.66 596 THR A N 1
ATOM 4659 C CA . THR A 1 596 ? -0.190 21.540 4.207 1.00 33.66 596 THR A CA 1
ATOM 4660 C C . THR A 1 596 ? -0.363 20.615 5.424 1.00 33.66 596 THR A C 1
ATOM 4662 O O . THR A 1 596 ? -1.019 21.018 6.387 1.00 33.66 596 THR A O 1
ATOM 4665 N N . PRO A 1 597 ? 0.191 19.385 5.449 1.00 31.80 597 PRO A N 1
ATOM 4666 C CA . PRO A 1 597 ? 0.260 18.612 6.687 1.00 31.80 597 PRO A CA 1
ATOM 4667 C C . PRO A 1 597 ? 1.162 19.330 7.707 1.00 31.80 597 PRO A C 1
ATOM 4669 O O . PRO A 1 597 ? 2.147 19.968 7.338 1.00 31.80 597 PRO A O 1
ATOM 4672 N N . SER A 1 598 ? 0.817 19.236 8.996 1.00 31.39 598 SER A N 1
ATOM 4673 C CA . SER A 1 598 ? 1.555 19.883 10.095 1.00 31.39 598 SER A CA 1
ATOM 4674 C C . SER A 1 598 ? 3.068 19.576 10.031 1.00 31.39 598 SER A C 1
ATOM 4676 O O . SER A 1 598 ? 3.425 18.423 9.765 1.00 31.39 598 SER A O 1
ATOM 4678 N N . PRO A 1 599 ? 3.967 20.538 10.345 1.00 32.69 599 PRO A N 1
ATOM 4679 C CA . PRO A 1 599 ? 5.430 20.363 10.321 1.00 32.69 599 PRO A CA 1
ATOM 4680 C C . PRO A 1 599 ? 5.943 19.134 11.090 1.00 32.69 599 PRO A C 1
ATOM 4682 O O . PRO A 1 599 ? 6.988 18.576 10.771 1.00 32.69 599 PRO A O 1
ATOM 4685 N N . SER A 1 600 ? 5.178 18.676 12.080 1.00 33.59 600 SER A N 1
ATOM 4686 C CA . SER A 1 600 ? 5.442 17.483 12.885 1.00 33.59 600 SER A CA 1
ATOM 4687 C C . SER A 1 600 ? 5.333 16.148 12.127 1.00 33.59 600 SER A C 1
ATOM 4689 O O . SER A 1 600 ? 5.956 15.183 12.555 1.00 33.59 600 SER A O 1
ATOM 4691 N N . VAL A 1 601 ? 4.602 16.071 11.005 1.00 37.00 601 VAL A N 1
ATOM 4692 C CA . VAL A 1 601 ? 4.538 14.865 10.143 1.00 37.00 601 VAL A CA 1
ATOM 4693 C C . VAL A 1 601 ? 5.758 14.781 9.217 1.00 37.00 601 VAL A C 1
ATOM 4695 O O . VAL A 1 601 ? 6.220 13.689 8.902 1.00 37.00 601 VAL A O 1
ATOM 4698 N N . LEU A 1 602 ? 6.321 15.932 8.834 1.00 38.25 602 LEU A N 1
ATOM 4699 C CA . LEU A 1 602 ? 7.489 16.043 7.951 1.00 38.25 602 LEU A CA 1
ATOM 4700 C C . LEU A 1 602 ? 8.831 15.931 8.699 1.00 38.25 602 LEU A C 1
ATOM 4702 O O . LEU A 1 602 ? 9.863 15.705 8.070 1.00 38.25 602 LEU A O 1
ATOM 4706 N N . ALA A 1 603 ? 8.825 16.047 10.031 1.00 33.66 603 ALA A N 1
ATOM 4707 C CA . ALA A 1 603 ? 10.023 16.003 10.875 1.00 33.66 603 ALA A CA 1
ATOM 4708 C C . ALA A 1 603 ? 10.726 14.626 10.916 1.00 33.66 603 ALA A C 1
ATOM 4710 O O . ALA A 1 603 ? 11.877 14.546 11.335 1.00 33.66 603 ALA A O 1
ATOM 4711 N N . GLY A 1 604 ? 10.062 13.548 10.474 1.00 35.31 604 GLY A N 1
ATOM 4712 C CA . GLY A 1 604 ? 10.640 12.196 10.394 1.00 35.31 604 GLY A CA 1
ATOM 4713 C C . GLY A 1 604 ? 11.263 11.834 9.039 1.00 35.31 604 GLY A C 1
ATOM 4714 O O . GLY A 1 604 ? 11.844 10.757 8.895 1.00 35.31 604 GLY A O 1
ATOM 4715 N N . SER A 1 605 ? 11.137 12.701 8.034 1.00 40.66 605 SER A N 1
ATOM 4716 C CA . SER A 1 605 ? 11.535 12.409 6.652 1.00 40.66 605 SER A CA 1
ATOM 4717 C C . SER A 1 605 ? 13.031 12.670 6.471 1.00 40.66 605 SER A C 1
ATOM 4719 O O . SER A 1 605 ? 13.477 13.815 6.507 1.00 40.66 605 SER A O 1
ATOM 4721 N N . ARG A 1 606 ? 13.838 11.623 6.258 1.00 42.22 606 ARG A N 1
ATOM 4722 C CA . ARG A 1 606 ? 15.220 11.808 5.781 1.00 42.22 606 ARG A CA 1
ATOM 4723 C C . ARG A 1 606 ? 15.191 12.244 4.311 1.00 42.22 606 ARG A C 1
ATOM 4725 O O . ARG A 1 606 ? 14.350 11.739 3.565 1.00 42.22 606 ARG A O 1
ATOM 4732 N N . PRO A 1 607 ? 16.108 13.117 3.862 1.00 41.56 607 PRO A N 1
ATOM 4733 C CA . PRO A 1 607 ? 16.158 13.534 2.471 1.00 41.56 607 PRO A CA 1
ATOM 4734 C C . PRO A 1 607 ? 16.323 12.337 1.532 1.00 41.56 607 PRO A C 1
ATOM 4736 O O . PRO A 1 607 ? 17.329 11.627 1.571 1.00 41.56 607 PRO A O 1
ATOM 4739 N N . ASN A 1 608 ? 15.319 12.091 0.691 1.00 50.47 608 ASN A N 1
ATOM 4740 C CA . ASN A 1 608 ? 15.282 10.892 -0.138 1.00 50.47 608 ASN A CA 1
ATOM 4741 C C . ASN A 1 608 ? 16.092 11.115 -1.423 1.00 50.47 608 ASN A C 1
ATOM 4743 O O . ASN A 1 608 ? 15.640 11.772 -2.357 1.00 50.47 608 ASN A O 1
ATOM 4747 N N . THR A 1 609 ? 17.323 10.607 -1.462 1.00 46.28 609 THR A N 1
ATOM 4748 C CA . THR A 1 609 ? 18.258 10.767 -2.592 1.00 46.28 609 THR A CA 1
ATOM 4749 C C . THR A 1 609 ? 17.936 9.881 -3.798 1.00 46.28 609 THR A C 1
ATOM 4751 O O . THR A 1 609 ? 18.558 10.045 -4.840 1.00 46.28 609 THR A O 1
ATOM 4754 N N . ARG A 1 610 ? 16.973 8.953 -3.682 1.00 52.19 610 ARG A N 1
ATOM 4755 C CA . ARG A 1 610 ? 16.653 7.940 -4.710 1.00 52.19 610 ARG A CA 1
ATOM 4756 C C . ARG A 1 610 ? 15.287 8.124 -5.385 1.00 52.19 610 ARG A C 1
ATOM 4758 O O . ARG A 1 610 ? 14.906 7.300 -6.215 1.00 52.19 610 ARG A O 1
ATOM 4765 N N . LEU A 1 611 ? 14.539 9.163 -5.016 1.00 66.19 611 LEU A N 1
ATOM 4766 C CA . LEU A 1 611 ? 13.236 9.474 -5.602 1.00 66.19 611 LEU A CA 1
ATOM 4767 C C . LEU A 1 611 ? 13.414 10.364 -6.835 1.00 66.19 611 LEU A C 1
ATOM 4769 O O . LEU A 1 611 ? 14.057 11.409 -6.757 1.00 66.19 611 LEU A O 1
ATOM 4773 N N . THR A 1 612 ? 12.812 9.979 -7.957 1.00 73.12 612 THR A N 1
ATOM 4774 C CA . THR A 1 612 ? 12.875 10.760 -9.197 1.00 73.12 612 THR A CA 1
ATOM 4775 C C . THR A 1 612 ? 11.529 11.414 -9.510 1.00 73.12 612 THR A C 1
ATOM 4777 O O . THR A 1 612 ? 10.490 10.755 -9.539 1.00 73.12 612 THR A O 1
ATOM 4780 N N . ALA A 1 613 ? 11.532 12.732 -9.742 1.00 75.38 613 ALA A N 1
ATOM 4781 C CA . ALA A 1 613 ? 10.304 13.506 -9.951 1.00 75.38 613 ALA A CA 1
ATOM 4782 C C . ALA A 1 613 ? 9.503 13.038 -11.180 1.00 75.38 613 ALA A C 1
ATOM 4784 O O . ALA A 1 613 ? 8.275 13.000 -11.129 1.00 75.38 613 ALA A O 1
ATOM 4785 N N . HIS A 1 614 ? 10.189 12.616 -12.249 1.00 78.88 614 HIS A N 1
ATOM 4786 C CA . HIS A 1 614 ? 9.539 12.079 -13.445 1.00 78.88 614 HIS A CA 1
ATOM 4787 C C . HIS A 1 614 ? 8.754 10.794 -13.137 1.00 78.88 614 HIS A C 1
ATOM 4789 O O . HIS A 1 614 ? 7.596 10.705 -13.528 1.00 78.88 614 HIS A O 1
ATOM 4795 N N . THR A 1 615 ? 9.304 9.854 -12.351 1.00 86.12 615 THR A N 1
ATOM 4796 C CA . THR A 1 615 ? 8.577 8.636 -11.957 1.00 86.12 615 THR A CA 1
ATOM 4797 C C . THR A 1 615 ? 7.362 8.973 -11.091 1.00 86.12 615 THR A C 1
ATOM 4799 O O . THR A 1 615 ? 6.294 8.398 -11.289 1.00 86.12 615 THR A O 1
ATOM 4802 N N . VAL A 1 616 ? 7.469 9.947 -10.178 1.00 86.69 616 VAL A N 1
ATOM 4803 C CA . VAL A 1 616 ? 6.321 10.401 -9.367 1.00 86.69 616 VAL A CA 1
ATOM 4804 C C . VAL A 1 616 ? 5.220 11.013 -10.242 1.00 86.69 616 VAL A C 1
ATOM 4806 O O . VAL A 1 616 ? 4.042 10.750 -9.999 1.00 86.69 616 VAL A O 1
ATOM 4809 N N . ARG A 1 617 ? 5.580 11.785 -11.277 1.00 86.38 617 ARG A N 1
ATOM 4810 C CA . ARG A 1 617 ? 4.624 12.328 -12.258 1.00 86.38 617 ARG A CA 1
ATOM 4811 C C . ARG A 1 617 ? 3.993 11.239 -13.115 1.00 86.38 617 ARG A C 1
ATOM 4813 O O . ARG A 1 617 ? 2.782 11.278 -13.301 1.00 86.38 617 ARG A O 1
ATOM 4820 N N . SER A 1 618 ? 4.766 10.256 -13.578 1.00 89.44 618 SER A N 1
ATOM 4821 C CA . SER A 1 618 ? 4.239 9.085 -14.291 1.00 89.44 618 SER A CA 1
ATOM 4822 C C . SER A 1 618 ? 3.203 8.358 -13.428 1.00 89.44 618 SER A C 1
ATOM 4824 O O . SER A 1 618 ? 2.082 8.136 -13.875 1.00 89.44 618 SER A O 1
ATOM 4826 N N . MET A 1 619 ? 3.514 8.084 -12.156 1.00 89.50 619 MET A N 1
ATOM 4827 C CA . MET A 1 619 ? 2.555 7.482 -11.220 1.00 89.50 619 MET A CA 1
ATOM 4828 C C . MET A 1 619 ? 1.310 8.352 -11.019 1.00 89.50 619 MET A C 1
ATOM 4830 O O . MET A 1 619 ? 0.200 7.821 -10.990 1.00 89.50 619 MET A O 1
ATOM 4834 N N . LEU A 1 620 ? 1.477 9.678 -10.905 1.00 87.19 620 LEU A N 1
ATOM 4835 C CA . LEU A 1 620 ? 0.361 10.615 -10.778 1.00 87.19 620 LEU A CA 1
ATOM 4836 C C . LEU A 1 620 ? -0.550 10.571 -12.011 1.00 87.19 620 LEU A C 1
ATOM 4838 O O . LEU A 1 620 ? -1.766 10.531 -11.855 1.00 87.19 620 LEU A O 1
ATOM 4842 N N . TRP A 1 621 ? 0.013 10.550 -13.219 1.00 87.50 621 TRP A N 1
ATOM 4843 C CA . TRP A 1 621 ? -0.749 10.405 -14.462 1.00 87.50 621 TRP A CA 1
ATOM 4844 C C . TRP A 1 621 ? -1.533 9.105 -14.503 1.00 87.50 621 TRP A C 1
ATOM 4846 O O . TRP A 1 621 ? -2.737 9.130 -14.772 1.00 87.50 621 TRP A O 1
ATOM 4856 N N . GLY A 1 622 ? -0.872 7.990 -14.186 1.00 87.12 622 GLY A N 1
ATOM 4857 C CA . GLY A 1 622 ? -1.515 6.687 -14.217 1.00 87.12 622 GLY A CA 1
ATOM 4858 C C . GLY A 1 622 ? -2.685 6.604 -13.254 1.00 87.12 622 GLY A C 1
ATOM 4859 O O . GLY A 1 622 ? -3.806 6.293 -13.648 1.00 87.12 622 GLY A O 1
ATOM 4860 N N . VAL A 1 623 ? -2.463 7.000 -12.002 1.00 84.69 623 VAL A N 1
ATOM 4861 C CA . VAL A 1 623 ? -3.517 6.946 -10.990 1.00 84.69 623 VAL A CA 1
ATOM 4862 C C . VAL A 1 623 ? -4.646 7.949 -11.263 1.00 84.69 623 VAL A C 1
ATOM 4864 O O . VAL A 1 623 ? -5.809 7.596 -11.091 1.00 84.69 623 VAL A O 1
ATOM 4867 N N . SER A 1 624 ? -4.341 9.154 -11.767 1.00 82.38 624 SER A N 1
ATOM 4868 C CA . SER A 1 624 ? -5.357 10.164 -12.127 1.00 82.38 624 SER A CA 1
ATOM 4869 C C . SER A 1 624 ? -6.243 9.713 -13.286 1.00 82.38 624 SER A C 1
ATOM 4871 O O . SER A 1 624 ? -7.435 10.010 -13.301 1.00 82.38 624 SER A O 1
ATOM 4873 N N . SER A 1 625 ? -5.659 8.983 -14.238 1.00 80.81 625 SER A N 1
ATOM 4874 C CA . SER A 1 625 ? -6.344 8.501 -15.442 1.00 80.81 625 SER A CA 1
ATOM 4875 C C . SER A 1 625 ? -6.904 7.085 -15.278 1.00 80.81 625 SER A C 1
ATOM 4877 O O . SER A 1 625 ? -7.485 6.551 -16.217 1.00 80.81 625 SER A O 1
ATOM 4879 N N . ARG A 1 626 ? -6.735 6.471 -14.095 1.00 82.19 626 ARG A N 1
ATOM 4880 C CA . ARG A 1 626 ? -7.083 5.069 -13.801 1.00 82.19 626 ARG A CA 1
ATOM 4881 C C . ARG A 1 626 ? -6.460 4.067 -14.782 1.00 82.19 626 ARG A C 1
ATOM 4883 O O . ARG A 1 626 ? -7.108 3.112 -15.200 1.00 82.19 626 ARG A O 1
ATOM 4890 N N . VAL A 1 627 ? -5.192 4.282 -15.119 1.00 86.06 627 VAL A N 1
ATOM 4891 C CA . VAL A 1 627 ? -4.379 3.393 -15.958 1.00 86.06 627 VAL A CA 1
ATOM 4892 C C . VAL A 1 627 ? -3.172 2.868 -15.181 1.00 86.06 627 VAL A C 1
ATOM 4894 O O . VAL A 1 627 ? -2.580 3.575 -14.361 1.00 86.06 627 VAL A O 1
ATOM 4897 N N . THR A 1 628 ? -2.790 1.621 -15.439 1.00 89.56 628 THR A N 1
ATOM 4898 C CA . THR A 1 628 ? -1.607 0.984 -14.862 1.00 89.56 628 THR A CA 1
ATOM 4899 C C . THR A 1 628 ? -0.358 1.756 -15.268 1.00 89.56 628 THR A C 1
ATOM 4901 O O . THR A 1 628 ? -0.111 1.974 -16.454 1.00 89.56 628 THR A O 1
ATOM 4904 N N . THR A 1 629 ? 0.446 2.159 -14.282 1.00 92.50 629 THR A N 1
ATOM 4905 C CA . THR A 1 629 ? 1.788 2.699 -14.539 1.00 92.50 629 THR A CA 1
ATOM 4906 C C . THR A 1 629 ? 2.812 1.583 -14.463 1.00 92.50 629 THR A C 1
ATOM 4908 O O . THR A 1 629 ? 2.960 0.954 -13.415 1.00 92.50 629 THR A O 1
ATOM 4911 N N . LEU A 1 630 ? 3.537 1.376 -15.556 1.00 93.38 630 LEU A N 1
ATOM 4912 C CA . LEU A 1 630 ? 4.633 0.426 -15.658 1.00 93.38 630 LEU A CA 1
ATOM 4913 C C . LEU A 1 630 ? 5.970 1.160 -15.486 1.00 93.38 630 LEU A C 1
ATOM 4915 O O . LEU A 1 630 ? 6.258 2.135 -16.184 1.00 93.38 630 LEU A O 1
ATOM 4919 N N . THR A 1 631 ? 6.781 0.722 -14.523 1.00 92.25 631 THR A N 1
ATOM 4920 C CA . THR A 1 631 ? 8.070 1.347 -14.189 1.00 92.25 631 THR A CA 1
ATOM 4921 C C . THR A 1 631 ? 9.113 0.298 -13.836 1.00 92.25 631 THR A C 1
ATOM 4923 O O . THR A 1 631 ? 8.807 -0.707 -13.203 1.00 92.25 631 THR A O 1
ATOM 4926 N N . ALA A 1 632 ? 10.369 0.562 -14.187 1.00 88.31 632 ALA A N 1
ATOM 4927 C CA . ALA A 1 632 ? 11.502 -0.242 -13.742 1.00 88.31 632 ALA A CA 1
ATOM 4928 C C . ALA A 1 632 ? 12.213 0.377 -12.516 1.00 88.31 632 ALA A C 1
ATOM 4930 O O . ALA A 1 632 ? 13.178 -0.162 -11.969 1.00 88.31 632 ALA A O 1
ATOM 4931 N N . ASN A 1 633 ? 11.744 1.542 -12.044 1.00 85.56 633 ASN A N 1
ATOM 4932 C CA . ASN A 1 633 ? 12.353 2.283 -10.943 1.00 85.56 633 ASN A CA 1
ATOM 4933 C C . ASN A 1 633 ? 11.838 1.810 -9.571 1.00 85.56 633 ASN A C 1
ATOM 4935 O O . ASN A 1 633 ? 11.167 2.541 -8.831 1.00 85.56 633 ASN A O 1
ATOM 4939 N N . ARG A 1 634 ? 12.209 0.581 -9.189 1.00 80.81 634 ARG A N 1
ATOM 4940 C CA . ARG A 1 634 ? 11.838 -0.040 -7.900 1.00 80.81 634 ARG A CA 1
ATOM 4941 C C . ARG A 1 634 ? 12.232 0.809 -6.685 1.00 80.81 634 ARG A C 1
ATOM 4943 O O . ARG A 1 634 ? 11.579 0.757 -5.642 1.00 80.81 634 ARG A O 1
ATOM 4950 N N . ALA A 1 635 ? 13.310 1.587 -6.784 1.00 75.25 635 ALA A N 1
ATOM 4951 C CA . ALA A 1 635 ? 13.758 2.469 -5.708 1.00 75.25 635 ALA A CA 1
ATOM 4952 C C . ALA A 1 635 ? 12.788 3.640 -5.480 1.00 75.25 635 ALA A C 1
ATOM 4954 O O . ALA A 1 635 ? 12.401 3.886 -4.336 1.00 75.25 635 ALA A O 1
ATOM 4955 N N . SER A 1 636 ? 12.347 4.306 -6.554 1.00 80.00 636 SER A N 1
ATOM 4956 C CA . SER A 1 636 ? 11.346 5.377 -6.466 1.00 80.00 636 SER A CA 1
ATOM 4957 C C . SER A 1 636 ? 9.994 4.845 -5.996 1.00 80.00 636 SER A C 1
ATOM 4959 O O . SER A 1 636 ? 9.380 5.465 -5.133 1.00 80.00 636 SER A O 1
ATOM 4961 N N . VAL A 1 637 ? 9.568 3.661 -6.454 1.00 81.38 637 VAL A N 1
ATOM 4962 C CA . VAL A 1 637 ? 8.341 3.017 -5.949 1.00 81.38 637 VAL A CA 1
ATOM 4963 C C . VAL A 1 637 ? 8.429 2.801 -4.434 1.00 81.38 637 VAL A C 1
ATOM 4965 O O . VAL A 1 637 ? 7.563 3.265 -3.697 1.00 81.38 637 VAL A O 1
ATOM 4968 N N . ARG A 1 638 ? 9.507 2.180 -3.931 1.00 74.38 638 ARG A N 1
ATOM 4969 C CA . ARG A 1 638 ? 9.713 1.978 -2.481 1.00 74.38 638 ARG A CA 1
ATOM 4970 C C . ARG A 1 638 ? 9.700 3.286 -1.694 1.00 74.38 638 ARG A C 1
ATOM 4972 O O . ARG A 1 638 ? 9.139 3.336 -0.601 1.00 74.38 638 ARG A O 1
ATOM 4979 N N . ALA A 1 639 ? 10.318 4.330 -2.239 1.00 72.69 639 ALA A N 1
ATOM 4980 C CA . ALA A 1 639 ? 10.324 5.659 -1.646 1.00 72.69 639 ALA A CA 1
ATOM 4981 C C . ALA A 1 639 ? 8.904 6.237 -1.530 1.00 72.69 639 ALA A C 1
ATOM 4983 O O . ALA A 1 639 ? 8.505 6.629 -0.437 1.00 72.69 639 ALA A O 1
ATOM 4984 N N . VAL A 1 640 ? 8.122 6.217 -2.614 1.00 76.44 640 VAL A N 1
ATOM 4985 C CA . VAL A 1 640 ? 6.727 6.687 -2.616 1.00 76.44 640 VAL A CA 1
ATOM 4986 C C . VAL A 1 640 ? 5.879 5.889 -1.626 1.00 76.44 640 VAL A C 1
ATOM 4988 O O . VAL A 1 640 ? 5.137 6.473 -0.845 1.00 76.44 640 VAL A O 1
ATOM 4991 N N . LEU A 1 641 ? 6.022 4.562 -1.585 1.00 75.12 641 LEU A N 1
ATOM 4992 C CA . LEU A 1 641 ? 5.263 3.716 -0.659 1.00 75.12 641 LEU A CA 1
ATOM 4993 C C . LEU A 1 641 ? 5.619 3.969 0.807 1.00 75.12 641 LEU A C 1
ATOM 4995 O O . LEU A 1 641 ? 4.742 3.925 1.670 1.00 75.12 641 LEU A O 1
ATOM 4999 N N . ARG A 1 642 ? 6.888 4.264 1.102 1.00 69.50 642 ARG A N 1
ATOM 5000 C CA . ARG A 1 642 ? 7.316 4.680 2.441 1.00 69.50 642 ARG A CA 1
ATOM 5001 C C . ARG A 1 642 ? 6.656 5.998 2.839 1.00 69.50 642 ARG A C 1
ATOM 5003 O O . ARG A 1 642 ? 6.093 6.080 3.925 1.00 69.50 642 ARG A O 1
ATOM 5010 N N . GLU A 1 643 ? 6.671 6.991 1.958 1.00 69.69 643 GLU A N 1
ATOM 5011 C CA . GLU A 1 643 ? 6.027 8.287 2.204 1.00 69.69 643 GLU A CA 1
ATOM 5012 C C . GLU A 1 643 ? 4.511 8.146 2.355 1.00 69.69 643 GLU A C 1
ATOM 5014 O O . GLU A 1 643 ? 3.898 8.746 3.235 1.00 69.69 643 GLU A O 1
ATOM 5019 N N . MET A 1 644 ? 3.898 7.259 1.574 1.00 72.00 644 MET A N 1
ATOM 5020 C CA . MET A 1 644 ? 2.487 6.913 1.700 1.00 72.00 644 MET A CA 1
ATOM 5021 C C . MET A 1 644 ? 2.162 6.322 3.082 1.00 72.00 644 MET A C 1
ATOM 5023 O O . MET A 1 644 ? 1.134 6.664 3.670 1.00 72.00 644 MET A O 1
ATOM 5027 N N . LYS A 1 645 ? 3.049 5.484 3.642 1.00 63.31 645 LYS A N 1
ATOM 5028 C CA . LYS A 1 645 ? 2.932 4.968 5.018 1.00 63.31 645 LYS A CA 1
ATOM 5029 C C . LYS A 1 645 ? 3.081 6.086 6.060 1.00 63.31 645 LYS A C 1
ATOM 5031 O O . LYS A 1 645 ? 2.236 6.191 6.950 1.00 63.31 645 LYS A O 1
ATOM 5036 N N . ILE A 1 646 ? 4.082 6.958 5.914 1.00 63.03 646 ILE A N 1
ATOM 5037 C CA . ILE A 1 646 ? 4.321 8.101 6.816 1.00 63.03 646 ILE A CA 1
ATOM 5038 C C . ILE A 1 646 ? 3.105 9.037 6.840 1.00 63.03 646 ILE A C 1
ATOM 5040 O O . ILE A 1 646 ? 2.585 9.357 7.909 1.00 63.03 646 ILE A O 1
ATOM 5044 N N . LEU A 1 647 ? 2.584 9.409 5.669 1.00 62.06 647 LEU A N 1
ATOM 5045 C CA . LEU A 1 647 ? 1.409 10.275 5.522 1.00 62.06 647 LEU A CA 1
ATOM 5046 C C . LEU A 1 647 ? 0.114 9.625 6.028 1.00 62.06 647 LEU A C 1
ATOM 5048 O O . LEU A 1 647 ? -0.804 10.328 6.462 1.00 62.06 647 LEU A O 1
ATOM 5052 N N . ALA A 1 648 ? 0.035 8.292 6.015 1.00 56.38 648 ALA A N 1
ATOM 5053 C CA . ALA A 1 648 ? -1.040 7.550 6.669 1.00 56.38 648 ALA A CA 1
ATOM 5054 C C . ALA A 1 648 ? -0.914 7.545 8.209 1.00 56.38 648 ALA A C 1
ATOM 5056 O O . ALA A 1 648 ? -1.885 7.217 8.898 1.00 56.38 648 ALA A O 1
ATOM 5057 N N . GLY A 1 649 ? 0.235 7.963 8.754 1.00 48.78 649 GLY A N 1
ATOM 5058 C CA . GLY A 1 649 ? 0.560 7.974 10.181 1.00 48.78 649 GLY A CA 1
ATOM 5059 C C . GLY A 1 649 ? 1.238 6.695 10.678 1.00 48.78 649 GLY A C 1
ATOM 5060 O O . GLY A 1 649 ? 1.299 6.487 11.887 1.00 48.78 649 GLY A O 1
ATOM 5061 N N . ILE A 1 650 ? 1.716 5.831 9.776 1.00 51.47 650 ILE A N 1
ATOM 5062 C CA . ILE A 1 650 ? 2.477 4.617 10.093 1.00 51.47 650 ILE A CA 1
ATOM 5063 C C . ILE A 1 650 ? 3.937 5.047 10.281 1.00 51.47 650 ILE A C 1
ATOM 5065 O O . ILE A 1 650 ? 4.683 5.174 9.313 1.00 51.47 650 ILE A O 1
ATOM 5069 N N . GLY A 1 651 ? 4.331 5.356 11.519 1.00 40.84 651 GLY A N 1
ATOM 5070 C CA . GLY A 1 651 ? 5.714 5.724 11.834 1.00 40.84 651 GLY A CA 1
ATOM 5071 C C . GLY A 1 651 ? 6.681 4.576 11.530 1.00 40.84 651 GLY A C 1
ATOM 5072 O O . GLY A 1 651 ? 6.401 3.432 11.884 1.00 40.84 651 GLY A O 1
ATOM 5073 N N . SER A 1 652 ? 7.818 4.864 10.887 1.00 34.09 652 SER A N 1
ATOM 5074 C CA . SER A 1 652 ? 8.918 3.900 10.814 1.00 34.09 652 SER A CA 1
ATOM 5075 C C . SER A 1 652 ? 9.661 3.931 12.143 1.00 34.09 652 SER A C 1
ATOM 5077 O O . SER A 1 652 ? 10.393 4.885 12.414 1.00 34.09 652 SER A O 1
ATOM 5079 N N . ASN A 1 653 ? 9.490 2.907 12.975 1.00 29.88 653 ASN A N 1
ATOM 5080 C CA . ASN A 1 653 ? 10.484 2.667 14.009 1.00 29.88 653 ASN A CA 1
ATOM 5081 C C . ASN A 1 653 ? 11.796 2.324 13.303 1.00 29.88 653 ASN A C 1
ATOM 5083 O O . ASN A 1 653 ? 11.871 1.407 12.489 1.00 29.88 653 ASN A O 1
ATOM 5087 N N . SER A 1 654 ? 12.802 3.142 13.571 1.00 28.88 654 SER A N 1
ATOM 5088 C CA . SER A 1 654 ? 14.185 2.928 13.193 1.00 28.88 654 SER A CA 1
ATOM 5089 C C . SER A 1 654 ? 14.723 1.735 13.974 1.00 28.88 654 SER A C 1
ATOM 5091 O O . SER A 1 654 ? 15.176 1.944 15.085 1.00 28.88 654 SER A O 1
ATOM 5093 N N . ASP A 1 655 ? 14.606 0.524 13.431 1.00 26.91 655 ASP A N 1
ATOM 5094 C CA . ASP A 1 655 ? 15.387 -0.663 13.819 1.00 26.91 655 ASP A CA 1
ATOM 5095 C C . ASP A 1 655 ? 15.197 -1.768 12.762 1.00 26.91 655 ASP A C 1
ATOM 5097 O O . ASP A 1 655 ? 14.683 -2.848 13.031 1.00 26.91 655 ASP A O 1
ATOM 5101 N N . GLU A 1 656 ? 15.599 -1.495 11.520 1.00 24.75 656 GLU A N 1
ATOM 5102 C CA . GLU A 1 656 ? 15.867 -2.549 10.530 1.00 24.75 656 GLU A CA 1
ATOM 5103 C C . GLU A 1 656 ? 17.260 -2.307 9.944 1.00 24.75 656 GLU A C 1
ATOM 5105 O O . GLU A 1 656 ? 17.446 -1.706 8.884 1.00 24.75 656 GLU A O 1
ATOM 5110 N N . VAL A 1 657 ? 18.263 -2.720 10.721 1.00 24.31 657 VAL A N 1
ATOM 5111 C CA . VAL A 1 657 ? 19.623 -2.977 10.240 1.00 24.31 657 VAL A CA 1
ATOM 5112 C C . VAL A 1 657 ? 19.602 -4.308 9.487 1.00 24.31 657 VAL A C 1
ATOM 5114 O O . VAL A 1 657 ? 18.897 -5.239 9.870 1.00 24.31 657 VAL A O 1
ATOM 5117 N N . GLY A 1 658 ? 20.325 -4.346 8.369 1.00 28.22 658 GLY A N 1
ATOM 5118 C CA . GLY A 1 658 ? 20.171 -5.327 7.304 1.00 28.22 658 GLY A CA 1
ATOM 5119 C C . GLY A 1 658 ? 20.362 -6.791 7.697 1.00 28.22 658 GLY A C 1
ATOM 5120 O O . GLY A 1 658 ? 21.221 -7.147 8.497 1.00 28.22 658 GLY A O 1
ATOM 5121 N N . GLY A 1 659 ? 19.597 -7.639 7.016 1.00 21.55 659 GLY A N 1
ATOM 5122 C CA . GLY A 1 659 ? 19.839 -9.068 6.890 1.00 21.55 659 GLY A CA 1
ATOM 5123 C C . GLY A 1 659 ? 19.585 -9.467 5.444 1.00 21.55 659 GLY A C 1
ATOM 5124 O O . GLY A 1 659 ? 18.438 -9.609 5.033 1.00 21.55 659 GLY A O 1
ATOM 5125 N N . ALA A 1 660 ? 20.656 -9.577 4.661 1.00 24.14 660 ALA A N 1
ATOM 5126 C CA . ALA A 1 660 ? 20.632 -10.265 3.381 1.00 24.14 660 ALA A CA 1
ATOM 5127 C C . ALA A 1 660 ? 20.521 -11.767 3.666 1.00 24.14 660 ALA A C 1
ATOM 5129 O O . ALA A 1 660 ? 21.383 -12.322 4.345 1.00 24.14 660 ALA A O 1
ATOM 5130 N N . LEU A 1 661 ? 19.465 -12.410 3.175 1.00 22.97 661 LEU A N 1
ATOM 5131 C CA . LEU A 1 661 ? 19.386 -13.862 3.085 1.00 22.97 661 LEU A CA 1
ATOM 5132 C C . LEU A 1 661 ? 18.976 -14.222 1.661 1.00 22.97 661 LEU A C 1
ATOM 5134 O O . LEU A 1 661 ? 17.996 -13.710 1.122 1.00 22.97 661 LEU A O 1
ATOM 5138 N N . GLU A 1 662 ? 19.825 -15.042 1.060 1.00 22.66 662 GLU A N 1
ATOM 5139 C CA . GLU A 1 662 ? 19.779 -15.531 -0.308 1.00 22.66 662 GLU A CA 1
ATOM 5140 C C . GLU A 1 662 ? 18.539 -16.411 -0.520 1.00 22.66 662 GLU A C 1
ATOM 5142 O O . GLU A 1 662 ? 18.283 -17.340 0.247 1.00 22.66 662 GLU A O 1
ATOM 5147 N N . HIS A 1 663 ? 17.772 -16.125 -1.5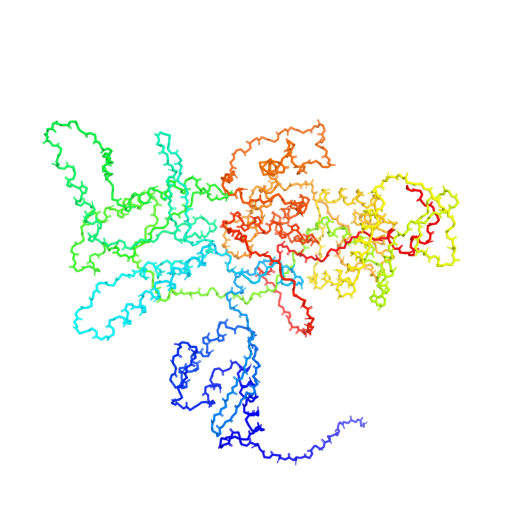73 1.00 25.39 663 HIS A N 1
ATOM 5148 C CA . HIS A 1 663 ? 16.671 -16.970 -2.021 1.00 25.39 663 HIS A CA 1
ATOM 5149 C C . HIS A 1 663 ? 17.166 -17.924 -3.110 1.00 25.39 663 HIS A C 1
ATOM 5151 O O . HIS A 1 663 ? 17.658 -17.491 -4.148 1.00 25.39 663 HIS A O 1
ATOM 5157 N N . GLN A 1 664 ? 17.018 -19.228 -2.861 1.00 22.80 664 GLN A N 1
ATOM 5158 C CA . GLN A 1 664 ? 17.089 -20.258 -3.893 1.00 22.80 664 GLN A CA 1
ATOM 5159 C C . GLN A 1 664 ? 15.712 -20.484 -4.517 1.00 22.80 664 GLN A C 1
ATOM 5161 O O . GLN A 1 664 ? 14.694 -20.554 -3.825 1.00 22.80 664 GLN A O 1
ATOM 5166 N N . ASP A 1 665 ? 15.745 -20.621 -5.838 1.00 24.44 665 ASP A N 1
ATOM 5167 C CA . ASP A 1 665 ? 14.641 -20.869 -6.753 1.00 24.44 665 ASP A CA 1
ATOM 5168 C C . ASP A 1 665 ? 13.779 -22.084 -6.396 1.00 24.44 665 ASP A C 1
ATOM 5170 O O . ASP A 1 665 ? 14.268 -23.147 -6.010 1.00 24.44 665 ASP A O 1
ATOM 5174 N N . SER A 1 666 ? 12.483 -21.988 -6.692 1.00 24.77 666 SER A N 1
ATOM 5175 C CA . SER A 1 666 ? 11.665 -23.155 -7.029 1.00 24.77 666 SER A CA 1
ATOM 5176 C C . SER A 1 666 ? 10.567 -22.771 -8.018 1.00 24.77 666 SER A C 1
ATOM 5178 O O . SER A 1 666 ? 9.560 -22.159 -7.674 1.00 24.77 666 SER A O 1
ATOM 5180 N N . LYS A 1 667 ? 10.792 -23.159 -9.278 1.00 28.39 667 LYS A N 1
ATOM 5181 C CA . LYS A 1 667 ? 9.820 -23.168 -10.376 1.00 28.39 667 LYS A CA 1
ATOM 5182 C C . LYS A 1 667 ? 8.737 -24.221 -10.124 1.00 28.39 667 LYS A C 1
ATOM 5184 O O . LYS A 1 667 ? 9.066 -25.326 -9.703 1.00 28.39 667 LYS A O 1
ATOM 5189 N N . ASN A 1 668 ? 7.492 -23.921 -10.498 1.00 25.16 668 ASN A N 1
ATOM 5190 C CA . ASN A 1 668 ? 6.639 -24.805 -11.310 1.00 25.16 668 ASN A CA 1
ATOM 5191 C C . ASN A 1 668 ? 5.335 -24.098 -11.713 1.00 25.16 668 ASN A C 1
ATOM 5193 O O . ASN A 1 668 ? 4.666 -23.491 -10.883 1.00 25.16 668 ASN A O 1
ATOM 5197 N N . GLY A 1 669 ? 4.983 -24.202 -12.998 1.00 26.94 669 GLY A N 1
ATOM 5198 C CA . GLY A 1 669 ? 3.692 -23.777 -13.545 1.00 26.94 669 GLY A CA 1
ATOM 5199 C C . GLY A 1 669 ? 2.627 -24.878 -13.500 1.00 26.94 669 GLY A C 1
ATOM 5200 O O . GLY A 1 669 ? 2.921 -25.997 -13.087 1.00 26.94 669 GLY A O 1
ATOM 5201 N N . VAL A 1 670 ? 1.407 -24.540 -13.943 1.00 26.73 670 VAL A N 1
ATOM 5202 C CA . VAL A 1 670 ? 0.535 -25.303 -14.871 1.00 26.73 670 VAL A CA 1
ATOM 5203 C C . VAL A 1 670 ? -0.828 -24.595 -15.042 1.00 26.73 670 VAL A C 1
ATOM 5205 O O . VAL A 1 670 ? -1.343 -23.938 -14.143 1.00 26.73 670 VAL A O 1
ATOM 5208 N N . ASP A 1 671 ? -1.345 -24.766 -16.258 1.00 25.77 671 ASP A N 1
ATOM 5209 C CA . ASP A 1 671 ? -2.551 -24.312 -16.955 1.00 25.77 671 ASP A CA 1
ATOM 5210 C C . ASP A 1 671 ? -3.910 -24.173 -16.232 1.00 25.77 671 ASP A C 1
ATOM 5212 O O . ASP A 1 671 ? -4.377 -25.058 -15.520 1.00 25.77 671 ASP A O 1
ATOM 5216 N N . GLY A 1 672 ? -4.655 -23.150 -16.683 1.00 24.25 672 GLY A N 1
ATOM 5217 C CA . GLY A 1 672 ? -5.923 -23.364 -17.398 1.00 24.25 672 GLY A CA 1
ATOM 5218 C C . GLY A 1 672 ? -7.242 -23.192 -16.633 1.00 24.25 672 GLY A C 1
ATOM 5219 O O . GLY A 1 672 ? -7.748 -24.146 -16.051 1.00 24.25 672 GLY A O 1
ATOM 5220 N N . LYS A 1 673 ? -7.915 -22.043 -16.824 1.00 24.03 673 LYS A N 1
ATOM 5221 C CA . LYS A 1 673 ? -9.268 -21.961 -17.431 1.00 24.03 673 LYS A CA 1
ATOM 5222 C C . LYS A 1 673 ? -9.765 -20.517 -17.586 1.00 24.03 673 LYS A C 1
ATOM 5224 O O . LYS A 1 673 ? -9.655 -19.701 -16.681 1.00 24.03 673 LYS A O 1
ATOM 5229 N N . LYS A 1 674 ? -10.346 -20.267 -18.765 1.00 30.36 674 LYS A N 1
ATOM 5230 C CA . LYS A 1 674 ? -11.038 -19.047 -19.199 1.00 30.36 674 LYS A CA 1
ATOM 5231 C C . LYS A 1 674 ? -12.186 -18.663 -18.259 1.00 30.36 674 LYS A C 1
ATOM 5233 O O . LYS A 1 674 ? -13.026 -19.502 -17.940 1.00 30.36 674 LYS A O 1
ATOM 5238 N N . GLY A 1 675 ? -12.258 -17.373 -17.956 1.00 23.38 675 GLY A N 1
ATOM 5239 C CA . GLY A 1 675 ? -13.425 -16.676 -17.429 1.00 23.38 675 GLY A CA 1
ATOM 5240 C C . GLY A 1 675 ? -13.205 -15.179 -17.616 1.00 23.38 675 GLY A C 1
ATOM 5241 O O . GLY A 1 675 ? -12.350 -14.596 -16.958 1.00 23.38 675 GLY A O 1
ATOM 5242 N N . GLU A 1 676 ? -13.906 -14.590 -18.577 1.00 25.80 676 GLU A N 1
ATOM 5243 C CA . GLU A 1 676 ? -13.880 -13.162 -18.874 1.00 25.80 676 GLU A CA 1
ATOM 5244 C C . GLU A 1 676 ? -15.004 -12.411 -18.136 1.00 25.80 676 GLU A C 1
ATOM 5246 O O . GLU A 1 676 ? -16.137 -12.883 -18.094 1.00 25.80 676 GLU A O 1
ATOM 5251 N N . LEU A 1 677 ? -14.639 -11.198 -17.695 1.00 27.67 677 LEU A N 1
ATOM 5252 C CA . LEU A 1 677 ? -15.427 -9.971 -17.470 1.00 27.67 677 LEU A CA 1
ATOM 5253 C C . LEU A 1 677 ? -16.287 -9.761 -16.200 1.00 27.67 677 LEU A C 1
ATOM 5255 O O . LEU A 1 677 ? -17.324 -10.388 -16.009 1.00 27.67 677 LEU A O 1
ATOM 5259 N N . GLY A 1 678 ? -15.960 -8.654 -15.517 1.00 28.89 678 GLY A N 1
ATOM 5260 C CA . GLY A 1 678 ? -16.837 -7.752 -14.763 1.00 28.89 678 GLY A CA 1
ATOM 5261 C C . GLY A 1 678 ? -16.268 -7.156 -13.456 1.00 28.89 678 GLY A C 1
ATOM 5262 O O . GLY A 1 678 ? -16.717 -7.562 -12.395 1.00 28.89 678 GLY A O 1
ATOM 5263 N N . ASP A 1 679 ? -15.435 -6.098 -13.546 1.00 41.22 679 ASP A N 1
ATOM 5264 C CA . ASP A 1 679 ? -14.995 -5.187 -12.448 1.00 41.22 679 ASP A CA 1
ATOM 5265 C C . ASP A 1 679 ? -13.777 -5.624 -11.577 1.00 41.22 679 ASP A C 1
ATOM 5267 O O . ASP A 1 679 ? -13.586 -5.207 -10.432 1.00 41.22 679 ASP A O 1
ATOM 5271 N N . ASP A 1 680 ? -12.896 -6.437 -12.184 1.00 50.28 680 ASP A N 1
ATOM 5272 C CA . ASP A 1 680 ? -12.072 -7.468 -11.524 1.00 50.28 680 ASP A CA 1
ATOM 5273 C C . ASP A 1 680 ? -10.544 -7.258 -11.543 1.00 50.28 680 ASP A C 1
ATOM 5275 O O . ASP A 1 680 ? -9.888 -7.518 -12.558 1.00 50.28 680 ASP A O 1
ATOM 5279 N N . GLY A 1 681 ? -9.942 -6.889 -10.407 1.00 55.06 681 GLY A N 1
ATOM 5280 C CA . GLY A 1 681 ? -8.504 -7.095 -10.168 1.00 55.06 681 GLY A CA 1
ATOM 5281 C C . GLY A 1 681 ? -7.574 -6.388 -11.159 1.00 55.06 681 GLY A C 1
ATOM 5282 O O . GLY A 1 681 ? -6.822 -7.046 -11.860 1.00 55.06 681 GLY A O 1
ATOM 5283 N N . VAL A 1 682 ? -7.601 -5.058 -11.235 1.00 70.31 682 VAL A N 1
ATOM 5284 C CA . VAL A 1 682 ? -6.673 -4.267 -12.070 1.00 70.31 682 VAL A CA 1
ATOM 5285 C C . VAL A 1 682 ? -5.439 -3.840 -11.257 1.00 70.31 682 VAL A C 1
ATOM 5287 O O . VAL A 1 682 ? -5.548 -3.600 -10.060 1.00 70.31 682 VAL A O 1
ATOM 5290 N N . ALA A 1 683 ? -4.256 -3.762 -11.868 1.00 74.50 683 ALA A N 1
ATOM 5291 C CA . ALA A 1 683 ? -3.027 -3.278 -11.235 1.00 74.50 683 ALA A CA 1
ATOM 5292 C C . ALA A 1 683 ? -2.907 -1.745 -11.339 1.00 74.50 683 ALA A C 1
ATOM 5294 O O . ALA A 1 683 ? -3.043 -1.185 -12.427 1.00 74.50 683 ALA A O 1
ATOM 5295 N N . VAL A 1 684 ? -2.578 -1.051 -10.243 1.00 81.19 684 VAL A N 1
ATOM 5296 C CA . VAL A 1 684 ? -2.269 0.398 -10.280 1.00 81.19 684 VAL A CA 1
ATOM 5297 C C . VAL A 1 684 ? -0.826 0.632 -10.712 1.00 81.19 684 VAL A C 1
ATOM 5299 O O . VAL A 1 684 ? -0.558 1.492 -11.551 1.00 81.19 684 VAL A O 1
ATOM 5302 N N . LEU A 1 685 ? 0.105 -0.136 -10.140 1.00 85.69 685 LEU A N 1
ATOM 5303 C CA . LEU A 1 685 ? 1.517 -0.116 -10.512 1.00 85.69 685 LEU A CA 1
ATOM 5304 C C . LEU A 1 685 ? 1.944 -1.512 -10.952 1.00 85.69 685 LEU A C 1
ATOM 5306 O O . LEU A 1 685 ? 1.591 -2.507 -10.321 1.00 85.69 685 LEU A O 1
ATOM 5310 N N . TRP A 1 686 ? 2.756 -1.562 -11.994 1.00 88.38 686 TRP A N 1
ATOM 5311 C CA . TRP A 1 686 ? 3.464 -2.758 -12.423 1.00 88.38 686 TRP A CA 1
ATOM 5312 C C . TRP A 1 686 ? 4.953 -2.430 -12.404 1.00 88.38 686 TRP A C 1
ATOM 5314 O O . TRP A 1 686 ? 5.396 -1.456 -13.018 1.00 88.38 686 TRP A O 1
ATOM 5324 N N . VAL A 1 687 ? 5.707 -3.168 -11.591 1.00 87.06 687 VAL A N 1
ATOM 5325 C CA . VAL A 1 687 ? 7.132 -2.923 -11.379 1.00 87.06 687 VAL A CA 1
ATOM 5326 C C . VAL A 1 687 ? 7.920 -4.067 -11.985 1.00 87.06 687 VAL A C 1
ATOM 5328 O O . VAL A 1 687 ? 7.750 -5.212 -11.581 1.00 87.06 687 VAL A O 1
ATOM 5331 N N . VAL A 1 688 ? 8.798 -3.728 -12.920 1.00 86.69 688 VAL A N 1
ATOM 5332 C CA . VAL A 1 688 ? 9.691 -4.674 -13.597 1.00 86.69 688 VAL A CA 1
ATOM 5333 C C . VAL A 1 688 ? 11.137 -4.426 -13.190 1.00 86.69 688 VAL A C 1
ATOM 5335 O O . VAL A 1 688 ? 11.469 -3.440 -12.520 1.00 86.69 688 VAL A O 1
ATOM 5338 N N . GLU A 1 689 ? 12.021 -5.328 -13.591 1.00 83.06 689 GLU A N 1
ATOM 5339 C CA . GLU A 1 689 ? 13.445 -5.153 -13.363 1.00 83.06 689 GLU A CA 1
ATOM 5340 C C . GLU A 1 689 ? 14.054 -4.033 -14.222 1.00 83.06 689 GLU A C 1
ATOM 5342 O O . GLU A 1 689 ? 13.661 -3.830 -15.373 1.00 83.06 689 GLU A O 1
ATOM 5347 N N . PRO A 1 690 ? 15.057 -3.308 -13.698 1.00 84.56 690 PRO A N 1
ATOM 5348 C CA . PRO A 1 690 ? 15.740 -2.266 -14.449 1.00 84.56 690 PRO A CA 1
ATOM 5349 C C . PRO A 1 690 ? 16.598 -2.834 -15.582 1.00 84.56 690 PRO A C 1
ATOM 5351 O O . PRO A 1 690 ? 17.273 -3.857 -15.430 1.00 84.56 690 PRO A O 1
ATOM 5354 N N . ARG A 1 691 ? 16.631 -2.090 -16.692 1.00 87.06 691 ARG A N 1
ATOM 5355 C CA . ARG A 1 691 ? 17.596 -2.234 -17.786 1.00 87.06 691 ARG A CA 1
ATOM 5356 C C . ARG A 1 691 ? 18.163 -0.854 -18.123 1.00 87.06 691 ARG A C 1
ATOM 5358 O O . ARG A 1 691 ? 17.416 0.118 -18.236 1.00 87.06 691 ARG A O 1
ATOM 5365 N N . SER A 1 692 ? 19.478 -0.769 -18.254 1.00 87.81 692 SER A N 1
ATOM 5366 C CA . SER A 1 692 ? 20.213 0.439 -18.632 1.00 87.81 692 SER A CA 1
ATOM 5367 C C . SER A 1 692 ? 20.575 0.414 -20.115 1.00 87.81 692 SER A C 1
ATOM 5369 O O . SER A 1 692 ? 20.628 -0.653 -20.721 1.00 87.81 692 SER A O 1
ATOM 5371 N N . LEU A 1 693 ? 20.874 1.575 -20.699 1.00 87.69 693 LEU A N 1
ATOM 5372 C CA . LEU A 1 693 ? 21.540 1.632 -22.004 1.00 87.69 693 LEU A CA 1
ATOM 5373 C C . LEU A 1 693 ? 22.927 0.995 -21.883 1.00 87.69 693 LEU A C 1
ATOM 5375 O O . LEU A 1 693 ? 23.636 1.250 -20.908 1.00 87.69 693 LEU A O 1
ATOM 5379 N N . ALA A 1 694 ? 23.277 0.139 -22.834 1.00 86.31 694 ALA A N 1
ATOM 5380 C CA . ALA A 1 694 ? 24.423 -0.754 -22.708 1.00 86.31 694 ALA A CA 1
ATOM 5381 C C . ALA A 1 694 ? 25.224 -0.918 -24.004 1.00 86.31 694 ALA A C 1
ATOM 5383 O O . ALA A 1 694 ? 26.353 -1.399 -23.943 1.00 86.31 694 ALA A O 1
ATOM 5384 N N . GLU A 1 695 ? 24.691 -0.508 -25.161 1.00 85.75 695 GLU A N 1
ATOM 5385 C CA . GLU A 1 695 ? 25.315 -0.753 -26.471 1.00 85.75 695 GLU A CA 1
ATOM 5386 C C . GLU A 1 695 ? 26.762 -0.234 -26.543 1.00 85.75 695 GLU A C 1
ATOM 5388 O O . GLU A 1 695 ? 27.661 -0.965 -26.950 1.00 85.75 695 GLU A O 1
ATOM 5393 N N . GLN A 1 696 ? 27.020 0.992 -26.069 1.00 83.88 696 GLN A N 1
ATOM 5394 C CA . GLN A 1 696 ? 28.364 1.597 -26.076 1.00 83.88 696 GLN A CA 1
ATOM 5395 C C . GLN A 1 696 ? 29.351 0.962 -25.086 1.00 83.88 696 GLN A C 1
ATOM 5397 O O . GLN A 1 696 ? 30.548 1.231 -25.156 1.00 83.88 696 GLN A O 1
ATOM 5402 N N . MET A 1 697 ? 28.857 0.158 -24.144 1.00 81.06 697 MET A N 1
ATOM 5403 C CA . MET A 1 697 ? 29.664 -0.511 -23.122 1.00 81.06 697 MET A CA 1
ATOM 5404 C C . MET A 1 697 ? 29.938 -1.976 -23.467 1.00 81.06 697 MET A C 1
ATOM 5406 O O . MET A 1 697 ? 30.622 -2.661 -22.708 1.00 81.06 697 MET A O 1
ATOM 5410 N N . ARG A 1 698 ? 29.422 -2.473 -24.598 1.00 81.31 698 ARG A N 1
ATOM 5411 C CA . ARG A 1 698 ? 29.703 -3.835 -25.041 1.00 81.31 698 ARG A CA 1
ATOM 5412 C C . ARG A 1 698 ? 31.145 -3.965 -25.518 1.00 81.31 698 ARG A C 1
ATOM 5414 O O . ARG A 1 698 ? 31.628 -3.142 -26.295 1.00 81.31 698 ARG A O 1
ATOM 5421 N N . SER A 1 699 ? 31.810 -5.037 -25.106 1.00 79.94 699 SER A N 1
ATOM 5422 C CA . SER A 1 699 ? 33.207 -5.303 -25.446 1.00 79.94 699 SER A CA 1
ATOM 5423 C C . SER A 1 699 ? 33.442 -5.417 -26.956 1.00 79.94 699 SER A C 1
ATOM 5425 O O . SER A 1 699 ? 34.454 -4.928 -27.443 1.00 79.94 699 SER A O 1
ATOM 5427 N N . ASP A 1 700 ? 32.503 -5.970 -27.727 1.00 76.81 700 ASP A N 1
ATOM 5428 C CA . ASP A 1 700 ? 32.609 -6.073 -29.188 1.00 76.81 700 ASP A CA 1
ATOM 5429 C C . ASP A 1 700 ? 32.464 -4.722 -29.910 1.00 76.81 700 ASP A C 1
ATOM 5431 O O . ASP A 1 700 ? 33.174 -4.468 -30.881 1.00 76.81 700 ASP A O 1
ATOM 5435 N N . VAL A 1 701 ? 31.615 -3.825 -29.402 1.00 74.25 701 VAL A N 1
ATOM 5436 C CA . VAL A 1 701 ? 31.457 -2.456 -29.927 1.00 74.25 701 VAL A CA 1
ATOM 5437 C C . VAL A 1 701 ? 32.667 -1.591 -29.574 1.00 74.25 701 VAL A C 1
ATOM 5439 O O . VAL A 1 701 ? 33.177 -0.858 -30.419 1.00 74.25 701 VAL A O 1
ATOM 5442 N N . VAL A 1 702 ? 33.162 -1.713 -28.340 1.00 67.31 702 VAL A N 1
ATOM 5443 C CA . VAL A 1 702 ? 34.384 -1.044 -27.875 1.00 67.31 702 VAL A CA 1
ATOM 5444 C C . VAL A 1 702 ? 35.595 -1.476 -28.707 1.00 67.31 702 VAL A C 1
ATOM 5446 O O . VAL A 1 702 ? 36.377 -0.626 -29.123 1.00 67.31 702 VAL A O 1
ATOM 5449 N N . ASN A 1 703 ? 35.738 -2.775 -28.984 1.00 58.00 703 ASN A N 1
ATOM 5450 C CA . ASN A 1 703 ? 36.872 -3.313 -29.740 1.00 58.00 703 ASN A CA 1
ATOM 5451 C C . ASN A 1 703 ? 36.836 -2.949 -31.232 1.00 58.00 703 ASN A C 1
ATOM 5453 O O . ASN A 1 703 ? 37.889 -2.854 -31.856 1.00 58.00 703 ASN A O 1
ATOM 5457 N N . ALA A 1 704 ? 35.646 -2.740 -31.804 1.00 57.12 704 ALA A N 1
ATOM 5458 C CA . ALA A 1 704 ? 35.479 -2.288 -33.186 1.00 57.12 704 ALA A CA 1
ATOM 5459 C C . ALA A 1 704 ? 35.733 -0.775 -33.368 1.00 57.12 704 ALA A C 1
ATOM 5461 O O . ALA A 1 704 ? 35.867 -0.304 -34.498 1.00 57.12 704 ALA A O 1
ATOM 5462 N N . GLY A 1 705 ? 35.795 -0.008 -32.274 1.00 47.47 705 GLY A N 1
ATOM 5463 C CA . GLY A 1 705 ? 36.045 1.429 -32.284 1.00 47.47 705 GLY A CA 1
ATOM 5464 C C . GLY A 1 705 ? 37.530 1.776 -32.195 1.00 47.47 705 GLY A C 1
ATOM 5465 O O . GLY A 1 705 ? 38.040 2.054 -31.111 1.00 47.47 705 GLY A O 1
ATOM 5466 N N . GLU A 1 706 ? 38.220 1.873 -33.334 1.00 40.78 706 GLU A N 1
ATOM 5467 C CA . GLU A 1 706 ? 39.395 2.744 -33.418 1.00 40.78 706 GLU A CA 1
ATOM 5468 C C . GLU A 1 706 ? 38.953 4.194 -33.145 1.00 40.78 706 GLU A C 1
ATOM 5470 O O . GLU A 1 706 ? 38.248 4.807 -33.940 1.00 40.78 706 GLU A O 1
ATOM 5475 N N . GLY A 1 707 ? 39.353 4.735 -31.991 1.00 41.81 707 GLY A N 1
ATOM 5476 C CA . GLY A 1 707 ? 39.426 6.172 -31.722 1.00 41.81 707 GLY A CA 1
ATOM 5477 C C . GLY A 1 707 ? 38.139 6.985 -31.904 1.00 41.81 707 GLY A C 1
ATOM 5478 O O . GLY A 1 707 ? 38.039 7.785 -32.829 1.00 41.81 707 GLY A O 1
ATOM 5479 N N . VAL A 1 708 ? 37.218 6.929 -30.939 1.00 29.66 708 VAL A N 1
ATOM 5480 C CA . VAL A 1 708 ? 36.351 8.089 -30.671 1.00 29.66 708 VAL A CA 1
ATOM 5481 C C . VAL A 1 708 ? 36.949 8.839 -29.488 1.00 29.66 708 VAL A C 1
ATOM 5483 O O . VAL A 1 708 ? 36.856 8.393 -28.345 1.00 29.66 708 VAL A O 1
ATOM 5486 N N . ASN A 1 709 ? 37.620 9.952 -29.796 1.00 31.58 709 ASN A N 1
ATOM 5487 C CA . ASN A 1 709 ? 38.078 10.931 -28.815 1.00 31.58 709 ASN A CA 1
ATOM 5488 C C . ASN A 1 709 ? 36.916 11.308 -27.884 1.00 31.58 709 ASN A C 1
ATOM 5490 O O . ASN A 1 709 ? 35.882 11.790 -28.350 1.00 31.58 709 ASN A O 1
ATOM 5494 N N . ALA A 1 710 ? 37.123 11.117 -26.586 1.00 28.11 710 ALA A N 1
ATOM 5495 C CA . ALA A 1 710 ? 36.448 11.847 -25.525 1.00 28.11 710 ALA A CA 1
ATOM 5496 C C . ALA A 1 710 ? 37.530 12.468 -24.649 1.00 28.11 710 ALA A C 1
ATOM 5498 O O . ALA A 1 710 ? 38.427 11.695 -24.229 1.00 28.11 710 ALA A O 1
#

Mean predicted aligned error: 19.23 Å

Organism: NCBI:txid456999

Nearest PDB structures (foldseek):
  2imj-assembly2_D  TM=9.994E-01  e=6.588E-09  Pseudomonas protegens Pf-5
  5u35-assembly1_B  TM=6.343E-01  e=1.609E-02  synthetic construct
  7e85-assembly2_B-2  TM=6.756E-01  e=5.358E-02  Mycobacterium tuberculosis H37Rv
  6w3f-assembly2_B  TM=6.315E-01  e=1.884E-01  synthetic construct
  7xsi-assembly3_E  TM=7.814E-01  e=5.042E-01  Sordaria araneosa

Sequence (710 aa):
MLSRCMRLRMMSTSSPATKLVPPFTEETARAKVKAAQNLWNGQNPEKIALAYTPDSIWRNRSSFIQGRTAIAELLRNKWAKEKDYMLRKELFAFTDNRIAVQFWYEYRDVLDATLQPPFLDMEGGLYGGGDSGVVGIKNFRISAHKDIDGLDNFIAQHLNTQGPLPPLSTNAPYILAVWSEIIAACPVQAVGKTFNLPKEKGRGKDAGTVKVDVVADEGRRWIRVNTIKNSRLMAEIHELDGYDSESSEEDSPQNGTIIAPSSENSIIRMAKSLLAAAKYHLVPDTGEVPRITLRLTRLEIDPANSDEPIDSRIVRTVKDLEEMGVDVQLGEKPFPPRLVAPTSPPPVTPRPTRLVNLDLSLIIALVSDLTHAPLPANEADAYERFKPLTRVWKSGKLFRSTVINPSEPSSDDEGENEVTEGEDVVKDSHEHSRALALQLLSEMRHSLLDEMASYLKADQPLEFWTTPEAQQRCAKIVQKIGGVGERRRAKALFDPDGEQAFWEGSRFGEAYIPGLVPLRVYPEHIPTVTRLPGSKPTISHEIFARRLFRTCRILLSPSHAEAQARLKGTTVPLGYATELGPPSDMPLAPSIDTCTPSPSVLAGSRPNTRLTAHTVRSMLWGVSSRVTTLTANRASVRAVLREMKILAGIGSNSDEVGGALEHQDSKNGVDGKKGELGDDGVAVLWVVEPRSLAEQMRSDVVNAGEGVNA

Radius of gyration: 34.68 Å; Cα contacts (8 Å, |Δi|>4): 913; chains: 1; bounding box: 98×98×92 Å

Solvent-accessible surface area (backbone atoms only — not comparable to full-atom values): 42982 Å² total; per-residue (Å²): 134,88,87,80,92,82,86,82,87,78,82,86,76,84,74,76,80,77,76,78,56,67,69,50,49,73,67,45,45,44,51,44,41,48,52,49,30,55,48,57,55,61,73,40,33,69,68,50,28,66,79,48,54,72,77,38,76,44,74,58,91,96,43,79,39,64,20,33,69,49,46,21,50,53,42,47,56,47,56,68,39,39,36,82,56,45,59,50,55,45,76,69,49,72,57,53,83,45,75,45,72,46,72,52,70,51,60,43,53,57,71,66,69,75,69,67,69,38,51,42,62,91,61,85,61,90,65,61,93,71,75,76,89,36,26,46,48,68,59,52,51,51,55,52,49,54,46,50,55,50,49,53,50,52,47,68,76,45,74,82,64,88,70,88,76,77,88,84,88,74,59,59,72,59,54,51,52,51,48,46,49,56,73,73,41,70,56,61,42,31,31,66,46,76,44,66,35,79,74,66,94,86,70,84,82,78,64,54,72,42,76,32,46,36,28,17,51,84,47,42,30,35,32,35,76,44,74,59,36,56,72,60,55,49,52,48,50,52,56,52,55,59,65,73,70,74,80,78,88,87,89,80,93,76,91,72,91,74,75,77,80,67,99,60,51,72,67,60,52,49,50,51,48,50,51,52,25,22,66,72,57,40,22,80,98,72,70,42,62,33,46,44,32,40,34,30,42,46,41,75,80,55,66,91,81,42,99,60,90,72,58,68,65,59,52,46,52,55,50,54,40,44,76,73,65,36,47,74,38,67,43,71,75,64,83,79,58,86,73,75,66,76,87,64,73,78,89,59,78,42,34,68,45,61,47,33,29,44,19,47,51,32,55,43,25,72,32,10,38,66,69,27,44,78,77,63,94,47,72,67,53,33,46,54,40,24,51,50,78,41,78,44,82,54,96,96,42,86,38,83,37,86,72,84,73,94,82,70,86,84,86,82,84,90,79,94,73,92,75,91,63,62,65,60,58,52,50,52,44,45,54,51,25,51,50,53,23,53,39,43,54,44,40,72,76,52,42,69,67,60,52,48,49,67,68,62,74,59,104,60,88,41,44,34,33,29,42,47,60,36,54,56,49,48,54,54,49,32,72,73,65,35,28,73,68,29,38,44,18,57,54,16,36,60,28,83,84,13,52,67,57,40,33,62,84,33,74,54,63,78,70,71,60,64,43,50,54,36,40,39,65,47,97,52,76,65,74,86,71,89,67,76,88,81,93,81,80,92,45,73,55,60,54,48,42,51,46,49,38,51,40,31,52,49,69,69,29,70,72,46,28,42,53,45,10,57,74,67,75,41,94,54,64,46,65,80,72,52,99,55,71,77,68,99,81,71,82,81,76,78,85,76,86,80,86,80,78,60,70,78,73,59,70,77,64,70,74,70,88,64,58,49,65,66,53,40,42,36,46,33,45,12,48,68,68,74,23,14,19,36,32,21,51,62,60,30,52,53,48,52,54,51,51,37,36,46,77,68,60,39,75,79,78,92,77,81,77,90,78,91,76,89,82,82,89,80,89,82,88,85,85,90,83,93,82,85,89,83,93,76,40,59,17,54,40,34,49,50,80,59,45,58,71,40,46,64,55,24,39,71,55,49,70,70,50,82,79,79,88,126

Secondary structure (DSSP, 8-state):
---------------------SSPPHHHHHHHHHHHHHHHHTT-HHHHHTTS-TT-EEEETTEEEESHHHHHHHHHHHHHHEEEEEEEEEEEEEETTEEEEEEEEEEEEGGGGTT--SEEESSS-SS-S-S-S-BTHHHHHHHHHHHHHHHHHHHHHHTT--SPPPPP---HHHHHHHHHHHHHSSSEEEEEEEEEPPPPTT--S---EEEEEEEEGGGTEEEEEEEEEHHHHHHHHHHHHHHHSS-SS------S---PPPSS-HHHHHHHHHHHHHHHSPPTTT-PPPEEEEEEEE----GGG-SSPPPHHHHHHHHHHHHTT-EEEESPPPSS-------PPS-PPPB--SEEEEPHHHHHHHHSHHHHSPPPSSHHHHHHHT---EEEEETTEEEEES---TT------------TTHHHHHHHHHHHHHHHHHHHHHHHHS-HHHHHHHH---SS--EEEE-HHHHHHHHHHHHHH--HHHHHHHHHTT-TT-HHHHHTT-SSPTTSSTT-SSPEE-SSSS-S-SS-S------HHHHHHHHHHHHHHHHTSHHHHHHHHHHTT-SS--SSS-SSPPPS--PPPP-----PPPHHHHTT----TT--HHHHHHHHHHHHHT-EEEES-HHHHHHHHHHHHHHHT----S-------PPPP------------SS--B-SEEE-------GGG-HHHHHH-S----

pLDDT: mean 71.27, std 23.31, range [21.55, 96.94]